Protein AF-A0A371EZ51-F1 (afdb_monomer)

Mean predicted aligned error: 10.13 Å

Solvent-accessible surface area (backbone atoms only — not comparable to full-atom values): 24104 Å² total; per-residue (Å²): 103,69,68,56,49,51,48,46,50,53,51,46,54,50,48,50,52,52,48,54,61,46,38,73,81,46,83,80,79,88,55,47,38,61,53,52,24,42,30,36,34,39,50,43,48,50,25,60,73,74,37,58,87,57,41,58,58,57,52,47,49,56,57,52,68,53,61,78,46,106,55,66,52,61,56,62,83,67,83,96,43,57,78,69,58,55,75,78,46,62,77,88,71,66,76,67,55,94,74,32,53,58,68,67,38,58,34,58,54,53,36,45,49,57,59,52,67,74,63,46,82,79,63,82,62,50,78,64,54,54,50,51,51,50,56,41,48,64,68,44,42,68,55,56,50,51,54,50,51,48,48,68,59,72,32,51,28,83,49,88,94,34,17,35,77,44,86,50,55,64,77,66,48,47,37,53,50,48,42,34,62,32,62,70,44,39,63,38,82,61,39,48,44,59,55,78,74,29,32,33,57,67,56,39,52,49,53,27,48,42,24,42,31,50,32,46,50,31,64,72,65,73,52,83,77,48,91,97,56,50,30,56,59,49,18,53,60,61,66,34,58,68,65,47,40,78,68,25,52,37,83,90,77,54,34,44,23,36,27,13,34,28,49,88,45,53,40,75,42,81,42,79,41,81,43,93,84,92,42,74,44,80,43,60,27,45,46,74,78,47,85,58,42,79,40,72,35,89,50,60,50,96,56,58,78,51,61,69,51,42,55,52,48,54,69,26,64,82,38,21,29,45,81,44,32,48,33,42,20,25,60,82,30,97,56,41,66,41,54,36,37,94,81,40,66,53,64,39,19,29,34,24,43,47,59,62,46,50,54,50,44,34,52,23,52,50,43,39,69,45,91,59,99,54,13,70,60,28,37,53,52,30,58,50,47,52,49,20,35,53,53,32,53,54,48,39,29,70,76,71,74,39,47,32,54,30,24,38,66,88,79,36,48,69,36,84,56,70,77,20,81,43,41,46,50,41,53,60,35,63,76,67,69,61,60,75,70,129

Radius of gyration: 22.26 Å; Cα contacts (8 Å, |Δi|>4): 672; chains: 1; bounding box: 68×56×60 Å

Organism: Mucuna pruriens (NCBI:txid157652)

Structure (mmCIF, N/CA/C/O backbone):
data_AF-A0A371EZ51-F1
#
_entry.id   AF-A0A371EZ51-F1
#
loop_
_atom_site.group_PDB
_atom_site.id
_atom_site.type_symbol
_atom_site.label_atom_id
_atom_site.label_alt_id
_atom_site.label_comp_id
_atom_site.label_asym_id
_atom_site.label_entity_id
_atom_site.label_seq_id
_atom_site.pdbx_PDB_ins_code
_atom_site.Cartn_x
_atom_site.Cartn_y
_atom_site.Cartn_z
_atom_site.occupancy
_atom_site.B_iso_or_equiv
_atom_site.auth_seq_id
_atom_site.auth_comp_id
_atom_site.auth_asym_id
_atom_site.auth_atom_id
_atom_site.pdbx_PDB_model_num
ATOM 1 N N . MET A 1 1 ? -10.640 -27.283 16.062 1.00 30.22 1 MET A N 1
ATOM 2 C CA . MET A 1 1 ? -9.821 -26.511 15.099 1.00 30.22 1 MET A CA 1
ATOM 3 C C . MET A 1 1 ? -9.740 -25.039 15.487 1.00 30.22 1 MET A C 1
ATOM 5 O O . MET A 1 1 ? -8.660 -24.641 15.882 1.00 30.22 1 MET A O 1
ATOM 9 N N . ILE A 1 2 ? -10.842 -24.270 15.507 1.00 27.94 2 ILE A N 1
ATOM 10 C CA . ILE A 1 2 ? -10.850 -22.872 16.006 1.00 27.94 2 ILE A CA 1
ATOM 11 C C . ILE A 1 2 ? -10.365 -22.790 17.462 1.00 27.94 2 ILE A C 1
ATOM 13 O O . ILE A 1 2 ? -9.434 -22.053 17.748 1.00 27.94 2 ILE A O 1
ATOM 17 N N . ALA A 1 3 ? -10.891 -23.633 18.358 1.00 26.28 3 ALA A N 1
ATOM 18 C CA . ALA A 1 3 ? -10.417 -23.703 19.746 1.00 26.28 3 ALA A CA 1
ATOM 19 C C . ALA A 1 3 ? -8.929 -24.095 19.858 1.00 26.28 3 ALA A C 1
ATOM 21 O O . ALA A 1 3 ? -8.215 -23.598 20.718 1.00 26.28 3 ALA A O 1
ATOM 22 N N . SER A 1 4 ? -8.440 -24.952 18.959 1.00 29.41 4 SER A N 1
ATOM 23 C CA . SER A 1 4 ? -7.042 -25.401 18.926 1.00 29.41 4 SER A CA 1
ATOM 24 C C . SER A 1 4 ? -6.101 -24.293 18.438 1.00 29.41 4 SER A C 1
ATOM 26 O O . SER A 1 4 ? -5.028 -24.131 19.000 1.00 29.41 4 SER A O 1
ATOM 28 N N . LEU A 1 5 ? -6.529 -23.499 17.450 1.00 33.12 5 LEU A N 1
ATOM 29 C CA . LEU A 1 5 ? -5.803 -22.336 16.929 1.00 33.12 5 LEU A CA 1
ATOM 30 C C . LEU A 1 5 ? -5.874 -21.136 17.881 1.00 33.12 5 LEU A C 1
ATOM 32 O O . LEU A 1 5 ? -4.893 -20.426 18.018 1.00 33.12 5 LEU A O 1
ATOM 36 N N . GLN A 1 6 ? -6.982 -20.944 18.602 1.00 33.78 6 GLN A N 1
ATOM 37 C CA . GLN A 1 6 ? -7.089 -19.952 19.680 1.00 33.78 6 GLN A CA 1
ATOM 38 C C . GLN A 1 6 ? -6.205 -20.313 20.875 1.00 33.78 6 GLN A C 1
ATOM 40 O O . GLN A 1 6 ? -5.617 -19.430 21.490 1.00 33.78 6 GLN A O 1
ATOM 45 N N . VAL A 1 7 ? -6.095 -21.600 21.219 1.00 34.78 7 VAL A N 1
ATOM 46 C CA . VAL A 1 7 ? -5.138 -22.072 22.230 1.00 34.78 7 VAL A CA 1
ATOM 47 C C . VAL A 1 7 ? -3.705 -21.891 21.732 1.00 34.78 7 VAL A C 1
ATOM 49 O O . VAL A 1 7 ? -2.874 -21.441 22.516 1.00 34.78 7 VAL A O 1
ATOM 52 N N . LEU A 1 8 ? -3.432 -22.146 20.445 1.00 35.06 8 LEU A N 1
ATOM 53 C CA . LEU A 1 8 ? -2.126 -21.883 19.834 1.00 35.06 8 LEU A CA 1
ATOM 54 C C . LEU A 1 8 ? -1.785 -20.388 19.880 1.00 35.06 8 LEU A C 1
ATOM 56 O O . LEU A 1 8 ? -0.765 -20.041 20.452 1.00 35.06 8 LEU A O 1
ATOM 60 N N . ALA A 1 9 ? -2.683 -19.510 19.427 1.00 34.84 9 ALA A N 1
ATOM 61 C CA . ALA A 1 9 ? -2.512 -18.057 19.452 1.00 34.84 9 ALA A CA 1
ATOM 62 C C . ALA A 1 9 ? -2.373 -17.509 20.883 1.00 34.84 9 ALA A C 1
ATOM 64 O O . ALA A 1 9 ? -1.530 -16.659 21.137 1.00 34.84 9 ALA A O 1
ATOM 65 N N . LYS A 1 10 ? -3.126 -18.041 21.859 1.00 37.00 10 LYS A N 1
ATOM 66 C CA . LYS A 1 10 ? -2.950 -17.709 23.288 1.00 37.00 10 LYS A CA 1
ATOM 67 C C . LYS A 1 10 ? -1.611 -18.199 23.835 1.00 37.00 10 LYS A C 1
ATOM 69 O O . LYS A 1 10 ? -1.016 -17.535 24.683 1.00 37.00 10 LYS A O 1
ATOM 74 N N . SER A 1 11 ? -1.150 -19.368 23.393 1.00 35.00 11 SER A N 1
ATOM 75 C CA . SER A 1 11 ? 0.146 -19.920 23.788 1.00 35.00 11 SER A CA 1
ATOM 76 C C . SER A 1 11 ? 1.306 -19.166 23.140 1.00 35.00 11 SER A C 1
ATOM 78 O O . SER A 1 11 ? 2.287 -18.906 23.825 1.00 35.00 11 SER A O 1
ATOM 80 N N . GLU A 1 12 ? 1.156 -18.729 21.888 1.00 39.31 12 GLU A N 1
ATOM 81 C CA . GLU A 1 12 ? 2.124 -17.933 21.137 1.00 39.31 12 GLU A CA 1
ATOM 82 C C . GLU A 1 12 ? 2.166 -16.499 21.652 1.00 39.31 12 GLU A C 1
ATOM 84 O O . GLU A 1 12 ? 3.248 -16.030 21.960 1.00 39.31 12 GLU A O 1
ATOM 89 N N . ALA A 1 13 ? 1.033 -15.834 21.895 1.00 37.19 13 ALA A N 1
ATOM 90 C CA . ALA A 1 13 ? 1.001 -14.502 22.505 1.00 37.19 13 ALA A CA 1
ATOM 91 C C . ALA A 1 13 ? 1.643 -14.496 23.905 1.00 37.19 13 ALA A C 1
ATOM 93 O O . ALA A 1 13 ? 2.435 -13.612 24.229 1.00 37.19 13 ALA A O 1
ATOM 94 N N . ARG A 1 14 ? 1.383 -15.529 24.726 1.00 37.34 14 ARG A N 1
ATOM 95 C CA . ARG A 1 14 ? 2.068 -15.713 26.020 1.00 37.34 14 ARG A CA 1
ATOM 96 C C . ARG A 1 14 ? 3.541 -16.081 25.869 1.00 37.34 14 ARG A C 1
ATOM 98 O O . ARG A 1 14 ? 4.335 -15.672 26.710 1.00 37.34 14 ARG A O 1
ATOM 105 N N . ALA A 1 15 ? 3.914 -16.866 24.861 1.00 35.72 15 ALA A N 1
ATOM 106 C CA . ALA A 1 15 ? 5.304 -17.227 24.599 1.00 35.72 15 ALA A CA 1
ATOM 107 C C . ALA A 1 15 ? 6.101 -16.032 24.066 1.00 35.72 15 ALA A C 1
ATOM 109 O O . ALA A 1 15 ? 7.241 -15.859 24.475 1.00 35.72 15 ALA A O 1
ATOM 110 N N . ILE A 1 16 ? 5.493 -15.184 23.237 1.00 38.34 16 ILE A N 1
ATOM 111 C CA . ILE A 1 16 ? 6.061 -13.941 22.717 1.00 38.34 16 ILE A CA 1
ATOM 112 C C . ILE A 1 16 ? 6.225 -12.945 23.864 1.00 38.34 16 ILE A C 1
ATOM 114 O O . ILE A 1 16 ? 7.348 -12.516 24.096 1.00 38.34 16 ILE A O 1
ATOM 118 N N . SER A 1 17 ? 5.185 -12.705 24.671 1.00 35.94 17 SER A N 1
ATOM 119 C CA . SER A 1 17 ? 5.258 -11.854 25.871 1.00 35.94 17 SER A CA 1
ATOM 120 C C . SER A 1 17 ? 6.318 -12.341 26.873 1.00 35.94 17 SER A C 1
ATOM 122 O O . SER A 1 17 ? 7.167 -11.563 27.301 1.00 35.94 17 SER A O 1
ATOM 124 N N . LYS A 1 18 ? 6.370 -13.649 27.170 1.00 35.00 18 LYS A N 1
ATOM 125 C CA . LYS A 1 18 ? 7.432 -14.224 28.015 1.00 35.00 18 LYS A CA 1
ATOM 126 C C . LYS A 1 18 ? 8.807 -14.184 27.358 1.00 35.00 18 LYS A C 1
ATOM 128 O O . LYS A 1 18 ? 9.802 -14.115 28.069 1.00 35.00 18 LYS A O 1
ATOM 133 N N . SER A 1 19 ? 8.892 -14.261 26.029 1.00 33.53 19 SER A N 1
ATOM 134 C CA . SER A 1 19 ? 10.151 -14.099 25.296 1.00 33.53 19 SER A CA 1
ATOM 135 C C . SER A 1 19 ? 10.622 -12.649 25.309 1.00 33.53 19 SER A C 1
ATOM 137 O O . SER A 1 19 ? 11.821 -12.429 25.345 1.00 33.53 19 SER A O 1
ATOM 139 N N . GLU A 1 20 ? 9.713 -11.673 25.333 1.00 36.31 20 GLU A N 1
ATOM 140 C CA . GLU A 1 20 ? 10.017 -10.248 25.482 1.00 36.31 20 GLU A CA 1
ATOM 141 C C . GLU A 1 20 ? 10.443 -9.916 26.917 1.00 36.31 20 GLU A C 1
ATOM 143 O O . GLU A 1 20 ? 11.437 -9.220 27.107 1.00 36.31 20 GLU A O 1
ATOM 148 N N . GLU A 1 21 ? 9.806 -10.521 27.925 1.00 33.53 21 GLU A N 1
ATOM 149 C CA . GLU A 1 21 ? 10.275 -10.464 29.316 1.00 33.53 21 GLU A CA 1
ATOM 150 C C . GLU A 1 21 ? 11.629 -11.167 29.511 1.00 33.53 21 GLU A C 1
ATOM 152 O O . GLU A 1 21 ? 12.472 -10.652 30.237 1.00 33.53 21 GLU A O 1
ATOM 157 N N . LYS A 1 22 ? 11.895 -12.298 28.837 1.00 29.64 22 LYS A N 1
ATOM 158 C CA . LYS A 1 22 ? 13.219 -12.959 28.853 1.00 29.64 22 LYS A CA 1
ATOM 159 C C . LYS A 1 22 ? 14.281 -12.214 28.039 1.00 29.64 22 LYS A C 1
ATOM 161 O O . LYS A 1 22 ? 15.450 -12.247 28.408 1.00 29.64 22 LYS A O 1
ATOM 166 N N . LYS A 1 23 ? 13.895 -11.513 26.966 1.00 33.12 23 LYS A N 1
ATOM 167 C CA . LYS A 1 23 ? 14.768 -10.610 26.187 1.00 33.12 23 LYS A CA 1
ATOM 168 C C . LYS A 1 23 ? 15.240 -9.399 27.003 1.00 33.12 23 LYS A C 1
ATOM 170 O O . LYS A 1 23 ? 16.170 -8.717 26.586 1.00 33.12 23 LYS A O 1
ATOM 175 N N . LYS A 1 24 ? 14.623 -9.152 28.165 1.00 35.81 24 LYS A N 1
ATOM 176 C CA . LYS A 1 24 ? 15.090 -8.200 29.180 1.00 35.81 24 LYS A CA 1
ATOM 177 C C . LYS A 1 24 ? 16.404 -8.648 29.841 1.00 35.81 24 LYS A C 1
ATOM 179 O O . LYS A 1 24 ? 17.199 -7.786 30.198 1.00 35.81 24 LYS A O 1
ATOM 184 N N . ASP A 1 25 ? 16.640 -9.964 29.933 1.00 32.97 25 ASP A N 1
ATOM 185 C CA . ASP A 1 25 ? 17.828 -10.573 30.561 1.00 32.97 25 ASP A CA 1
ATOM 186 C C . ASP A 1 25 ? 18.825 -11.177 29.546 1.00 32.97 25 ASP A C 1
ATOM 188 O O . ASP A 1 25 ? 20.015 -11.286 29.839 1.00 32.97 25 ASP A O 1
ATOM 192 N N . GLU A 1 26 ? 18.388 -11.525 28.329 1.00 30.44 26 GLU A N 1
ATOM 193 C CA . GLU A 1 26 ? 19.256 -12.022 27.251 1.00 30.44 26 GLU A CA 1
ATOM 194 C C . GLU A 1 26 ? 19.061 -11.203 25.961 1.00 30.44 26 GLU A C 1
ATOM 196 O O . GLU A 1 26 ? 17.997 -11.217 25.346 1.00 30.44 26 GLU A O 1
ATOM 201 N N . GLY A 1 27 ? 20.115 -10.487 25.549 1.00 34.06 27 GLY A N 1
ATOM 202 C CA . GLY A 1 27 ? 20.114 -9.502 24.460 1.00 34.06 27 GLY A CA 1
ATOM 203 C C . GLY A 1 27 ? 19.379 -9.898 23.164 1.00 34.06 27 GLY A C 1
ATOM 204 O O . GLY A 1 27 ? 19.538 -11.000 22.634 1.00 34.06 27 GLY A O 1
ATOM 205 N N . MET A 1 28 ? 18.600 -8.938 22.650 1.00 31.47 28 MET A N 1
ATOM 206 C CA . MET A 1 28 ? 17.715 -9.015 21.478 1.00 31.47 28 MET A CA 1
ATOM 207 C C . MET A 1 28 ? 18.365 -9.526 20.172 1.00 31.47 28 MET A C 1
ATOM 209 O O . MET A 1 28 ? 19.520 -9.232 19.864 1.00 31.47 28 MET A O 1
ATOM 213 N N . LYS A 1 29 ? 17.557 -10.235 19.363 1.00 32.38 29 LYS A N 1
ATOM 214 C CA . LYS A 1 29 ? 17.791 -10.575 17.943 1.00 32.38 29 LYS A CA 1
ATOM 215 C C . LYS A 1 29 ? 17.042 -9.596 17.018 1.00 32.38 29 LYS A C 1
ATOM 217 O O . LYS A 1 29 ? 16.025 -9.050 17.431 1.00 32.38 29 LYS A O 1
ATOM 222 N N . GLU A 1 30 ? 17.574 -9.437 15.803 1.00 36.38 30 GLU A N 1
ATOM 223 C CA . GLU A 1 30 ? 17.174 -8.539 14.698 1.00 36.38 30 GLU A CA 1
ATOM 224 C C . GLU A 1 30 ? 15.659 -8.366 14.490 1.00 36.38 30 GLU A C 1
ATOM 226 O O . GLU A 1 30 ? 14.905 -9.337 14.557 1.00 36.38 30 GLU A O 1
ATOM 231 N N . ALA A 1 31 ? 15.238 -7.137 14.169 1.00 33.75 31 ALA A N 1
ATOM 232 C CA . ALA A 1 31 ? 13.866 -6.797 13.810 1.00 33.75 31 ALA A CA 1
ATOM 233 C C . ALA A 1 31 ? 13.859 -5.707 12.709 1.00 33.75 31 ALA A C 1
ATOM 235 O O . ALA A 1 31 ? 14.594 -4.720 12.802 1.00 33.75 31 ALA A O 1
ATOM 236 N N . TYR A 1 32 ? 13.089 -5.908 11.634 1.00 37.44 32 TYR A N 1
ATOM 237 C CA . TYR A 1 32 ? 12.942 -4.955 10.520 1.00 37.44 32 TYR A CA 1
ATOM 238 C C . TYR A 1 32 ? 11.815 -3.986 10.831 1.00 37.44 32 TYR A C 1
ATOM 240 O O . TYR A 1 32 ? 10.813 -4.420 11.372 1.00 37.44 32 TYR A O 1
ATOM 248 N N . LEU A 1 33 ? 11.921 -2.697 10.509 1.00 31.45 33 LEU A N 1
ATOM 249 C CA . LEU A 1 33 ? 10.932 -1.746 11.003 1.00 31.45 33 LEU A CA 1
ATOM 250 C C . LEU A 1 33 ? 9.558 -1.884 10.339 1.00 31.45 33 LEU A C 1
ATOM 252 O O . LEU A 1 33 ? 8.563 -1.789 11.042 1.00 31.45 33 LEU A O 1
ATOM 256 N N . CYS A 1 34 ? 9.476 -2.155 9.033 1.00 28.34 34 CYS A N 1
ATOM 257 C CA . CYS A 1 34 ? 8.204 -2.494 8.382 1.00 28.34 34 CYS A CA 1
ATOM 258 C C . CYS A 1 34 ? 7.603 -3.778 8.974 1.00 28.34 34 CYS A C 1
ATOM 260 O O . CYS A 1 34 ? 6.398 -3.829 9.205 1.00 28.34 34 CYS A O 1
ATOM 262 N N . ASP A 1 35 ? 8.440 -4.755 9.332 1.00 30.20 35 ASP A N 1
ATOM 263 C CA . ASP A 1 35 ? 7.999 -5.945 10.048 1.00 30.20 35 ASP A CA 1
ATOM 264 C C . ASP A 1 35 ? 7.640 -5.636 11.497 1.00 30.20 35 ASP A C 1
ATOM 266 O O . ASP A 1 35 ? 6.658 -6.165 11.942 1.00 30.20 35 ASP A O 1
ATOM 270 N N . ILE A 1 36 ? 8.309 -4.758 12.244 1.00 35.53 36 ILE A N 1
ATOM 271 C CA . ILE A 1 36 ? 7.933 -4.364 13.619 1.00 35.53 36 ILE A CA 1
ATOM 272 C C . ILE A 1 36 ? 6.659 -3.517 13.613 1.00 35.53 36 ILE A C 1
ATOM 274 O O . ILE A 1 36 ? 5.886 -3.567 14.563 1.00 35.53 36 ILE A O 1
ATOM 278 N N . ASN A 1 37 ? 6.424 -2.760 12.545 1.00 37.62 37 ASN A N 1
ATOM 279 C CA . ASN A 1 37 ? 5.266 -1.898 12.352 1.00 37.62 37 ASN A CA 1
ATOM 280 C C . ASN A 1 37 ? 4.051 -2.717 11.870 1.00 37.62 37 ASN A C 1
ATOM 282 O O . ASN A 1 37 ? 2.936 -2.499 12.351 1.00 37.62 37 ASN A O 1
ATOM 286 N N . ILE A 1 38 ? 4.232 -3.709 10.990 1.00 35.69 38 ILE A N 1
ATOM 287 C CA . ILE A 1 38 ? 3.154 -4.611 10.548 1.00 35.69 38 ILE A CA 1
ATOM 288 C C . ILE A 1 38 ? 2.975 -5.795 11.521 1.00 35.69 38 ILE A C 1
ATOM 290 O O . ILE A 1 38 ? 1.845 -6.080 11.887 1.00 35.69 38 ILE A O 1
ATOM 294 N N . GLN A 1 39 ? 4.037 -6.384 12.079 1.00 35.44 39 GLN A N 1
ATOM 295 C CA . GLN A 1 39 ? 3.962 -7.223 13.295 1.00 35.44 39 GLN A CA 1
ATOM 296 C C . GLN A 1 39 ? 3.426 -6.419 14.471 1.00 35.44 39 GLN A C 1
ATOM 298 O O . GLN A 1 39 ? 2.783 -6.987 15.335 1.00 35.44 39 GLN A O 1
ATOM 303 N N . GLY A 1 40 ? 3.640 -5.104 14.508 1.00 38.31 40 GLY A N 1
ATOM 304 C CA . GLY A 1 40 ? 3.010 -4.186 15.451 1.00 38.31 40 GLY A CA 1
ATOM 305 C C . GLY A 1 40 ? 1.508 -4.079 15.216 1.00 38.31 40 GLY A C 1
ATOM 306 O O . GLY A 1 40 ? 0.764 -4.024 16.183 1.00 38.31 40 GLY A O 1
ATOM 307 N N . LEU A 1 41 ? 1.047 -4.150 13.963 1.00 39.81 41 LEU A N 1
ATOM 308 C CA . LEU A 1 41 ? -0.365 -4.322 13.617 1.00 39.81 41 LEU A CA 1
ATOM 309 C C . LEU A 1 41 ? -0.897 -5.674 14.118 1.00 39.81 41 LEU A C 1
ATOM 311 O O . LEU A 1 41 ? -1.977 -5.727 14.696 1.00 39.81 41 LEU A O 1
ATOM 315 N N . ASP A 1 42 ? -0.131 -6.751 13.932 1.00 44.88 42 ASP A N 1
ATOM 316 C CA . ASP A 1 42 ? -0.513 -8.114 14.319 1.00 44.88 42 ASP A CA 1
ATOM 317 C C . ASP A 1 42 ? -0.574 -8.272 15.836 1.00 44.88 42 ASP A C 1
ATOM 319 O O . ASP A 1 42 ? -1.576 -8.744 16.371 1.00 44.88 42 ASP A O 1
ATOM 323 N N . LEU A 1 43 ? 0.485 -7.853 16.536 1.00 42.75 43 LEU A N 1
ATOM 324 C CA . LEU A 1 43 ? 0.583 -7.885 17.986 1.00 42.75 43 LEU A CA 1
ATOM 325 C C . LEU A 1 43 ? -0.399 -6.900 18.590 1.00 42.75 43 LEU A C 1
ATOM 327 O O . LEU A 1 43 ? -1.135 -7.306 19.471 1.00 42.75 43 LEU A O 1
ATOM 331 N N . ALA A 1 44 ? -0.466 -5.645 18.138 1.00 42.94 44 ALA A N 1
ATOM 332 C CA . ALA A 1 44 ? -1.398 -4.694 18.729 1.00 42.94 44 ALA A CA 1
ATOM 333 C C . ALA A 1 44 ? -2.842 -5.123 18.482 1.00 42.94 44 ALA A C 1
ATOM 335 O O . ALA A 1 44 ? -3.600 -5.148 19.436 1.00 42.94 44 ALA A O 1
ATOM 336 N N . ASN A 1 45 ? -3.240 -5.569 17.288 1.00 44.50 45 ASN A N 1
ATOM 337 C CA . ASN A 1 45 ? -4.620 -6.019 17.087 1.00 44.50 45 ASN A CA 1
ATOM 338 C C . ASN A 1 45 ? -4.936 -7.329 17.813 1.00 44.50 45 ASN A C 1
ATOM 340 O O . ASN A 1 45 ? -6.027 -7.454 18.375 1.00 44.50 45 ASN A O 1
ATOM 344 N N . MET A 1 46 ? -4.007 -8.290 17.875 1.00 46.28 46 MET A N 1
ATOM 345 C CA . MET A 1 46 ? -4.205 -9.504 18.677 1.00 46.28 46 MET A CA 1
ATOM 346 C C . MET A 1 46 ? -4.192 -9.211 20.184 1.00 46.28 46 MET A C 1
ATOM 348 O O . MET A 1 46 ? -4.983 -9.803 20.915 1.00 46.28 46 MET A O 1
ATOM 352 N N . LEU A 1 47 ? -3.364 -8.282 20.665 1.00 45.91 47 LEU A N 1
ATOM 353 C CA . LEU A 1 47 ? -3.325 -7.848 22.064 1.00 45.91 47 LEU A CA 1
ATOM 354 C C . LEU A 1 47 ? -4.561 -7.011 22.416 1.00 45.91 47 LEU A C 1
ATOM 356 O O . LEU A 1 47 ? -5.170 -7.283 23.439 1.00 45.91 47 LEU A O 1
ATOM 360 N N . ILE A 1 48 ? -5.021 -6.093 21.561 1.00 48.41 48 ILE A N 1
ATOM 361 C CA . ILE A 1 48 ? -6.291 -5.363 21.740 1.00 48.41 48 ILE A CA 1
ATOM 362 C C . ILE A 1 48 ? -7.453 -6.356 21.838 1.00 48.41 48 ILE A C 1
ATOM 364 O O . ILE A 1 48 ? -8.295 -6.230 22.720 1.00 48.41 48 ILE A O 1
ATOM 368 N N . THR A 1 49 ? -7.490 -7.354 20.951 1.00 49.12 49 THR A N 1
ATOM 369 C CA . THR A 1 49 ? -8.615 -8.300 20.859 1.00 49.12 49 THR A CA 1
ATOM 370 C C . THR A 1 49 ? -8.606 -9.346 21.978 1.00 49.12 49 THR A C 1
ATOM 372 O O . THR A 1 49 ? -9.668 -9.767 22.430 1.00 49.12 49 THR A O 1
ATOM 375 N N . TYR A 1 50 ? -7.432 -9.803 22.428 1.00 47.97 50 TYR A N 1
ATOM 376 C CA . TYR A 1 50 ? -7.331 -10.939 23.355 1.00 47.97 50 TYR A CA 1
ATOM 377 C C . TYR A 1 50 ? -6.704 -10.613 24.721 1.00 47.97 50 TYR A C 1
ATOM 379 O O . TYR A 1 50 ? -6.918 -11.385 25.659 1.00 47.97 50 TYR A O 1
ATOM 387 N N . HIS A 1 51 ? -5.948 -9.516 24.861 1.00 50.56 51 HIS A N 1
ATOM 388 C CA . HIS A 1 51 ? -5.192 -9.144 26.070 1.00 50.56 51 HIS A CA 1
ATOM 389 C C . HIS A 1 51 ? -4.966 -7.613 26.229 1.00 50.56 51 HIS A C 1
ATOM 391 O O . HIS A 1 51 ? -3.818 -7.157 26.179 1.00 50.56 51 HIS A O 1
ATOM 397 N N . PRO A 1 52 ? -6.017 -6.805 26.472 1.00 46.22 52 PRO A N 1
ATOM 398 C CA . PRO A 1 52 ? -5.916 -5.339 26.503 1.00 46.22 52 PRO A CA 1
ATOM 399 C C . PRO A 1 52 ? -4.932 -4.785 27.555 1.00 46.22 52 PRO A C 1
ATOM 401 O O . PRO A 1 52 ? -4.296 -3.770 27.306 1.00 46.22 52 PRO A O 1
ATOM 404 N N . GLY A 1 53 ? -4.702 -5.476 28.679 1.00 39.56 53 GLY A N 1
ATOM 405 C CA . GLY A 1 53 ? -3.725 -5.050 29.700 1.00 39.56 53 GLY A CA 1
ATOM 406 C C . GLY A 1 53 ? -2.242 -5.185 29.301 1.00 39.56 53 GLY A C 1
ATOM 407 O O . GLY A 1 53 ? -1.378 -4.576 29.924 1.00 39.56 53 GLY A O 1
ATOM 408 N N . LEU A 1 54 ? -1.915 -5.956 28.253 1.00 44.72 54 LEU A N 1
ATOM 409 C CA . LEU A 1 54 ? -0.547 -6.055 27.704 1.00 44.72 54 LEU A CA 1
ATOM 410 C C . LEU A 1 54 ? -0.253 -4.961 26.661 1.00 44.72 54 LEU A C 1
ATOM 412 O O . LEU A 1 54 ? 0.898 -4.775 26.267 1.00 44.72 54 LEU A O 1
ATOM 416 N N . LEU A 1 55 ? -1.284 -4.219 26.246 1.00 47.75 55 LEU A N 1
ATOM 417 C CA . LEU A 1 55 ? -1.222 -3.171 25.231 1.00 47.75 55 LEU A CA 1
ATOM 418 C C . LEU A 1 55 ? -0.253 -2.045 25.608 1.00 47.75 55 LEU A C 1
ATOM 420 O O . LEU A 1 55 ? 0.556 -1.612 24.787 1.00 47.75 55 LEU A O 1
ATOM 424 N N . SER A 1 56 ? -0.327 -1.595 26.864 1.00 47.44 56 SER A N 1
ATOM 425 C CA . SER A 1 56 ? 0.434 -0.450 27.360 1.00 47.44 56 SER A CA 1
ATOM 426 C C . SER A 1 56 ? 1.939 -0.705 27.295 1.00 47.44 56 SER A C 1
ATOM 428 O O . SER A 1 56 ? 2.687 0.187 26.914 1.00 47.44 56 SER A O 1
ATOM 430 N N . PHE A 1 57 ? 2.393 -1.924 27.595 1.00 42.31 57 PHE A N 1
ATOM 431 C CA . PHE A 1 57 ? 3.815 -2.250 27.677 1.00 42.31 57 PHE A CA 1
ATOM 432 C C . PHE A 1 57 ? 4.482 -2.340 26.299 1.00 42.31 57 PHE A C 1
ATOM 434 O O . PHE A 1 57 ? 5.529 -1.733 26.083 1.00 42.31 57 PHE A O 1
ATOM 441 N N . THR A 1 58 ? 3.871 -3.051 25.347 1.00 48.28 58 THR A N 1
ATOM 442 C CA . THR A 1 58 ? 4.445 -3.233 24.005 1.00 48.28 58 THR A CA 1
ATOM 443 C C . THR A 1 58 ? 4.413 -1.931 23.201 1.00 48.28 58 THR A C 1
ATOM 445 O O . THR A 1 58 ? 5.397 -1.595 22.545 1.00 48.28 58 THR A O 1
ATOM 448 N N . GLN A 1 59 ? 3.324 -1.155 23.296 1.00 48.41 59 GLN A N 1
ATOM 449 C CA . GLN A 1 59 ? 3.228 0.139 22.617 1.00 48.41 59 GLN A CA 1
ATOM 450 C C . GLN A 1 59 ? 4.133 1.199 23.265 1.00 48.41 59 GLN A C 1
ATOM 452 O O . GLN A 1 59 ? 4.768 1.954 22.534 1.00 48.41 59 GLN A O 1
ATOM 457 N N . LEU A 1 60 ? 4.278 1.227 24.604 1.00 44.78 60 LEU A N 1
ATOM 458 C CA . LEU A 1 60 ? 5.291 2.065 25.272 1.00 44.78 60 LEU A CA 1
ATOM 459 C C . LEU A 1 60 ? 6.692 1.702 24.813 1.00 44.78 60 LEU A C 1
ATOM 461 O O . LEU A 1 60 ? 7.466 2.600 24.528 1.00 44.78 60 LEU A O 1
ATOM 465 N N . TYR A 1 61 ? 7.014 0.413 24.704 1.00 45.00 61 TYR A N 1
ATOM 466 C CA . TYR A 1 61 ? 8.341 -0.019 24.280 1.00 45.00 61 TYR A CA 1
ATOM 467 C C . TYR A 1 61 ? 8.636 0.364 22.825 1.00 45.00 61 TYR A C 1
ATOM 469 O O . TYR A 1 61 ? 9.711 0.880 22.542 1.00 45.00 61 TYR A O 1
ATOM 477 N N . GLN A 1 62 ? 7.677 0.193 21.909 1.00 48.66 62 GLN A N 1
ATOM 478 C CA . GLN A 1 62 ? 7.827 0.643 20.519 1.00 48.66 62 GLN A CA 1
ATOM 479 C C . GLN A 1 62 ? 7.978 2.166 20.424 1.00 48.66 62 GLN A C 1
ATOM 481 O O . GLN A 1 62 ? 8.837 2.655 19.694 1.00 48.66 62 GLN A O 1
ATOM 486 N N . VAL A 1 63 ? 7.186 2.909 21.203 1.00 47.28 63 VAL A N 1
ATOM 487 C CA . VAL A 1 63 ? 7.246 4.371 21.277 1.00 47.28 63 VAL A CA 1
ATOM 488 C C . VAL A 1 63 ? 8.500 4.861 22.016 1.00 47.28 63 VAL A C 1
ATOM 490 O O . VAL A 1 63 ? 9.007 5.914 21.675 1.00 47.28 63 VAL A O 1
ATOM 493 N N . ASP A 1 64 ? 9.063 4.142 22.985 1.00 40.81 64 ASP A N 1
ATOM 494 C CA . ASP A 1 64 ? 10.309 4.538 23.662 1.00 40.81 64 ASP A CA 1
ATOM 495 C C . ASP A 1 64 ? 11.551 4.181 22.835 1.00 40.81 64 ASP A C 1
ATOM 497 O O . ASP A 1 64 ? 12.486 4.981 22.765 1.00 40.81 64 ASP A O 1
ATOM 501 N N . LEU A 1 65 ? 11.546 3.039 22.136 1.00 42.09 65 LEU A N 1
ATOM 502 C CA . LEU A 1 65 ? 12.560 2.713 21.126 1.00 42.09 65 LEU A CA 1
ATOM 503 C C . LEU A 1 65 ? 12.551 3.717 19.964 1.00 42.09 65 LEU A C 1
ATOM 505 O O . LEU A 1 65 ? 13.596 3.968 19.371 1.00 42.09 65 LEU A O 1
ATOM 509 N N . ALA A 1 66 ? 11.396 4.316 19.658 1.00 44.22 66 ALA A N 1
ATOM 510 C CA . ALA A 1 66 ? 11.246 5.287 18.577 1.00 44.22 66 ALA A CA 1
ATOM 511 C C . ALA A 1 66 ? 11.894 6.655 18.809 1.00 44.22 66 ALA A C 1
ATOM 513 O O . ALA A 1 66 ? 11.957 7.444 17.873 1.00 44.22 66 ALA A O 1
ATOM 514 N N . PHE A 1 67 ? 12.384 6.945 20.018 1.00 43.03 67 PHE A N 1
ATOM 515 C CA . PHE A 1 67 ? 12.839 8.292 20.380 1.00 43.03 67 PHE A CA 1
ATOM 516 C C . PHE A 1 67 ? 14.155 8.315 21.164 1.00 43.03 67 PHE A C 1
ATOM 518 O O . PHE A 1 67 ? 14.407 9.261 21.913 1.00 43.03 67 PHE A O 1
ATOM 525 N N . GLN A 1 68 ? 14.994 7.282 21.036 1.00 38.06 68 GLN A N 1
ATOM 526 C CA . GLN A 1 68 ? 16.348 7.341 21.599 1.00 38.06 68 GLN A CA 1
ATOM 527 C C . GLN A 1 68 ? 17.303 8.223 20.781 1.00 38.06 68 GLN A C 1
ATOM 529 O O . GLN A 1 68 ? 18.256 8.734 21.358 1.00 38.06 68 GLN A O 1
ATOM 534 N N . GLU A 1 69 ? 17.010 8.481 19.505 1.00 36.25 69 GLU A N 1
ATOM 535 C CA . GLU A 1 69 ? 17.648 9.519 18.687 1.00 36.25 69 GLU A CA 1
ATOM 536 C C . GLU A 1 69 ? 16.557 10.205 17.847 1.00 36.25 69 GLU A C 1
ATOM 538 O O . GLU A 1 69 ? 15.531 9.587 17.571 1.00 36.25 69 GLU A O 1
ATOM 543 N N . ASP A 1 70 ? 16.731 11.474 17.461 1.00 33.28 70 ASP A N 1
ATOM 544 C CA . ASP A 1 70 ? 15.747 12.305 16.725 1.00 33.28 70 ASP A CA 1
ATOM 545 C C . ASP A 1 70 ? 15.391 11.780 15.305 1.00 33.28 70 ASP A C 1
ATOM 547 O O . ASP A 1 70 ? 14.876 12.513 14.458 1.00 33.28 70 ASP A O 1
ATOM 551 N N . PHE A 1 71 ? 15.687 10.511 15.021 1.00 36.50 71 PHE A N 1
ATOM 552 C CA . PHE A 1 71 ? 15.517 9.832 13.749 1.00 36.50 71 PHE A CA 1
ATOM 553 C C . PHE A 1 71 ? 15.156 8.348 13.944 1.00 36.50 71 PHE A C 1
ATOM 555 O O . PHE A 1 71 ? 15.679 7.669 14.828 1.00 36.50 71 PHE A O 1
ATOM 562 N N . TYR A 1 72 ? 14.295 7.826 13.065 1.00 51.03 72 TYR A N 1
ATOM 563 C CA . TYR A 1 72 ? 13.850 6.436 13.070 1.00 51.03 72 TYR A CA 1
ATOM 564 C C . TYR A 1 72 ? 14.414 5.692 11.854 1.00 51.03 72 TYR A C 1
ATOM 566 O O . TYR A 1 72 ? 13.915 5.832 10.741 1.00 51.03 72 TYR A O 1
ATOM 574 N N . GLY A 1 73 ? 15.468 4.900 12.056 1.00 42.44 73 GLY A N 1
ATOM 575 C CA . GLY A 1 73 ? 16.011 4.050 10.996 1.00 42.44 73 GLY A CA 1
ATOM 576 C C . GLY A 1 73 ? 15.013 2.966 10.572 1.00 42.44 73 GLY A C 1
ATOM 577 O O . GLY A 1 73 ? 14.389 2.325 11.416 1.00 42.44 73 GLY A O 1
ATOM 578 N N . MET A 1 74 ? 14.911 2.700 9.268 1.00 37.09 74 MET A N 1
ATOM 579 C CA . MET A 1 74 ? 14.188 1.564 8.674 1.00 37.09 74 MET A CA 1
ATOM 580 C C . MET A 1 74 ? 14.588 0.182 9.242 1.00 37.09 74 MET A C 1
ATOM 582 O O . MET A 1 74 ? 13.851 -0.795 9.079 1.00 37.09 74 MET A O 1
ATOM 586 N N . LYS A 1 75 ? 15.736 0.077 9.920 1.00 38.81 75 LYS A N 1
ATOM 587 C CA . LYS A 1 75 ? 16.210 -1.124 10.613 1.00 38.81 75 LYS A CA 1
ATOM 588 C C . LYS A 1 75 ? 16.867 -0.771 11.948 1.00 38.81 75 LYS A C 1
ATOM 590 O O . LYS A 1 75 ? 17.795 0.033 11.991 1.00 38.81 75 LYS A O 1
ATOM 595 N N . LEU A 1 76 ? 16.432 -1.418 13.031 1.00 41.31 76 LEU A N 1
ATOM 596 C CA . LEU A 1 76 ? 17.015 -1.249 14.366 1.00 41.31 76 LEU A CA 1
ATOM 597 C C . LEU A 1 76 ? 18.095 -2.322 14.610 1.00 41.31 76 LEU A C 1
ATOM 599 O O . LEU A 1 76 ? 17.811 -3.519 14.576 1.00 41.31 76 LEU A O 1
ATOM 603 N N . SER A 1 77 ? 19.341 -1.908 14.872 1.00 35.88 77 SER A N 1
ATOM 604 C CA . SER A 1 77 ? 20.457 -2.797 15.245 1.00 35.88 77 SER A CA 1
ATOM 605 C C . SER A 1 77 ? 21.219 -2.214 16.440 1.00 35.88 77 SER A C 1
ATOM 607 O O . SER A 1 77 ? 21.825 -1.152 16.326 1.00 35.88 77 SER A O 1
ATOM 609 N N . TYR A 1 78 ? 21.206 -2.907 17.586 1.00 37.97 78 TYR A N 1
ATOM 610 C CA . TYR A 1 78 ? 21.852 -2.456 18.831 1.00 37.97 78 TYR A CA 1
ATOM 611 C C . TYR A 1 78 ? 23.248 -3.081 19.061 1.00 37.97 78 TYR A C 1
ATOM 613 O O . TYR A 1 78 ? 23.603 -4.127 18.513 1.00 37.97 78 TYR A O 1
ATOM 621 N N . SER A 1 79 ? 24.073 -2.387 19.856 1.00 39.09 79 SER A N 1
ATOM 622 C CA . SER A 1 79 ? 25.530 -2.560 19.985 1.00 39.09 79 SER A CA 1
ATOM 623 C C . SER A 1 79 ? 25.997 -3.821 20.751 1.00 39.09 79 SER A C 1
ATOM 625 O O . SER A 1 79 ? 25.223 -4.514 21.400 1.00 39.09 79 SER A O 1
ATOM 627 N N . HIS A 1 80 ? 27.302 -4.123 20.625 1.00 29.08 80 HIS A N 1
ATOM 628 C CA . HIS A 1 80 ? 28.062 -5.358 20.948 1.00 29.08 80 HIS A CA 1
ATOM 629 C C . HIS A 1 80 ? 27.917 -6.559 19.994 1.00 29.08 80 HIS A C 1
ATOM 631 O O . HIS A 1 80 ? 28.831 -7.382 19.936 1.00 29.08 80 HIS A O 1
ATOM 637 N N . ARG A 1 81 ? 26.869 -6.630 19.159 1.00 32.88 81 ARG A N 1
ATOM 638 C CA . ARG A 1 81 ? 26.767 -7.595 18.035 1.00 32.88 81 ARG A CA 1
ATOM 639 C C . ARG A 1 81 ? 26.668 -6.953 16.652 1.00 32.88 81 ARG A C 1
ATOM 641 O O . ARG A 1 81 ? 26.364 -7.654 15.696 1.00 32.88 81 ARG A O 1
ATOM 648 N N . PHE A 1 82 ? 27.012 -5.673 16.528 1.00 31.11 82 PHE A N 1
ATOM 649 C CA . PHE A 1 82 ? 26.975 -4.917 15.268 1.00 31.11 82 PHE A CA 1
ATOM 650 C C . PHE A 1 82 ? 27.652 -5.656 14.090 1.00 31.11 82 PHE A C 1
ATOM 652 O O . PHE A 1 82 ? 27.140 -5.670 12.977 1.00 31.11 82 PHE A O 1
ATOM 659 N N . PHE A 1 83 ? 28.755 -6.365 14.357 1.00 27.69 83 PHE A N 1
ATOM 660 C CA . PHE A 1 83 ? 29.470 -7.180 13.364 1.00 27.69 83 PHE A CA 1
ATOM 661 C C . PHE A 1 83 ? 28.755 -8.481 12.953 1.00 27.69 83 PHE A C 1
ATOM 663 O O . PHE A 1 83 ? 28.998 -8.997 11.866 1.00 27.69 83 PHE A O 1
ATOM 670 N N . CYS A 1 84 ? 27.903 -9.044 13.812 1.00 27.48 84 CYS A N 1
ATOM 671 C CA . CYS A 1 84 ? 27.224 -10.322 13.582 1.00 27.48 84 CYS A CA 1
ATOM 672 C C . CYS A 1 84 ? 25.807 -10.141 13.008 1.00 27.48 84 CYS A C 1
ATOM 674 O O . CYS A 1 84 ? 25.303 -11.055 12.364 1.00 27.48 84 CYS A O 1
ATOM 676 N N . THR A 1 85 ? 25.184 -8.975 13.225 1.00 37.31 85 THR A N 1
ATOM 677 C CA . THR A 1 85 ? 23.892 -8.600 12.630 1.00 37.31 85 THR A CA 1
ATOM 678 C C . THR A 1 85 ? 24.043 -8.025 11.223 1.00 37.31 85 THR A C 1
ATOM 680 O O . THR A 1 85 ? 23.267 -8.381 10.348 1.00 37.31 85 THR A O 1
ATOM 683 N N . CYS A 1 86 ? 25.078 -7.223 10.934 1.00 37.28 86 CYS A N 1
ATOM 684 C CA . CYS A 1 86 ? 25.310 -6.730 9.565 1.00 37.28 86 CYS A CA 1
ATOM 685 C C . CYS A 1 86 ? 25.708 -7.843 8.578 1.00 37.28 86 CYS A C 1
ATOM 687 O O . CYS A 1 86 ? 25.495 -7.701 7.383 1.00 37.28 86 CYS A O 1
ATOM 689 N N . SER A 1 87 ? 26.245 -8.975 9.049 1.00 40.75 87 SER A N 1
ATOM 690 C CA . SER A 1 87 ? 26.697 -10.073 8.177 1.00 40.75 87 SER A CA 1
ATOM 691 C C . SER A 1 87 ? 25.571 -10.939 7.597 1.00 40.75 87 SER A C 1
ATOM 693 O O . SER A 1 87 ? 25.840 -11.812 6.773 1.00 40.75 87 SER A O 1
ATOM 695 N N . ARG A 1 88 ? 24.318 -10.719 8.020 1.00 48.34 88 ARG A N 1
ATOM 696 C CA . ARG A 1 88 ? 23.114 -11.423 7.531 1.00 48.34 88 ARG A CA 1
ATOM 697 C C . ARG A 1 88 ? 22.207 -10.544 6.675 1.00 48.34 88 ARG A C 1
ATOM 699 O O . ARG A 1 88 ? 21.137 -10.979 6.262 1.00 48.34 88 ARG A O 1
ATOM 706 N N . VAL A 1 89 ? 22.620 -9.305 6.445 1.00 50.94 89 VAL A N 1
ATOM 707 C CA . VAL A 1 89 ? 21.833 -8.264 5.797 1.00 50.94 89 VAL A CA 1
ATOM 708 C C . VAL A 1 89 ? 22.571 -7.895 4.521 1.00 50.94 89 VAL A C 1
ATOM 710 O O . VAL A 1 89 ? 23.746 -7.542 4.622 1.00 50.94 89 VAL A O 1
ATOM 713 N N . PRO A 1 90 ? 21.942 -8.008 3.337 1.00 61.09 90 PRO A N 1
ATOM 714 C CA . PRO A 1 90 ? 22.586 -7.564 2.108 1.00 61.09 90 PRO A CA 1
ATOM 715 C C . PRO A 1 90 ? 23.035 -6.102 2.239 1.00 61.09 90 PRO A C 1
ATOM 717 O O . PRO A 1 90 ? 22.392 -5.312 2.937 1.00 61.09 90 PRO A O 1
ATOM 720 N N . GLU A 1 91 ? 24.174 -5.774 1.632 1.00 64.81 91 GLU A N 1
ATOM 721 C CA . GLU A 1 91 ? 24.908 -4.520 1.850 1.00 64.81 91 GLU A CA 1
ATOM 722 C C . GLU A 1 91 ? 24.038 -3.283 1.595 1.00 64.81 91 GLU A C 1
ATOM 724 O O . GLU A 1 91 ? 24.122 -2.295 2.324 1.00 64.81 91 GLU A O 1
ATOM 729 N N . GLU A 1 92 ? 23.127 -3.374 0.630 1.00 60.00 92 GLU A N 1
ATOM 730 C CA . GLU A 1 92 ? 22.179 -2.325 0.270 1.00 60.00 92 GLU A CA 1
ATOM 731 C C . GLU A 1 92 ? 21.161 -1.976 1.375 1.00 60.00 92 GLU A C 1
ATOM 733 O O . GLU A 1 92 ? 20.595 -0.888 1.343 1.00 60.00 92 GLU A O 1
ATOM 738 N N . TYR A 1 93 ? 20.952 -2.845 2.373 1.00 60.56 93 TYR A N 1
ATOM 739 C CA . TYR A 1 93 ? 20.011 -2.618 3.485 1.00 60.56 93 TYR A CA 1
ATOM 740 C C . TYR A 1 93 ? 20.700 -2.227 4.803 1.00 60.56 93 TYR A C 1
ATOM 742 O O . TYR A 1 93 ? 20.035 -2.105 5.837 1.00 60.56 93 TYR A O 1
ATOM 750 N N . VAL A 1 94 ? 22.030 -2.083 4.808 1.00 59.88 94 VAL A N 1
ATOM 751 C CA . VAL A 1 94 ? 22.798 -1.719 6.010 1.00 59.88 94 VAL A CA 1
ATOM 752 C C . VAL A 1 94 ? 22.733 -0.210 6.296 1.00 59.88 94 VAL A C 1
ATOM 754 O O . VAL A 1 94 ? 22.443 0.145 7.443 1.00 59.88 94 VAL A O 1
ATOM 757 N N . PRO A 1 95 ? 22.951 0.696 5.320 1.00 66.56 95 PRO A N 1
ATOM 758 C CA . PRO A 1 95 ? 22.848 2.133 5.559 1.00 66.56 95 PRO A CA 1
ATOM 759 C C . PRO A 1 95 ? 21.419 2.546 5.929 1.00 66.56 95 PRO A C 1
ATOM 761 O O . PRO A 1 95 ? 20.452 2.099 5.320 1.00 66.56 95 PRO A O 1
ATOM 764 N N . GLN A 1 96 ? 21.291 3.413 6.932 1.00 67.19 96 GLN A N 1
ATOM 765 C CA . GLN A 1 96 ? 20.023 4.016 7.345 1.00 67.19 96 GLN A CA 1
ATOM 766 C C . GLN A 1 96 ? 20.097 5.518 7.075 1.00 67.19 96 GLN A C 1
ATOM 768 O O . GLN A 1 96 ? 21.029 6.179 7.539 1.00 67.19 96 GLN A O 1
ATOM 773 N N . HIS A 1 97 ? 19.141 6.054 6.319 1.00 74.12 97 HIS A N 1
ATOM 774 C CA . HIS A 1 97 ? 19.157 7.452 5.893 1.00 74.12 97 HIS A CA 1
ATOM 775 C C . HIS A 1 97 ? 18.116 8.280 6.654 1.00 74.12 97 HIS A C 1
ATOM 777 O O . HIS A 1 97 ? 16.939 7.943 6.582 1.00 74.12 97 HIS A O 1
ATOM 783 N N . PRO A 1 98 ? 18.511 9.398 7.306 1.00 76.12 98 PRO A N 1
ATOM 784 C CA . PRO A 1 98 ? 17.620 10.275 8.072 1.00 76.12 98 PRO A CA 1
ATOM 785 C C . PRO A 1 98 ? 16.370 10.797 7.351 1.00 76.12 98 PRO A C 1
ATOM 787 O O . PRO A 1 98 ? 15.437 11.289 7.980 1.00 76.12 98 PRO A O 1
ATOM 790 N N . THR A 1 99 ? 16.394 10.754 6.023 1.00 81.44 99 THR A N 1
ATOM 791 C CA . THR A 1 99 ? 15.342 11.222 5.119 1.00 81.44 99 THR A CA 1
ATOM 792 C C . THR A 1 99 ? 14.339 10.139 4.745 1.00 81.44 99 THR A C 1
ATOM 794 O O . THR A 1 99 ? 13.265 10.462 4.239 1.00 81.44 99 THR A O 1
ATOM 797 N N . ASP A 1 100 ? 14.675 8.871 4.970 1.00 82.44 100 ASP A N 1
ATOM 798 C CA . ASP A 1 100 ? 13.912 7.739 4.464 1.00 82.44 100 ASP A CA 1
ATOM 799 C C . ASP A 1 100 ? 12.908 7.286 5.525 1.00 82.44 100 ASP A C 1
ATOM 801 O O . ASP A 1 100 ? 13.262 6.977 6.663 1.00 82.44 100 ASP A O 1
ATOM 805 N N . GLY A 1 101 ? 11.628 7.302 5.153 1.00 83.19 101 GLY A N 1
ATOM 806 C CA . GLY A 1 101 ? 10.533 6.874 6.019 1.00 83.19 101 GLY A CA 1
ATOM 807 C C . GLY A 1 101 ? 10.189 5.395 5.871 1.00 83.19 101 GLY A C 1
ATOM 808 O O . GLY A 1 101 ? 10.796 4.672 5.091 1.00 83.19 101 GLY A O 1
ATOM 809 N N . ASN A 1 102 ? 9.165 4.980 6.616 1.00 82.69 102 ASN A N 1
ATOM 810 C CA . ASN A 1 102 ? 8.466 3.702 6.468 1.00 82.69 102 ASN A CA 1
ATOM 811 C C . ASN A 1 102 ? 6.967 3.902 6.715 1.00 82.69 102 ASN A C 1
ATOM 813 O O . ASN A 1 102 ? 6.606 4.835 7.430 1.00 82.69 102 ASN A O 1
ATOM 817 N N . PRO A 1 103 ? 6.070 3.041 6.204 1.00 85.38 103 PRO A N 1
ATOM 818 C CA . PRO A 1 103 ? 4.647 3.124 6.520 1.00 85.38 103 PRO A CA 1
ATOM 819 C C . PRO A 1 103 ? 4.400 3.243 8.036 1.00 85.38 103 PRO A C 1
ATOM 821 O O . PRO A 1 103 ? 4.847 2.374 8.798 1.00 85.38 103 PRO A O 1
ATOM 824 N N . PRO A 1 104 ? 3.699 4.291 8.509 1.00 86.31 104 PRO A N 1
ATOM 825 C CA . PRO A 1 104 ? 3.529 4.549 9.930 1.00 86.31 104 PRO A CA 1
ATOM 826 C C . PRO A 1 104 ? 2.342 3.752 10.492 1.00 86.31 104 PRO A C 1
ATOM 828 O O . PRO A 1 104 ? 1.391 4.294 11.056 1.00 86.31 104 PRO A O 1
ATOM 831 N N . THR A 1 105 ? 2.377 2.429 10.320 1.00 79.38 105 THR A N 1
ATOM 832 C CA . THR A 1 105 ? 1.262 1.520 10.640 1.00 79.38 105 THR A CA 1
ATOM 833 C C . THR A 1 105 ? 0.946 1.457 12.136 1.00 79.38 105 THR A C 1
ATOM 835 O O . THR A 1 105 ? -0.130 0.994 12.496 1.00 79.38 105 THR A O 1
ATOM 838 N N . LEU A 1 106 ? 1.811 1.963 13.023 1.00 79.69 106 LEU A N 1
ATOM 839 C CA . LEU A 1 106 ? 1.464 2.145 14.436 1.00 79.69 106 LEU A CA 1
ATOM 840 C C . LEU A 1 106 ? 0.209 3.024 14.592 1.00 79.69 106 LEU A C 1
ATOM 842 O O . LEU A 1 106 ? -0.629 2.742 15.445 1.00 79.69 106 LEU A O 1
ATOM 846 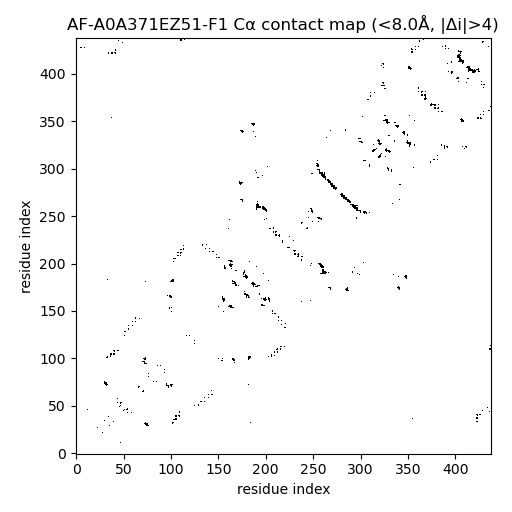N N . PHE A 1 107 ? 0.004 4.019 13.719 1.00 84.88 107 PHE A N 1
ATOM 847 C CA . PHE A 1 107 ? -1.245 4.783 13.716 1.00 84.88 107 PHE A CA 1
ATOM 848 C C . PHE A 1 107 ? -2.460 3.934 13.344 1.00 84.88 107 PHE A C 1
ATOM 850 O O . PHE A 1 107 ? -3.545 4.262 13.794 1.00 84.88 107 PHE A O 1
ATOM 857 N N . LEU A 1 108 ? -2.326 2.826 12.602 1.00 79.44 108 LEU A N 1
ATOM 858 C CA . LEU A 1 108 ? -3.451 1.902 12.402 1.00 79.44 108 LEU A CA 1
ATOM 859 C C . LEU A 1 108 ? -3.817 1.181 13.696 1.00 79.44 108 LEU A C 1
ATOM 861 O O . LEU A 1 108 ? -4.995 1.089 14.019 1.00 79.44 108 LEU A O 1
ATOM 865 N N . ALA A 1 109 ? -2.823 0.701 14.441 1.00 76.44 109 ALA A N 1
ATOM 866 C CA . ALA A 1 109 ? -3.056 0.032 15.718 1.00 76.44 109 ALA A CA 1
ATOM 867 C C . ALA A 1 109 ? -3.705 0.966 16.754 1.00 76.44 109 ALA A C 1
ATOM 869 O O . ALA A 1 109 ? -4.516 0.535 17.571 1.00 76.44 109 ALA A O 1
ATOM 870 N N . LEU A 1 110 ? -3.346 2.253 16.713 1.00 80.50 110 LEU A N 1
ATOM 871 C CA . LEU A 1 110 ? -3.924 3.286 17.571 1.00 80.50 110 LEU A CA 1
ATOM 872 C C . LEU A 1 110 ? -5.249 3.833 17.018 1.00 80.50 110 LEU A C 1
ATOM 874 O O . LEU A 1 110 ? -6.089 4.305 17.793 1.00 80.50 110 LEU A O 1
ATOM 878 N N . SER A 1 111 ? -5.468 3.743 15.703 1.00 76.88 111 SER A N 1
ATOM 879 C CA . SER A 1 111 ? -6.695 4.209 15.062 1.00 76.88 111 SER A CA 1
ATOM 880 C C . SER A 1 111 ? -7.904 3.461 15.609 1.00 76.88 111 SER A C 1
ATOM 882 O O . SER A 1 111 ? -7.869 2.273 15.933 1.00 76.88 111 SER A O 1
ATOM 884 N N . GLY A 1 112 ? -9.000 4.192 15.784 1.00 69.19 112 GLY A N 1
ATOM 885 C CA . GLY A 1 112 ? -10.213 3.622 16.350 1.00 69.19 112 GLY A CA 1
ATOM 886 C C . GLY A 1 112 ? -10.138 3.303 17.846 1.00 69.19 112 GLY A C 1
ATOM 887 O O . GLY A 1 112 ? -11.145 2.833 18.364 1.00 69.19 112 GLY A O 1
ATOM 888 N N . SER A 1 113 ? -9.044 3.600 18.568 1.00 71.81 113 SER A N 1
ATOM 889 C CA . SER A 1 113 ? -9.003 3.472 20.040 1.00 71.81 113 SER A CA 1
ATOM 890 C C . SER A 1 113 ? -10.127 4.272 20.700 1.00 71.81 113 SER A C 1
ATOM 892 O O . SER A 1 113 ? -10.859 3.736 21.526 1.00 71.81 113 SER A O 1
ATOM 894 N N . LYS A 1 114 ? -10.349 5.516 20.247 1.00 74.62 114 LYS A N 1
ATOM 895 C CA . LYS A 1 114 ? -11.496 6.342 20.659 1.00 74.62 114 LYS A CA 1
ATOM 896 C C . LYS A 1 114 ? -12.827 5.631 20.382 1.00 74.62 114 LYS A C 1
ATOM 898 O O . LYS A 1 114 ? -13.596 5.394 21.307 1.00 74.62 114 LYS A O 1
ATOM 903 N N . LYS A 1 115 ? -13.066 5.209 19.129 1.00 72.12 115 LYS A N 1
ATOM 904 C CA . LYS A 1 115 ? -14.295 4.493 18.729 1.00 72.12 115 LYS A CA 1
ATOM 905 C C . LYS A 1 115 ? -14.514 3.223 19.572 1.00 72.12 115 LYS A C 1
ATOM 907 O O . LYS A 1 115 ? -15.648 2.958 19.955 1.00 72.12 115 LYS A O 1
ATOM 912 N N . LYS A 1 116 ? -13.460 2.446 19.859 1.00 71.88 116 LYS A N 1
ATOM 913 C CA . LYS A 1 116 ? -13.500 1.223 20.687 1.00 71.88 116 LYS A CA 1
ATOM 914 C C . LYS A 1 116 ? -13.865 1.553 22.142 1.00 71.88 116 LYS A C 1
ATOM 916 O O . LYS A 1 116 ? -14.737 0.895 22.696 1.00 71.88 116 LYS A O 1
ATOM 921 N N . LEU A 1 117 ? -13.280 2.604 22.723 1.00 74.25 117 LEU A N 1
ATOM 922 C CA . LEU A 1 117 ? -13.595 3.072 24.080 1.00 74.25 117 LEU A CA 1
ATOM 923 C C . LEU A 1 117 ? -15.036 3.600 24.208 1.00 74.25 117 LEU A C 1
ATOM 925 O O . LEU A 1 117 ? -15.712 3.305 25.193 1.00 74.25 117 LEU A O 1
ATOM 929 N N . GLU A 1 118 ? -15.514 4.356 23.215 1.00 72.25 118 GLU A N 1
ATOM 930 C CA . GLU A 1 118 ? -16.865 4.938 23.191 1.00 72.25 118 GLU A CA 1
ATOM 931 C C . GLU A 1 118 ? -17.958 3.900 22.904 1.00 72.25 118 GLU A C 1
ATOM 933 O O . GLU A 1 118 ? -19.044 3.950 23.484 1.00 72.25 118 GLU A O 1
ATOM 938 N N . LYS A 1 119 ? -17.691 2.954 21.995 1.00 68.19 119 LYS A N 1
ATOM 939 C CA . LYS A 1 119 ? -18.638 1.905 21.586 1.00 68.19 119 LYS A CA 1
ATOM 940 C C . LYS A 1 119 ? -18.517 0.629 22.416 1.00 68.19 119 LYS A C 1
ATOM 942 O O . LYS A 1 119 ? -19.078 -0.387 22.005 1.00 68.19 119 LYS A O 1
ATOM 947 N N . ASP A 1 120 ? -17.852 0.680 23.569 1.00 68.25 120 ASP A N 1
ATOM 948 C CA . ASP A 1 120 ? -17.746 -0.418 24.532 1.00 68.25 120 ASP A CA 1
ATOM 949 C C . ASP A 1 120 ? -19.107 -0.736 25.186 1.00 68.25 120 ASP A C 1
ATOM 951 O O . ASP A 1 120 ? -19.353 -0.506 26.368 1.00 68.25 120 ASP A O 1
ATOM 955 N N . LYS A 1 121 ? -20.043 -1.233 24.374 1.00 57.28 121 LYS A N 1
ATOM 956 C CA . LYS A 1 121 ? -21.398 -1.617 24.780 1.00 57.28 121 LYS A CA 1
ATOM 957 C C . LYS A 1 121 ? -21.420 -2.951 25.526 1.00 57.28 121 LYS A C 1
ATOM 959 O O . LYS A 1 121 ? -22.412 -3.254 26.181 1.00 57.28 121 LYS A O 1
ATOM 964 N N . ASN A 1 122 ? -20.343 -3.729 25.421 1.00 57.84 122 ASN A N 1
ATOM 965 C CA . ASN A 1 122 ? -20.217 -5.064 25.998 1.00 57.84 122 ASN A CA 1
ATOM 966 C C . ASN A 1 122 ? -19.449 -5.077 27.335 1.00 57.84 122 ASN A C 1
ATOM 968 O O . ASN A 1 122 ? -19.306 -6.151 27.917 1.00 57.84 122 ASN A O 1
ATOM 972 N N . ASN A 1 123 ? -18.980 -3.922 27.836 1.00 63.31 123 ASN A N 1
ATOM 973 C CA . ASN A 1 123 ? -18.048 -3.819 28.970 1.00 63.31 123 ASN A CA 1
ATOM 974 C C . ASN A 1 123 ? -16.784 -4.681 28.772 1.00 63.31 123 ASN A C 1
ATOM 976 O O . ASN A 1 123 ? -16.306 -5.327 29.706 1.00 63.31 123 ASN A O 1
ATOM 980 N N . GLU A 1 124 ? -16.261 -4.709 27.546 1.00 66.50 124 GLU A N 1
ATOM 981 C CA . GLU A 1 124 ? -14.996 -5.361 27.200 1.00 66.50 124 GLU A CA 1
ATOM 982 C C . GLU A 1 124 ? -13.802 -4.658 27.860 1.00 66.50 124 GLU A C 1
ATOM 984 O O . GLU A 1 124 ? -12.807 -5.318 28.156 1.00 66.50 124 GLU A O 1
ATOM 989 N N . PHE A 1 125 ? -13.919 -3.356 28.158 1.00 72.62 125 PHE A N 1
ATOM 990 C CA . PHE A 1 125 ? -12.904 -2.596 28.885 1.00 72.62 125 PHE A CA 1
ATOM 991 C C . PHE A 1 125 ? -13.374 -2.259 30.299 1.00 72.62 125 PHE A C 1
ATOM 993 O O . PHE A 1 125 ? -14.371 -1.559 30.513 1.00 72.62 125 PHE A O 1
ATOM 1000 N N . THR A 1 126 ? -12.605 -2.693 31.294 1.00 77.88 126 THR A N 1
ATOM 1001 C CA . THR A 1 126 ? -12.820 -2.269 32.678 1.00 77.88 126 THR A CA 1
ATOM 1002 C C . THR A 1 126 ? -12.489 -0.777 32.840 1.00 77.88 126 THR A C 1
ATOM 1004 O O . THR A 1 126 ? -11.729 -0.212 32.048 1.00 77.88 126 THR A O 1
ATOM 1007 N N . PRO A 1 127 ? -12.996 -0.095 33.886 1.00 79.56 127 PRO A N 1
ATOM 1008 C CA . PRO A 1 127 ? -12.595 1.284 34.181 1.00 79.56 127 PRO A CA 1
ATOM 1009 C C . PRO A 1 127 ? -11.074 1.462 34.335 1.00 79.56 127 PRO A C 1
ATOM 1011 O O . PRO A 1 127 ? -10.535 2.520 34.007 1.00 79.56 127 PRO A O 1
ATOM 1014 N N . MET A 1 128 ? -10.386 0.420 34.814 1.00 79.88 128 MET A N 1
ATOM 1015 C CA . MET A 1 128 ? -8.929 0.388 34.917 1.00 79.88 128 MET A CA 1
ATOM 1016 C C . MET A 1 128 ? -8.282 0.379 33.530 1.00 79.88 128 MET A C 1
ATOM 1018 O O . MET A 1 128 ? -7.447 1.240 33.275 1.00 79.88 128 MET A O 1
ATOM 1022 N N . ASP A 1 129 ? -8.739 -0.481 32.613 1.00 77.50 129 ASP A N 1
ATOM 1023 C CA . ASP A 1 129 ? -8.223 -0.528 31.235 1.00 77.50 129 ASP A CA 1
ATOM 1024 C C . ASP A 1 129 ? -8.383 0.828 30.534 1.00 77.50 129 ASP A C 1
ATOM 1026 O O . ASP A 1 129 ? -7.449 1.331 29.915 1.00 77.50 129 ASP A O 1
ATOM 1030 N N . LYS A 1 130 ? -9.552 1.472 30.683 1.00 79.50 130 LYS A N 1
ATOM 1031 C CA . LYS A 1 130 ? -9.807 2.806 30.108 1.00 79.50 130 LYS A CA 1
ATOM 1032 C C . LYS A 1 130 ? -8.827 3.847 30.651 1.00 79.50 130 LYS A C 1
ATOM 1034 O O . LYS A 1 130 ? -8.294 4.646 29.889 1.00 79.50 130 LYS A O 1
ATOM 1039 N N . THR A 1 131 ? -8.559 3.805 31.955 1.00 84.12 131 THR A N 1
ATOM 1040 C CA . THR A 1 131 ? -7.607 4.712 32.612 1.00 84.12 131 THR A CA 1
ATOM 1041 C C . THR A 1 131 ? -6.177 4.465 32.128 1.00 84.12 131 THR A C 1
ATOM 1043 O O . THR A 1 131 ? -5.463 5.413 31.813 1.00 84.12 131 THR A O 1
ATOM 1046 N N . GLU A 1 132 ? -5.757 3.203 32.023 1.00 82.06 132 GLU A N 1
ATOM 1047 C CA . GLU A 1 132 ? -4.420 2.837 31.546 1.00 82.06 132 GLU A CA 1
ATOM 1048 C C . GLU A 1 132 ? -4.193 3.223 30.082 1.00 82.06 132 GLU A C 1
ATOM 1050 O O . GLU A 1 132 ? -3.128 3.750 29.753 1.00 82.06 132 GLU A O 1
ATOM 1055 N N . ILE A 1 133 ? -5.194 3.022 29.218 1.00 81.00 133 ILE A N 1
ATOM 1056 C CA . ILE A 1 133 ? -5.148 3.435 27.809 1.00 81.00 133 ILE A CA 1
ATOM 1057 C C . ILE A 1 133 ? -5.032 4.959 27.708 1.00 81.00 133 ILE A C 1
ATOM 1059 O O . ILE A 1 133 ? -4.164 5.455 26.991 1.00 81.00 133 ILE A O 1
ATOM 1063 N N . THR A 1 134 ? -5.844 5.711 28.454 1.00 84.62 134 THR A N 1
ATOM 1064 C CA . THR A 1 134 ? -5.767 7.179 28.472 1.00 84.62 134 THR A CA 1
ATOM 1065 C C . THR A 1 134 ? -4.392 7.665 28.938 1.00 84.62 134 THR A C 1
ATOM 1067 O O . THR A 1 134 ? -3.747 8.435 28.230 1.00 84.62 134 THR A O 1
ATOM 1070 N N . LEU A 1 135 ? -3.870 7.140 30.054 1.00 86.00 135 LEU A N 1
ATOM 1071 C CA . LEU A 1 135 ? -2.531 7.482 30.559 1.00 86.00 135 LEU A CA 1
ATOM 1072 C C . LEU A 1 135 ? -1.404 7.079 29.598 1.00 86.00 135 LEU A C 1
ATOM 1074 O O . LEU A 1 135 ? -0.340 7.704 29.563 1.00 86.00 135 LEU A O 1
ATOM 1078 N N . PHE A 1 136 ? -1.583 5.992 28.849 1.00 84.69 136 PHE A N 1
ATOM 1079 C CA . PHE A 1 136 ? -0.659 5.612 27.790 1.00 84.69 136 PHE A CA 1
ATOM 1080 C C . PHE A 1 136 ? -0.664 6.650 26.664 1.00 84.69 136 PHE A C 1
ATOM 1082 O O . PHE A 1 136 ? 0.395 7.186 26.331 1.00 84.69 136 PHE A O 1
ATOM 1089 N N . LEU A 1 137 ? -1.842 6.973 26.126 1.00 86.00 137 LEU A N 1
ATOM 1090 C CA . LEU A 1 137 ? -1.992 7.921 25.025 1.00 86.00 137 LEU A CA 1
ATOM 1091 C C . LEU A 1 137 ? -1.502 9.319 25.410 1.00 86.00 137 LEU A C 1
ATOM 1093 O O . LEU A 1 137 ? -0.812 9.947 24.614 1.00 86.00 137 LEU A O 1
ATOM 1097 N N . GLU A 1 138 ? -1.759 9.781 26.637 1.00 88.25 138 GLU A N 1
ATOM 1098 C CA . GLU A 1 138 ? -1.232 11.054 27.144 1.00 88.25 138 GLU A CA 1
ATOM 1099 C C . GLU A 1 138 ? 0.295 11.119 27.102 1.00 88.25 138 GLU A C 1
ATOM 1101 O O . GLU A 1 138 ? 0.856 12.123 26.655 1.00 88.25 138 GLU A O 1
ATOM 1106 N N . ARG A 1 139 ? 0.970 10.047 27.537 1.00 86.81 139 ARG A N 1
ATOM 1107 C CA . ARG A 1 139 ? 2.438 9.958 27.534 1.00 86.81 139 ARG A CA 1
ATOM 1108 C C . ARG A 1 139 ? 3.001 9.815 26.123 1.00 86.81 139 ARG A C 1
ATOM 1110 O O . ARG A 1 139 ? 4.007 10.444 25.801 1.00 86.81 139 ARG A O 1
ATOM 1117 N N . ALA A 1 140 ? 2.353 9.013 25.283 1.00 85.12 140 ALA A N 1
ATOM 1118 C CA . ALA A 1 140 ? 2.783 8.767 23.912 1.00 85.12 140 ALA A CA 1
ATOM 1119 C C . ALA A 1 140 ? 2.518 9.961 22.979 1.00 85.12 140 ALA A C 1
ATOM 1121 O O . ALA A 1 140 ? 3.208 10.103 21.973 1.00 85.12 140 ALA A O 1
ATOM 1122 N N . PHE A 1 141 ? 1.562 10.839 23.303 1.00 88.62 141 PHE A N 1
ATOM 1123 C CA . PHE A 1 141 ? 1.090 11.888 22.396 1.00 88.62 141 PHE A CA 1
ATOM 1124 C C . PHE A 1 141 ? 2.207 12.790 21.864 1.00 88.62 141 PHE A C 1
ATOM 1126 O O . PHE A 1 141 ? 2.290 13.006 20.661 1.00 88.62 141 PHE A O 1
ATOM 1133 N N . VAL A 1 142 ? 3.096 13.286 22.733 1.00 87.94 142 VAL A N 1
ATOM 1134 C CA . VAL A 1 142 ? 4.192 14.196 22.331 1.00 87.94 142 VAL A CA 1
ATOM 1135 C C . VAL A 1 142 ? 5.107 13.542 21.292 1.00 87.94 142 VAL A C 1
ATOM 1137 O O . VAL A 1 142 ? 5.564 14.191 20.354 1.00 87.94 142 VAL A O 1
ATOM 1140 N N . ARG A 1 143 ? 5.339 12.239 21.451 1.00 84.44 143 ARG A N 1
ATOM 1141 C CA . ARG A 1 143 ? 6.150 11.420 20.557 1.00 84.44 143 ARG A CA 1
ATOM 1142 C C . ARG A 1 143 ? 5.413 11.162 19.238 1.00 84.44 143 ARG A C 1
ATOM 1144 O O . ARG A 1 143 ? 5.932 11.480 18.174 1.00 84.44 143 ARG A O 1
ATOM 1151 N N . LEU A 1 144 ? 4.166 10.699 19.291 1.00 88.19 144 LEU A N 1
ATOM 1152 C CA . LEU A 1 144 ? 3.336 10.493 18.096 1.00 88.19 144 LEU A CA 1
ATOM 1153 C C . LEU A 1 144 ? 3.192 11.776 17.260 1.00 88.19 144 LEU A C 1
ATOM 1155 O O . LEU A 1 144 ? 3.304 11.737 16.036 1.00 88.19 144 LEU A O 1
ATOM 1159 N N . GLU A 1 145 ? 3.013 12.920 17.922 1.00 91.44 145 GLU A N 1
ATOM 1160 C CA . GLU A 1 145 ? 2.995 14.241 17.296 1.00 91.44 145 GLU A CA 1
ATOM 1161 C C . GLU A 1 145 ? 4.324 14.547 16.593 1.00 91.44 145 GLU A C 1
ATOM 1163 O O . GLU A 1 145 ? 4.318 14.913 15.420 1.00 91.44 145 GLU A O 1
ATOM 1168 N N . ALA A 1 146 ? 5.465 14.383 17.268 1.00 88.19 146 ALA A N 1
ATOM 1169 C CA . ALA A 1 146 ? 6.773 14.631 16.664 1.00 88.19 146 ALA A CA 1
ATOM 1170 C C . ALA A 1 146 ? 7.016 13.745 15.429 1.00 88.19 146 ALA A C 1
ATOM 1172 O O . ALA A 1 146 ? 7.495 14.232 14.405 1.00 88.19 146 ALA A O 1
ATOM 1173 N N . TRP A 1 147 ? 6.610 12.475 15.490 1.00 87.38 147 TRP A N 1
ATOM 1174 C CA . TRP A 1 147 ? 6.730 11.542 14.370 1.00 87.38 147 TRP A CA 1
ATOM 1175 C C . TRP A 1 147 ? 5.860 11.941 13.174 1.00 87.38 147 TRP A C 1
ATOM 1177 O O . TRP A 1 147 ? 6.335 11.976 12.039 1.00 87.38 147 TRP A O 1
ATOM 1187 N N . PHE A 1 148 ? 4.605 12.325 13.418 1.00 92.25 148 PHE A N 1
ATOM 1188 C CA . PHE A 1 148 ? 3.738 12.856 12.369 1.00 92.25 148 PHE A CA 1
ATOM 1189 C C . PHE A 1 148 ? 4.307 14.135 11.748 1.00 92.25 148 PHE A C 1
ATOM 1191 O O . PHE A 1 148 ? 4.310 14.275 10.527 1.00 92.25 148 PHE A O 1
ATOM 1198 N N . GLN A 1 149 ? 4.811 15.065 12.566 1.00 91.75 149 GLN A N 1
ATOM 1199 C CA . GLN A 1 149 ? 5.407 16.304 12.063 1.00 91.75 149 GLN A CA 1
ATOM 1200 C C . GLN A 1 149 ? 6.648 16.023 11.214 1.00 91.75 149 GLN A C 1
ATOM 1202 O O . GLN A 1 149 ? 6.825 16.659 10.176 1.00 91.75 149 GLN A O 1
ATOM 1207 N N . TRP A 1 150 ? 7.467 15.037 11.591 1.00 91.06 150 TRP A N 1
ATOM 1208 C CA . TRP A 1 150 ? 8.583 14.587 10.761 1.00 91.06 150 TRP A CA 1
ATOM 1209 C C . TRP A 1 150 ? 8.095 14.100 9.393 1.00 91.06 150 TRP A C 1
ATOM 1211 O O . TRP A 1 150 ? 8.591 14.577 8.376 1.00 91.06 150 TRP A O 1
ATOM 1221 N N . PHE A 1 151 ? 7.067 13.248 9.334 1.00 90.94 151 PHE A N 1
ATOM 1222 C CA . PHE A 1 151 ? 6.498 12.808 8.055 1.00 90.94 151 PHE A CA 1
ATOM 1223 C C . PHE A 1 151 ? 5.961 13.975 7.227 1.00 90.94 151 PHE A C 1
ATOM 1225 O O . PHE A 1 151 ? 6.295 14.121 6.052 1.00 90.94 151 PHE A O 1
ATOM 1232 N N . ASN A 1 152 ? 5.140 14.817 7.856 1.00 91.75 152 ASN A N 1
ATOM 1233 C CA . ASN A 1 152 ? 4.430 15.896 7.186 1.00 91.75 152 ASN A CA 1
ATOM 1234 C C . ASN A 1 152 ? 5.372 16.992 6.661 1.00 91.75 152 ASN A C 1
ATOM 1236 O O . ASN A 1 152 ? 5.012 17.727 5.747 1.00 91.75 152 ASN A O 1
ATOM 1240 N N . THR A 1 153 ? 6.576 17.099 7.227 1.00 90.94 153 THR A N 1
ATOM 1241 C CA . THR A 1 153 ? 7.609 18.036 6.771 1.00 90.94 153 THR A CA 1
ATOM 1242 C C . THR A 1 153 ? 8.565 17.387 5.775 1.00 90.94 153 THR A C 1
ATOM 1244 O O . THR A 1 153 ? 8.726 17.894 4.666 1.00 90.94 153 THR A O 1
ATOM 1247 N N . THR A 1 154 ? 9.171 16.253 6.132 1.00 90.56 154 THR A N 1
ATOM 1248 C CA . THR A 1 154 ? 10.253 15.639 5.345 1.00 90.56 154 THR A CA 1
ATOM 1249 C C . THR A 1 154 ? 9.767 14.941 4.083 1.00 90.56 154 THR A C 1
ATOM 1251 O O . THR A 1 154 ? 10.457 14.991 3.070 1.00 90.56 154 THR A O 1
ATOM 1254 N N . GLN A 1 155 ? 8.575 14.339 4.104 1.00 94.69 155 GLN A N 1
ATOM 1255 C CA . GLN A 1 155 ? 8.040 13.591 2.962 1.00 94.69 155 GLN A CA 1
ATOM 1256 C C . GLN A 1 155 ? 7.076 14.423 2.096 1.00 94.69 155 GLN A C 1
ATOM 1258 O O . GLN A 1 155 ? 6.361 13.879 1.252 1.00 94.69 155 GLN A O 1
ATOM 1263 N N . SER A 1 156 ? 7.011 15.739 2.322 1.00 94.94 156 SER A N 1
ATOM 1264 C CA . SER A 1 156 ? 6.156 16.646 1.552 1.00 94.94 156 SER A CA 1
ATOM 1265 C C . SER A 1 156 ? 6.635 16.777 0.100 1.00 94.94 156 SER A C 1
ATOM 1267 O O . SER A 1 156 ? 7.827 16.914 -0.172 1.00 94.94 156 SER A O 1
ATOM 1269 N N . GLY A 1 157 ? 5.699 16.710 -0.847 1.00 95.25 157 GLY A N 1
ATOM 1270 C CA . GLY A 1 157 ? 5.960 16.900 -2.273 1.00 95.25 157 GLY A CA 1
ATOM 1271 C C . GLY A 1 157 ? 5.886 18.365 -2.706 1.00 95.25 157 GLY A C 1
ATOM 1272 O O . GLY A 1 157 ? 5.492 19.250 -1.947 1.00 95.25 157 GLY A O 1
ATOM 1273 N N . LYS A 1 158 ? 6.239 18.635 -3.970 1.00 94.94 158 LYS A N 1
ATOM 1274 C CA . LYS A 1 158 ? 6.234 20.000 -4.538 1.00 94.94 158 LYS A CA 1
ATOM 1275 C C . LYS A 1 158 ? 4.851 20.641 -4.598 1.00 94.94 158 LYS A C 1
ATOM 1277 O O . LYS A 1 158 ? 4.738 21.865 -4.565 1.00 94.94 158 LYS A O 1
ATOM 1282 N N . GLN A 1 159 ? 3.806 19.832 -4.752 1.00 93.06 159 GLN A N 1
ATOM 1283 C CA . GLN A 1 159 ? 2.434 20.319 -4.716 1.00 93.06 159 GLN A CA 1
ATOM 1284 C C . GLN A 1 159 ? 1.922 20.288 -3.280 1.00 93.06 159 GLN A C 1
ATOM 1286 O O . GLN A 1 159 ? 2.210 19.357 -2.525 1.00 93.06 159 GLN A O 1
ATOM 1291 N N . MET A 1 160 ? 1.128 21.295 -2.911 1.00 91.19 160 MET A N 1
ATOM 1292 C CA . MET A 1 160 ? 0.399 21.278 -1.643 1.00 91.19 160 MET A CA 1
ATOM 1293 C C . MET A 1 160 ? -0.344 19.940 -1.518 1.00 91.19 160 MET A C 1
ATOM 1295 O O . MET A 1 160 ? -0.831 19.443 -2.529 1.00 91.19 160 MET A O 1
ATOM 1299 N N . ILE A 1 161 ? -0.381 19.357 -0.311 1.00 91.31 161 ILE A N 1
ATOM 1300 C CA . ILE A 1 161 ? -1.007 18.056 0.022 1.00 91.31 161 ILE A CA 1
ATOM 1301 C C . ILE A 1 161 ? -0.534 16.831 -0.779 1.00 91.31 161 ILE A C 1
ATOM 1303 O O . ILE A 1 161 ? -1.155 15.766 -0.699 1.00 91.31 161 ILE A O 1
ATOM 1307 N N . SER A 1 162 ? 0.559 16.959 -1.530 1.00 95.75 162 SER A N 1
ATOM 1308 C CA . SER A 1 162 ? 1.248 15.821 -2.133 1.00 95.75 162 SER A CA 1
ATOM 1309 C C . SER A 1 162 ? 2.372 15.337 -1.224 1.00 95.75 162 SER A C 1
ATOM 1311 O O . SER A 1 162 ? 2.963 16.120 -0.479 1.00 95.75 162 SER A O 1
ATOM 1313 N N . TYR A 1 163 ? 2.670 14.045 -1.304 1.00 96.81 163 TYR A N 1
ATOM 1314 C CA . TYR A 1 163 ? 3.757 13.407 -0.572 1.00 96.81 163 TYR A CA 1
ATOM 1315 C C . TYR A 1 163 ? 4.486 12.441 -1.498 1.00 96.81 163 TYR A C 1
ATOM 1317 O O . TYR A 1 163 ? 3.877 11.897 -2.424 1.00 96.81 163 TYR A O 1
ATOM 1325 N N . TYR A 1 164 ? 5.770 12.211 -1.250 1.00 96.75 164 TYR A N 1
ATOM 1326 C CA . TYR A 1 164 ? 6.548 11.203 -1.962 1.00 96.75 164 TYR A CA 1
ATOM 1327 C C . TYR A 1 164 ? 7.582 10.556 -1.043 1.00 96.75 164 TYR A C 1
ATOM 1329 O O . TYR A 1 164 ? 7.949 11.089 -0.001 1.00 96.75 164 TYR A O 1
ATOM 1337 N N . TRP A 1 165 ? 8.011 9.365 -1.439 1.00 95.69 165 TRP A N 1
ATOM 1338 C CA . TRP A 1 165 ? 8.948 8.536 -0.699 1.00 95.69 165 TRP A CA 1
ATOM 1339 C C . TRP A 1 165 ? 10.368 8.887 -1.134 1.00 95.69 165 TRP A C 1
ATOM 1341 O O . TRP A 1 165 ? 10.681 8.814 -2.325 1.00 95.69 165 TRP A O 1
ATOM 1351 N N . HIS A 1 166 ? 11.227 9.218 -0.172 1.00 92.00 166 HIS A N 1
ATOM 1352 C CA . HIS A 1 166 ? 12.665 9.384 -0.403 1.00 92.00 166 HIS A CA 1
ATOM 1353 C C . HIS A 1 166 ? 13.388 8.033 -0.524 1.00 92.00 166 HIS A C 1
ATOM 1355 O O . HIS A 1 166 ? 12.807 6.974 -0.271 1.00 92.00 166 HIS A O 1
ATOM 1361 N N . GLY A 1 167 ? 14.649 8.068 -0.960 1.00 89.19 167 GLY A N 1
ATOM 1362 C CA . GLY A 1 167 ? 15.525 6.888 -1.030 1.00 89.19 167 GLY A CA 1
ATOM 1363 C C . GLY A 1 167 ? 15.515 6.129 -2.366 1.00 89.19 167 GLY A C 1
ATOM 1364 O O . GLY A 1 167 ? 16.276 5.177 -2.541 1.00 89.19 167 GLY A O 1
ATOM 1365 N N . ARG A 1 168 ? 14.706 6.540 -3.357 1.00 93.81 168 ARG A N 1
ATOM 1366 C CA . ARG A 1 168 ? 14.703 5.905 -4.693 1.00 93.81 168 ARG A CA 1
ATOM 1367 C C . ARG A 1 168 ? 15.982 6.222 -5.481 1.00 93.81 168 ARG A C 1
ATOM 1369 O O . ARG A 1 168 ? 16.382 7.380 -5.611 1.00 93.81 168 ARG A O 1
ATOM 1376 N N . ASN A 1 169 ? 16.589 5.207 -6.100 1.00 93.12 169 ASN A N 1
ATOM 1377 C CA . ASN A 1 169 ? 17.808 5.378 -6.898 1.00 93.12 169 ASN A CA 1
ATOM 1378 C C . ASN A 1 169 ? 17.511 5.911 -8.314 1.00 93.12 169 ASN A C 1
ATOM 1380 O O . ASN A 1 169 ? 17.186 5.155 -9.229 1.00 93.12 169 ASN A O 1
ATOM 1384 N N . ASN A 1 170 ? 17.693 7.216 -8.532 1.00 93.62 170 ASN A N 1
ATOM 1385 C CA . ASN A 1 170 ? 17.465 7.841 -9.842 1.00 93.62 170 ASN A CA 1
ATOM 1386 C C . ASN A 1 170 ? 18.576 7.615 -10.888 1.00 93.62 170 ASN A C 1
ATOM 1388 O O . ASN A 1 170 ? 18.420 8.037 -12.035 1.00 93.62 170 ASN A O 1
ATOM 1392 N N . ARG A 1 171 ? 19.682 6.950 -10.525 1.00 93.38 171 ARG A N 1
ATOM 1393 C CA . ARG A 1 171 ? 20.843 6.716 -11.409 1.00 93.38 171 ARG A CA 1
ATOM 1394 C C . ARG A 1 171 ? 21.037 5.257 -11.795 1.00 93.38 171 ARG A C 1
ATOM 1396 O O . ARG A 1 171 ? 21.978 4.951 -12.525 1.00 93.38 171 ARG A O 1
ATOM 1403 N N . THR A 1 172 ? 20.200 4.355 -11.289 1.00 91.19 172 THR A N 1
ATOM 1404 C CA . THR A 1 172 ? 20.355 2.924 -11.548 1.00 91.19 172 THR A CA 1
ATOM 1405 C C . THR A 1 172 ? 20.286 2.614 -13.044 1.00 91.19 172 THR A C 1
ATOM 1407 O O . THR A 1 172 ? 19.398 3.071 -13.769 1.00 91.19 172 THR A O 1
ATOM 1410 N N . ILE A 1 173 ? 21.245 1.810 -13.498 1.00 92.94 173 ILE A N 1
ATOM 1411 C CA . ILE A 1 173 ? 21.273 1.230 -14.844 1.00 92.94 173 ILE A CA 1
ATOM 1412 C C . ILE A 1 173 ? 21.048 -0.282 -14.814 1.00 92.94 173 ILE A C 1
ATOM 1414 O O . ILE A 1 173 ? 21.094 -0.911 -15.861 1.00 92.94 173 ILE A O 1
ATOM 1418 N N . LEU A 1 174 ? 20.855 -0.874 -13.634 1.00 93.56 174 LEU A N 1
ATOM 1419 C CA . LEU A 1 174 ? 20.742 -2.327 -13.452 1.00 93.56 174 LEU A CA 1
ATOM 1420 C C . LEU A 1 174 ? 19.308 -2.756 -13.146 1.00 93.56 174 LEU A C 1
ATOM 1422 O O . LEU A 1 174 ? 18.940 -3.904 -13.377 1.00 93.56 174 LEU A O 1
ATOM 1426 N N . GLU A 1 175 ? 18.495 -1.821 -12.658 1.00 96.06 175 GLU A N 1
ATOM 1427 C CA . GLU A 1 175 ? 17.106 -2.070 -12.305 1.00 96.06 175 GLU A CA 1
ATOM 1428 C C . GLU A 1 175 ? 16.169 -1.663 -13.444 1.00 96.06 175 GLU A C 1
ATOM 1430 O O . GLU A 1 175 ? 16.282 -0.574 -14.007 1.00 96.06 175 GLU A O 1
ATOM 1435 N N . LEU A 1 176 ? 15.195 -2.510 -13.764 1.00 97.25 176 LEU A N 1
ATOM 1436 C CA . LEU A 1 176 ? 14.148 -2.221 -14.739 1.00 97.25 176 LEU A CA 1
ATOM 1437 C C . LEU A 1 176 ? 13.307 -1.013 -14.293 1.00 97.25 176 LEU A C 1
ATOM 1439 O O . LEU A 1 176 ? 13.085 -0.077 -15.072 1.00 97.25 176 LEU A O 1
ATOM 1443 N N . ASN A 1 177 ? 12.894 -1.023 -13.024 1.00 97.94 177 ASN A N 1
ATOM 1444 C CA . ASN A 1 177 ? 12.216 0.068 -12.332 1.00 97.94 177 ASN A CA 1
ATOM 1445 C C . ASN A 1 177 ? 12.907 0.304 -10.973 1.00 97.94 177 ASN A C 1
ATOM 1447 O O . ASN A 1 177 ? 13.078 -0.664 -10.229 1.00 97.94 177 ASN A O 1
ATOM 1451 N N . PRO A 1 178 ? 13.318 1.541 -10.635 1.00 96.88 178 PRO A N 1
ATOM 1452 C CA . PRO A 1 178 ? 13.999 1.799 -9.368 1.00 96.88 178 PRO A CA 1
ATOM 1453 C C . PRO A 1 178 ? 13.140 1.429 -8.157 1.00 96.88 178 PRO A C 1
ATOM 1455 O O . PRO A 1 178 ? 11.972 1.825 -8.095 1.00 96.88 178 PRO A O 1
ATOM 1458 N N . LYS A 1 179 ? 13.715 0.698 -7.198 1.00 95.25 179 LYS A N 1
ATOM 1459 C CA . LYS A 1 179 ? 13.005 0.252 -5.986 1.00 95.25 179 LYS A CA 1
ATOM 1460 C C . LYS A 1 179 ? 12.567 1.432 -5.105 1.00 95.25 179 LYS A C 1
ATOM 1462 O O . LYS A 1 179 ? 13.124 2.529 -5.188 1.00 95.25 179 LYS A O 1
ATOM 1467 N N . THR A 1 180 ? 11.573 1.192 -4.250 1.00 93.38 180 THR A N 1
ATOM 1468 C CA . THR A 1 180 ? 11.064 2.144 -3.244 1.00 93.38 180 THR A CA 1
ATOM 1469 C C . THR A 1 180 ? 10.989 1.471 -1.874 1.00 93.38 180 THR A C 1
ATOM 1471 O O . THR A 1 180 ? 9.904 1.236 -1.339 1.00 93.38 180 THR A O 1
ATOM 1474 N N . LEU A 1 181 ? 12.156 1.143 -1.315 1.00 87.31 181 LEU A N 1
ATOM 1475 C CA . LEU A 1 181 ? 12.281 0.387 -0.059 1.00 87.31 181 LEU A CA 1
ATOM 1476 C C . LEU A 1 181 ? 11.562 1.069 1.117 1.00 87.31 181 LEU A C 1
ATOM 1478 O O . LEU A 1 181 ? 10.911 0.411 1.921 1.00 87.31 181 LEU A O 1
ATOM 1482 N N . SER A 1 182 ? 11.610 2.401 1.170 1.00 85.50 182 SER A N 1
ATOM 1483 C CA . SER A 1 182 ? 10.941 3.237 2.180 1.00 85.50 182 SER A CA 1
ATOM 1484 C C . SER A 1 182 ? 9.416 3.093 2.206 1.00 85.50 182 SER A C 1
ATOM 1486 O O . SER A 1 182 ? 8.770 3.453 3.182 1.00 85.50 182 SER A O 1
ATOM 1488 N N . SER A 1 183 ? 8.803 2.540 1.158 1.00 87.44 183 SER A N 1
ATOM 1489 C CA . SER A 1 183 ? 7.360 2.276 1.152 1.00 87.44 183 SER A CA 1
ATOM 1490 C C . SER A 1 183 ? 6.970 0.926 1.756 1.00 87.44 183 SER A C 1
ATOM 1492 O O . SER A 1 183 ? 5.785 0.675 1.962 1.00 87.44 183 SER A O 1
ATOM 1494 N N . GLY A 1 184 ? 7.937 0.034 2.000 1.00 86.00 184 GLY A N 1
ATOM 1495 C CA . GLY A 1 184 ? 7.692 -1.373 2.341 1.00 86.00 184 GLY A CA 1
ATOM 1496 C C . GLY A 1 184 ? 7.159 -2.229 1.181 1.00 86.00 184 GLY A C 1
ATOM 1497 O O . GLY A 1 184 ? 6.918 -3.419 1.364 1.00 86.00 184 GLY A O 1
ATOM 1498 N N . LEU A 1 185 ? 6.973 -1.635 -0.004 1.00 89.69 185 LEU A N 1
ATOM 1499 C CA . LEU A 1 185 ? 6.565 -2.290 -1.247 1.00 89.69 185 LEU A CA 1
ATOM 1500 C C . LEU A 1 185 ? 7.732 -2.248 -2.251 1.00 89.69 185 LEU A C 1
ATOM 1502 O O . LEU A 1 185 ? 7.664 -1.576 -3.279 1.00 89.69 185 LEU A O 1
ATOM 1506 N N . ASP A 1 186 ? 8.833 -2.918 -1.905 1.00 89.50 186 ASP A N 1
ATOM 1507 C CA . ASP A 1 186 ? 10.181 -2.710 -2.457 1.00 89.50 186 ASP A CA 1
ATOM 1508 C C . ASP A 1 186 ? 10.263 -2.534 -3.980 1.00 89.50 186 ASP A C 1
ATOM 1510 O O . ASP A 1 186 ? 10.781 -1.522 -4.458 1.00 89.50 186 ASP A O 1
ATOM 1514 N N . ASP A 1 187 ? 9.770 -3.501 -4.756 1.00 95.12 187 ASP A N 1
ATOM 1515 C CA . ASP A 1 187 ? 9.804 -3.494 -6.223 1.00 95.12 187 ASP A CA 1
ATOM 1516 C C . ASP A 1 187 ? 8.437 -3.183 -6.856 1.00 95.12 187 ASP A C 1
ATOM 1518 O O . ASP A 1 187 ? 8.285 -3.363 -8.076 1.00 95.12 187 ASP A O 1
ATOM 1522 N N . TYR A 1 188 ? 7.465 -2.700 -6.064 1.00 96.31 188 TYR A N 1
ATOM 1523 C CA . TYR A 1 188 ? 6.177 -2.258 -6.589 1.00 96.31 188 TYR A CA 1
ATOM 1524 C C . TYR A 1 188 ? 6.413 -1.141 -7.616 1.00 96.31 188 TYR A C 1
ATOM 1526 O O . TYR A 1 188 ? 7.101 -0.158 -7.317 1.00 96.31 188 TYR A O 1
ATOM 1534 N N . PRO A 1 189 ? 5.879 -1.276 -8.840 1.00 97.25 189 PRO A N 1
ATOM 1535 C CA . PRO A 1 189 ? 6.155 -0.332 -9.908 1.00 97.25 189 PRO A CA 1
ATOM 1536 C C . PRO A 1 189 ? 5.744 1.114 -9.608 1.00 97.25 189 PRO A C 1
ATOM 1538 O O . PRO A 1 189 ? 4.564 1.406 -9.423 1.00 97.25 189 PRO A O 1
ATOM 1541 N N . ARG A 1 190 ? 6.708 2.040 -9.669 1.00 97.69 190 ARG A N 1
ATOM 1542 C CA . ARG A 1 190 ? 6.465 3.495 -9.598 1.00 97.69 190 ARG A CA 1
ATOM 1543 C C . ARG A 1 190 ? 7.008 4.215 -10.831 1.00 97.69 190 ARG A C 1
ATOM 1545 O O . ARG A 1 190 ? 7.377 3.583 -11.830 1.00 97.69 190 ARG A O 1
ATOM 1552 N N . ALA A 1 191 ? 7.075 5.548 -10.796 1.00 98.12 191 ALA A N 1
ATOM 1553 C CA . ALA A 1 191 ? 7.608 6.332 -11.905 1.00 98.12 191 ALA A CA 1
ATOM 1554 C C . ALA A 1 191 ? 8.996 5.812 -12.313 1.00 98.12 191 ALA A C 1
ATOM 1556 O O . ALA A 1 191 ? 9.855 5.532 -11.474 1.00 98.12 191 ALA A O 1
ATOM 1557 N N . SER A 1 192 ? 9.194 5.628 -13.620 1.00 97.81 192 SER A N 1
ATOM 1558 C CA . SER A 1 192 ? 10.385 4.956 -14.155 1.00 97.81 192 SER A CA 1
ATOM 1559 C C . SER A 1 192 ? 11.675 5.768 -13.975 1.00 97.81 192 SER A C 1
ATOM 1561 O O . SER A 1 192 ? 12.763 5.205 -14.065 1.00 97.81 192 SER A O 1
ATOM 1563 N N . HIS A 1 193 ? 11.565 7.084 -13.789 1.00 98.00 193 HIS A N 1
ATOM 1564 C CA . HIS A 1 193 ? 12.684 8.002 -13.609 1.00 98.00 193 HIS A CA 1
ATOM 1565 C C . HIS A 1 193 ? 12.408 8.835 -12.354 1.00 98.00 193 HIS A C 1
ATOM 1567 O O . HIS A 1 193 ? 11.699 9.836 -12.453 1.00 98.00 193 HIS A O 1
ATOM 1573 N N . PRO A 1 194 ? 12.911 8.404 -11.186 1.00 97.88 194 PRO A N 1
ATOM 1574 C CA . PRO A 1 194 ? 12.609 9.054 -9.923 1.00 97.88 194 PRO A CA 1
ATOM 1575 C C . PRO A 1 194 ? 13.018 10.529 -9.923 1.00 97.88 194 PRO A C 1
ATOM 1577 O O . PRO A 1 194 ? 14.095 10.885 -10.419 1.00 97.88 194 PRO A O 1
ATOM 1580 N N . SER A 1 195 ? 12.159 11.382 -9.373 1.00 96.69 195 SER A N 1
ATOM 1581 C CA . SER A 1 195 ? 12.412 12.814 -9.207 1.00 96.69 195 SER A CA 1
ATOM 1582 C C . SER A 1 195 ? 11.554 13.388 -8.083 1.00 96.69 195 SER A C 1
ATOM 1584 O O . SER A 1 195 ? 10.566 12.803 -7.660 1.00 96.69 195 SER A O 1
ATOM 1586 N N . GLU A 1 196 ? 11.879 14.595 -7.637 1.00 95.81 196 GLU A N 1
ATOM 1587 C CA . GLU A 1 196 ? 11.071 15.321 -6.647 1.00 95.81 196 GLU A CA 1
ATOM 1588 C C . GLU A 1 196 ? 9.688 15.762 -7.182 1.00 95.81 196 GLU A C 1
ATOM 1590 O O . GLU A 1 196 ? 8.934 16.427 -6.476 1.00 95.81 196 GLU A O 1
ATOM 1595 N N . ASP A 1 197 ? 9.362 15.469 -8.448 1.00 97.12 197 ASP A N 1
ATOM 1596 C CA . ASP A 1 197 ? 8.033 15.723 -9.027 1.00 97.12 197 ASP A CA 1
ATOM 1597 C C . ASP A 1 197 ? 7.053 14.569 -8.767 1.00 97.12 197 ASP A C 1
ATOM 1599 O O . ASP A 1 197 ? 5.901 14.625 -9.204 1.00 97.12 197 ASP A O 1
ATOM 1603 N N . GLU A 1 198 ? 7.516 13.505 -8.109 1.00 98.06 198 GLU A N 1
ATOM 1604 C CA . GLU A 1 198 ? 6.697 12.349 -7.787 1.00 98.06 198 GLU A CA 1
ATOM 1605 C C . GLU A 1 198 ? 5.600 12.672 -6.768 1.00 98.06 198 GLU A C 1
ATOM 1607 O O . GLU A 1 198 ? 5.746 13.527 -5.893 1.00 98.06 198 GLU A O 1
ATOM 1612 N N . ARG A 1 199 ? 4.478 11.960 -6.888 1.00 97.81 199 ARG A N 1
ATOM 1613 C CA . ARG A 1 199 ? 3.386 11.968 -5.911 1.00 97.81 199 ARG A CA 1
ATOM 1614 C C . ARG A 1 199 ? 2.966 10.528 -5.672 1.00 97.81 199 ARG A C 1
ATOM 1616 O O . ARG A 1 199 ? 2.552 9.855 -6.617 1.00 97.81 199 ARG A O 1
ATOM 1623 N N . HIS A 1 200 ? 3.054 10.076 -4.428 1.00 97.25 200 HIS A N 1
ATOM 1624 C CA . HIS A 1 200 ? 2.772 8.702 -4.031 1.00 97.25 200 HIS A CA 1
ATOM 1625 C C . HIS A 1 200 ? 1.449 8.617 -3.272 1.00 97.25 200 HIS A C 1
ATOM 1627 O O . HIS A 1 200 ? 1.289 9.206 -2.196 1.00 97.25 200 HIS A O 1
ATOM 1633 N N . VAL A 1 201 ? 0.483 7.904 -3.854 1.00 94.69 201 VAL A N 1
ATOM 1634 C CA . VAL A 1 201 ? -0.892 7.862 -3.336 1.00 94.69 201 VAL A CA 1
ATOM 1635 C C . VAL A 1 201 ? -0.970 7.136 -1.993 1.00 94.69 201 VAL A C 1
ATOM 1637 O O . VAL A 1 201 ? -1.676 7.574 -1.086 1.00 94.69 201 VAL A O 1
ATOM 1640 N N . ASP A 1 202 ? -0.196 6.063 -1.835 1.00 93.50 202 ASP A N 1
ATOM 1641 C CA . ASP A 1 202 ? -0.110 5.271 -0.610 1.00 93.50 202 ASP A CA 1
ATOM 1642 C C . ASP A 1 202 ? 0.399 6.110 0.565 1.00 93.50 202 ASP A C 1
ATOM 1644 O O . ASP A 1 202 ? -0.209 6.108 1.636 1.00 93.50 202 ASP A O 1
ATOM 1648 N N . LEU A 1 203 ? 1.462 6.893 0.360 1.00 95.06 203 LEU A N 1
ATOM 1649 C CA . LEU A 1 203 ? 1.988 7.783 1.391 1.00 95.06 203 LEU A CA 1
ATOM 1650 C C . LEU A 1 203 ? 0.977 8.863 1.781 1.00 95.06 203 LEU A C 1
ATOM 1652 O O . LEU A 1 203 ? 0.763 9.090 2.969 1.00 95.06 203 LEU A O 1
ATOM 1656 N N . ARG A 1 204 ? 0.289 9.480 0.813 1.00 94.94 204 ARG A N 1
ATOM 1657 C CA . ARG A 1 204 ? -0.782 10.446 1.111 1.00 94.94 204 ARG A CA 1
ATOM 1658 C C . ARG A 1 204 ? -1.866 9.829 2.007 1.00 94.94 204 ARG A C 1
ATOM 1660 O O . ARG A 1 204 ? -2.312 10.475 2.956 1.00 94.94 204 ARG A O 1
ATOM 1667 N N . CYS A 1 205 ? -2.256 8.580 1.746 1.00 92.50 205 CYS A N 1
ATOM 1668 C CA . CYS A 1 205 ? -3.206 7.839 2.579 1.00 92.50 205 CYS A CA 1
ATOM 1669 C C . CYS A 1 205 ? -2.660 7.554 3.989 1.00 92.50 205 CYS A C 1
ATOM 1671 O O . CYS A 1 205 ? -3.405 7.663 4.964 1.00 92.50 205 CYS A O 1
ATOM 1673 N N . TRP A 1 206 ? -1.366 7.247 4.123 1.00 93.06 206 TRP A N 1
ATOM 1674 C CA . TRP A 1 206 ? -0.719 7.094 5.429 1.00 93.06 206 TRP A CA 1
ATOM 1675 C C . TRP A 1 206 ? -0.732 8.385 6.252 1.00 93.06 206 TRP A C 1
ATOM 1677 O O . TRP A 1 206 ? -0.994 8.333 7.455 1.00 93.06 206 TRP A O 1
ATOM 1687 N N . ILE A 1 207 ? -0.500 9.541 5.621 1.00 95.25 207 ILE A N 1
ATOM 1688 C CA . ILE A 1 207 ? -0.542 10.832 6.321 1.00 95.25 207 ILE A CA 1
ATOM 1689 C C . ILE A 1 207 ? -1.968 11.193 6.743 1.00 95.25 207 ILE A C 1
ATOM 1691 O O . ILE A 1 207 ? -2.161 11.668 7.862 1.00 95.25 207 ILE A O 1
ATOM 1695 N N . LEU A 1 208 ? -2.969 10.919 5.898 1.00 94.44 208 LEU A N 1
ATOM 1696 C CA . LEU A 1 208 ? -4.380 11.076 6.266 1.00 94.44 208 LEU A CA 1
ATOM 1697 C C . LEU A 1 208 ? -4.716 10.262 7.520 1.00 94.44 208 LEU A C 1
ATOM 1699 O O . LEU A 1 208 ? -5.232 10.816 8.488 1.00 94.44 208 LEU A O 1
ATOM 1703 N N . LEU A 1 209 ? -4.373 8.972 7.522 1.00 91.12 209 LEU A N 1
ATOM 1704 C CA . LEU A 1 209 ? -4.606 8.096 8.667 1.00 91.12 209 LEU A CA 1
ATOM 1705 C C . LEU A 1 209 ? -3.937 8.633 9.939 1.00 91.12 209 LEU A C 1
ATOM 1707 O O . LEU A 1 209 ? -4.552 8.655 11.002 1.00 91.12 209 LEU A O 1
ATOM 1711 N N . ALA A 1 210 ? -2.671 9.039 9.845 1.00 93.12 210 ALA A N 1
ATOM 1712 C CA . ALA A 1 210 ? -1.927 9.528 10.997 1.00 93.12 210 ALA A CA 1
ATOM 1713 C C . ALA A 1 210 ? -2.525 10.833 11.553 1.00 93.12 210 ALA A C 1
ATOM 1715 O O . ALA A 1 210 ? -2.657 10.975 12.770 1.00 93.12 210 ALA A O 1
ATOM 1716 N N . ALA A 1 211 ? -2.950 11.750 10.676 1.00 95.00 211 ALA A N 1
ATOM 1717 C CA . ALA A 1 211 ? -3.632 12.981 11.070 1.00 95.00 211 ALA A CA 1
ATOM 1718 C C . ALA A 1 211 ? -4.978 12.692 11.759 1.00 95.00 211 ALA A C 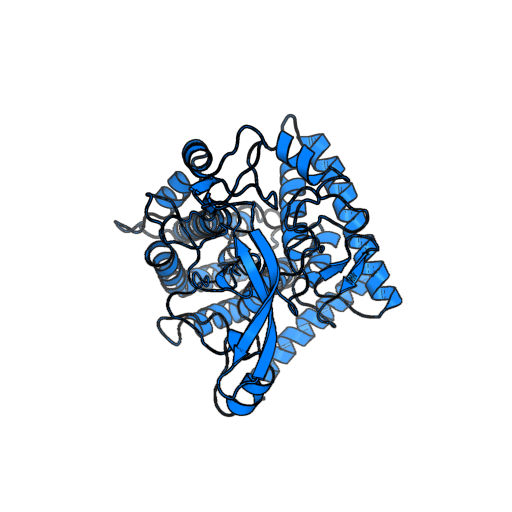1
ATOM 1720 O O . ALA A 1 211 ? -5.252 13.243 12.823 1.00 95.00 211 ALA A O 1
ATOM 1721 N N . ASP A 1 212 ? -5.794 11.799 11.195 1.00 93.19 212 ASP A N 1
ATOM 1722 C CA . ASP A 1 212 ? -7.085 11.410 11.779 1.00 93.19 212 ASP A CA 1
ATOM 1723 C C . ASP A 1 212 ? -6.917 10.706 13.137 1.00 93.19 212 ASP A C 1
ATOM 1725 O O . ASP A 1 212 ? -7.627 10.996 14.105 1.00 93.19 212 ASP A O 1
ATOM 1729 N N . CYS A 1 213 ? -5.905 9.841 13.251 1.00 91.62 213 CYS A N 1
ATOM 1730 C CA . CYS A 1 213 ? -5.568 9.176 14.503 1.00 91.62 213 CYS A CA 1
ATOM 1731 C C . CYS A 1 213 ? -5.140 10.180 15.582 1.00 91.62 213 CYS A C 1
ATOM 1733 O O . CYS A 1 213 ? -5.601 10.082 16.719 1.00 91.62 213 CYS A O 1
ATOM 1735 N N . LEU A 1 214 ? -4.277 11.148 15.252 1.00 93.31 214 LEU A N 1
ATOM 1736 C CA . LEU A 1 214 ? -3.864 12.185 16.200 1.00 93.31 214 LEU A CA 1
ATOM 1737 C C . LEU A 1 214 ? -5.035 13.064 16.627 1.00 93.31 214 LEU A C 1
ATOM 1739 O O . LEU A 1 214 ? -5.183 13.318 17.819 1.00 93.31 214 LEU A O 1
ATOM 1743 N N . HIS A 1 215 ? -5.891 13.462 15.685 1.00 93.75 215 HIS A N 1
ATOM 1744 C CA . HIS A 1 215 ? -7.097 14.223 15.996 1.00 93.75 215 HIS A CA 1
ATOM 1745 C C . HIS A 1 215 ? -8.020 13.454 16.952 1.00 93.75 215 HIS A C 1
ATOM 1747 O O . HIS A 1 215 ? -8.457 13.996 17.965 1.00 93.75 215 HIS A O 1
ATOM 1753 N N . SER A 1 216 ? -8.235 12.162 16.693 1.00 90.94 216 SER A N 1
ATOM 1754 C CA . SER A 1 216 ? -9.024 11.292 17.570 1.00 90.94 216 SER A CA 1
ATOM 1755 C C . SER A 1 216 ? -8.438 11.191 18.983 1.00 90.94 216 SER A C 1
ATOM 1757 O O . SER A 1 216 ? -9.187 11.131 19.958 1.00 90.94 216 SER A O 1
ATOM 1759 N N . ILE A 1 217 ? -7.107 11.156 19.113 1.00 90.69 217 ILE A N 1
ATOM 1760 C CA . ILE A 1 217 ? -6.437 11.141 20.420 1.00 90.69 217 ILE A CA 1
ATOM 1761 C C . ILE A 1 217 ? -6.559 12.509 21.108 1.00 90.69 217 ILE A C 1
ATOM 1763 O O . ILE A 1 217 ? -6.805 12.544 22.308 1.00 90.69 217 ILE A O 1
ATOM 1767 N N . GLU A 1 218 ? -6.435 13.628 20.386 1.00 92.31 218 GLU A N 1
ATOM 1768 C CA . GLU A 1 218 ? -6.650 14.967 20.959 1.00 92.31 218 GLU A CA 1
ATOM 1769 C C . GLU A 1 218 ? -8.045 15.110 21.564 1.00 92.31 218 GLU A C 1
ATOM 1771 O O . GLU A 1 218 ? -8.163 15.555 22.703 1.00 92.31 218 GLU A O 1
ATOM 1776 N N . GLU A 1 219 ? -9.080 14.684 20.836 1.00 90.88 219 GLU A N 1
ATOM 1777 C CA . GLU A 1 219 ? -10.461 14.731 21.322 1.00 90.88 219 GLU A CA 1
ATOM 1778 C C . GLU A 1 219 ? -10.678 13.820 22.535 1.00 90.88 219 GLU A C 1
ATOM 1780 O O . GLU A 1 219 ? -11.375 14.198 23.472 1.00 90.88 219 GLU A O 1
ATOM 1785 N N . LEU A 1 220 ? -10.081 12.622 22.538 1.00 88.88 220 LEU A N 1
ATOM 1786 C CA . LEU A 1 220 ? -10.178 11.694 23.668 1.00 88.88 220 LEU A CA 1
ATOM 1787 C C . LEU A 1 220 ? -9.524 12.258 24.939 1.00 88.88 220 LEU A C 1
ATOM 1789 O O . LEU A 1 220 ? -9.988 11.983 26.043 1.00 88.88 220 LEU A O 1
ATOM 1793 N N . LEU A 1 221 ? -8.438 13.015 24.776 1.00 90.19 221 LEU A N 1
ATOM 1794 C CA . LEU A 1 221 ? -7.642 13.580 25.865 1.00 90.19 221 LEU A CA 1
ATOM 1795 C C . LEU A 1 221 ? -8.029 15.024 26.224 1.00 90.19 221 LEU A C 1
ATOM 1797 O O . LEU A 1 221 ? -7.327 15.640 27.024 1.00 90.19 221 LEU A O 1
ATOM 1801 N N . ASP A 1 222 ? -9.084 15.567 25.605 1.00 89.19 222 ASP A N 1
ATOM 1802 C CA . ASP A 1 222 ? -9.522 16.966 25.738 1.00 89.19 222 ASP A CA 1
ATOM 1803 C C . ASP A 1 222 ? -8.359 17.970 25.583 1.00 89.19 222 ASP A C 1
ATOM 1805 O O . ASP A 1 222 ? -8.176 18.910 26.360 1.00 89.19 222 ASP A O 1
ATOM 1809 N N . LYS A 1 223 ? -7.483 17.720 24.599 1.00 86.44 223 LYS A N 1
ATOM 1810 C CA . LYS A 1 223 ? -6.313 18.568 24.338 1.00 86.44 223 LYS A CA 1
ATOM 1811 C C . LYS A 1 223 ? -6.692 19.773 23.489 1.00 86.44 223 LYS A C 1
ATOM 1813 O O . LYS A 1 223 ? -7.316 19.645 22.441 1.00 86.44 223 LYS A O 1
ATOM 1818 N N . GLU A 1 224 ? -6.204 20.945 23.888 1.00 84.25 224 GLU A N 1
ATOM 1819 C CA . GLU A 1 224 ? -6.313 22.150 23.069 1.00 84.25 224 GLU A CA 1
ATOM 1820 C C . GLU A 1 224 ? -5.514 22.016 21.765 1.00 84.25 224 GLU A C 1
ATOM 1822 O O . GLU A 1 224 ? -4.302 21.769 21.773 1.00 84.25 224 GLU A O 1
ATOM 1827 N N . THR A 1 225 ? -6.181 22.260 20.635 1.00 81.88 225 THR A N 1
ATOM 1828 C CA . THR A 1 225 ? -5.532 22.319 19.325 1.00 81.88 225 THR A CA 1
ATOM 1829 C C . THR A 1 225 ? -4.604 23.529 19.240 1.00 81.88 225 THR A C 1
ATOM 1831 O O . THR A 1 225 ? -5.033 24.682 19.338 1.00 81.88 225 THR A O 1
ATOM 1834 N N . LYS A 1 226 ? -3.316 23.287 18.987 1.00 81.38 226 LYS A N 1
ATOM 1835 C CA . LYS A 1 226 ? -2.322 24.360 18.845 1.00 81.38 226 LYS A CA 1
ATOM 1836 C C . LYS A 1 226 ? -2.312 24.931 17.417 1.00 81.38 226 LYS A C 1
ATOM 1838 O O . LYS A 1 226 ? -2.453 24.175 16.450 1.00 81.38 226 LYS A O 1
ATOM 1843 N N . PRO A 1 227 ? -2.070 26.244 17.236 1.00 73.19 227 PRO A N 1
ATOM 1844 C CA . PRO A 1 227 ? -1.848 26.826 15.913 1.00 73.19 227 PRO A CA 1
ATOM 1845 C C . PRO A 1 227 ? -0.723 26.100 15.157 1.00 73.19 227 PRO A C 1
ATOM 1847 O O . PRO A 1 227 ? 0.332 25.824 15.724 1.00 73.19 227 PRO A O 1
ATOM 1850 N N . GLY A 1 228 ? -0.953 25.766 13.883 1.00 70.81 228 GLY A N 1
ATOM 1851 C CA . GLY A 1 228 ? -0.004 24.996 13.062 1.00 70.81 228 GLY A CA 1
ATOM 1852 C C . GLY A 1 228 ? 0.025 23.484 13.335 1.00 70.81 228 GLY A C 1
ATOM 1853 O O . GLY A 1 228 ? 0.747 22.764 12.654 1.00 70.81 228 GLY A O 1
ATOM 1854 N N . LYS A 1 229 ? -0.777 22.988 14.286 1.00 83.38 229 LYS A N 1
ATOM 1855 C CA . LYS A 1 229 ? -0.908 21.565 14.643 1.00 83.38 229 LYS A CA 1
ATOM 1856 C C . LYS A 1 229 ? -2.377 21.140 14.694 1.00 83.38 229 LYS A C 1
ATOM 1858 O O . LYS A 1 229 ? -2.815 20.462 15.609 1.00 83.38 229 LYS A O 1
ATOM 1863 N N . ASN A 1 230 ? -3.164 21.591 13.718 1.00 89.25 230 ASN A N 1
ATOM 1864 C CA . ASN A 1 230 ? -4.575 21.229 13.627 1.00 89.25 230 ASN A CA 1
ATOM 1865 C C . ASN A 1 230 ? -4.736 19.943 12.808 1.00 89.25 230 ASN A C 1
ATOM 1867 O O . ASN A 1 230 ? -4.919 19.989 11.589 1.00 89.25 230 ASN A O 1
ATOM 1871 N N . TYR A 1 231 ? -4.643 18.797 13.485 1.00 93.81 231 TYR A N 1
ATOM 1872 C CA . TYR A 1 231 ? -4.713 17.485 12.840 1.00 93.81 231 TYR A CA 1
ATOM 1873 C C . TYR A 1 231 ? -6.078 17.216 12.206 1.00 93.81 231 TYR A C 1
ATOM 1875 O O . TYR A 1 231 ? -6.123 16.667 11.109 1.00 93.81 231 TYR A O 1
ATOM 1883 N N . GLY A 1 232 ? -7.171 17.694 12.812 1.00 93.19 232 GLY A N 1
ATOM 1884 C CA . GLY A 1 232 ? -8.515 17.585 12.235 1.00 93.19 232 GLY A CA 1
ATOM 1885 C C . GLY A 1 232 ? -8.655 18.336 10.906 1.00 93.19 232 GLY A C 1
ATOM 1886 O O . GLY A 1 232 ? -9.256 17.832 9.960 1.00 93.19 232 GLY A O 1
ATOM 1887 N N . SER A 1 233 ? -8.036 19.514 10.780 1.00 93.81 233 SER A N 1
ATOM 1888 C CA . SER A 1 233 ? -8.005 20.272 9.519 1.00 93.81 233 SER A CA 1
ATOM 1889 C C . SER A 1 233 ? -7.167 19.575 8.453 1.00 93.81 233 SER A C 1
ATOM 1891 O O . SER A 1 233 ? -7.587 19.512 7.299 1.00 93.81 233 SER A O 1
ATOM 1893 N N . THR A 1 234 ? -6.012 19.022 8.833 1.00 94.38 234 THR A N 1
ATOM 1894 C CA . THR A 1 234 ? -5.173 18.235 7.920 1.00 94.38 234 THR A CA 1
ATOM 1895 C C . THR A 1 234 ? -5.895 16.976 7.449 1.00 94.38 234 THR A C 1
ATOM 1897 O O . THR A 1 234 ? -5.940 16.722 6.248 1.00 94.38 234 THR A O 1
ATOM 1900 N N . ALA A 1 235 ? -6.519 16.225 8.362 1.00 94.69 235 ALA A N 1
ATOM 1901 C CA . ALA A 1 235 ? -7.310 15.044 8.034 1.00 94.69 235 ALA A CA 1
ATOM 1902 C C . ALA A 1 235 ? -8.464 15.405 7.092 1.00 94.69 235 ALA A C 1
ATOM 1904 O O . ALA A 1 235 ? -8.608 14.795 6.037 1.00 94.69 235 ALA A O 1
ATOM 1905 N N . LYS A 1 236 ? -9.212 16.475 7.394 1.00 95.12 236 LYS A N 1
ATOM 1906 C CA . LYS A 1 236 ? -10.287 16.975 6.530 1.00 95.12 236 LYS A CA 1
ATOM 1907 C C . LYS A 1 236 ? -9.785 17.311 5.124 1.00 95.12 236 LYS A C 1
ATOM 1909 O O . LYS A 1 236 ? -10.387 16.879 4.147 1.00 95.12 236 LYS A O 1
ATOM 1914 N N . LEU A 1 237 ? -8.673 18.036 5.020 1.00 94.50 237 LEU A N 1
ATOM 1915 C CA . LEU A 1 237 ? -8.086 18.423 3.739 1.00 94.50 237 LEU A CA 1
ATOM 1916 C C . LEU A 1 237 ? -7.601 17.208 2.929 1.00 94.50 237 LEU A C 1
ATOM 1918 O O . LEU A 1 237 ? -7.820 17.142 1.724 1.00 94.50 237 LEU A O 1
ATOM 1922 N N . LEU A 1 238 ? -6.961 16.231 3.576 1.00 93.19 238 LEU A N 1
ATOM 1923 C CA . LEU A 1 238 ? -6.482 15.019 2.905 1.00 93.19 238 LEU A CA 1
ATOM 1924 C C . LEU A 1 238 ? -7.614 14.034 2.573 1.00 93.19 238 LEU A C 1
ATOM 1926 O O . LEU A 1 238 ? -7.496 13.277 1.609 1.00 93.19 238 LEU A O 1
ATOM 1930 N N . SER A 1 239 ? -8.717 14.065 3.320 1.00 91.25 239 SER A N 1
ATOM 1931 C CA . SER A 1 239 ? -9.927 13.286 3.029 1.00 91.25 239 SER A CA 1
ATOM 1932 C C . SER A 1 239 ? -10.766 13.862 1.885 1.00 91.25 239 SER A C 1
ATOM 1934 O O . SER A 1 239 ? -11.688 13.199 1.419 1.00 91.25 239 SER A O 1
ATOM 1936 N N . ASP A 1 240 ? -10.455 15.078 1.420 1.00 91.19 240 ASP A N 1
ATOM 1937 C CA . ASP A 1 240 ? -11.126 15.674 0.270 1.00 91.19 240 ASP A CA 1
ATOM 1938 C C . ASP A 1 240 ? -10.820 14.865 -0.999 1.00 91.19 240 ASP A C 1
ATOM 1940 O O . ASP A 1 240 ? -9.677 14.753 -1.463 1.00 91.19 240 ASP A O 1
ATOM 1944 N N . VAL A 1 241 ? -11.884 14.280 -1.533 1.00 85.25 241 VAL A N 1
ATOM 1945 C CA . VAL A 1 241 ? -11.869 13.379 -2.681 1.00 85.25 241 VAL A CA 1
ATOM 1946 C C . VAL A 1 241 ? -11.575 14.125 -3.969 1.00 85.25 241 VAL A C 1
ATOM 1948 O O . VAL A 1 241 ? -10.868 13.599 -4.822 1.00 85.25 241 VAL A O 1
ATOM 1951 N N . GLU A 1 242 ? -12.070 15.351 -4.122 1.00 90.25 242 GLU A N 1
ATOM 1952 C CA . GLU A 1 242 ? -11.833 16.132 -5.335 1.00 90.25 242 GLU A CA 1
ATOM 1953 C C . GLU A 1 242 ? -10.356 16.501 -5.440 1.00 90.25 242 GLU A C 1
ATOM 1955 O O . GLU A 1 242 ? -9.757 16.413 -6.513 1.00 90.25 242 GLU A O 1
ATOM 1960 N N . LEU A 1 243 ? -9.730 16.820 -4.306 1.00 91.81 243 LEU A N 1
ATOM 1961 C CA . LEU A 1 243 ? -8.290 17.051 -4.244 1.00 91.81 243 LEU A CA 1
ATOM 1962 C C . LEU A 1 243 ? -7.478 15.778 -4.522 1.00 91.81 243 LEU A C 1
ATOM 1964 O O . LEU A 1 243 ? -6.453 15.839 -5.203 1.00 91.81 243 LEU A O 1
ATOM 1968 N N . LEU A 1 244 ? -7.923 14.620 -4.026 1.00 89.62 244 LEU A N 1
ATOM 1969 C CA . LEU A 1 244 ? -7.305 13.335 -4.361 1.00 89.62 244 LEU A CA 1
ATOM 1970 C C . LEU A 1 244 ? -7.434 13.034 -5.865 1.00 89.62 244 LEU A C 1
ATOM 1972 O O . LEU A 1 244 ? -6.448 12.650 -6.501 1.00 89.62 244 LEU A O 1
ATOM 1976 N N . ASN A 1 245 ? -8.615 13.271 -6.443 1.00 89.31 245 ASN A N 1
ATOM 1977 C CA . ASN A 1 245 ? -8.899 13.028 -7.854 1.00 89.31 245 ASN A CA 1
ATOM 1978 C C . ASN A 1 245 ? -8.016 13.870 -8.769 1.00 89.31 245 ASN A C 1
ATOM 1980 O O . ASN A 1 245 ? -7.395 13.331 -9.682 1.00 89.31 245 ASN A O 1
ATOM 1984 N N . GLN A 1 246 ? -7.876 15.161 -8.466 1.00 91.81 246 GLN A N 1
ATOM 1985 C CA . GLN A 1 246 ? -7.020 16.081 -9.220 1.00 91.81 246 GLN A CA 1
ATOM 1986 C C . GLN A 1 246 ? -5.557 15.619 -9.315 1.00 91.81 246 GLN A C 1
ATOM 1988 O O . GLN A 1 246 ? -4.868 15.952 -10.279 1.00 91.81 246 GLN A O 1
ATOM 1993 N N . MET A 1 247 ? -5.061 14.880 -8.318 1.00 91.00 247 MET A N 1
ATOM 1994 C CA . MET A 1 247 ? -3.656 14.469 -8.261 1.00 91.00 247 MET A CA 1
ATOM 1995 C C . MET A 1 247 ? -3.397 13.054 -8.773 1.00 91.00 247 MET A C 1
ATOM 1997 O O . MET A 1 247 ? -2.310 12.814 -9.315 1.00 91.00 247 MET A O 1
ATOM 2001 N N . HIS A 1 248 ? -4.347 12.140 -8.563 1.00 91.69 248 HIS A N 1
ATOM 2002 C CA . HIS A 1 248 ? -4.103 10.702 -8.655 1.00 91.69 248 HIS A CA 1
ATOM 2003 C C . HIS A 1 248 ? -5.131 9.928 -9.485 1.00 91.69 248 HIS A C 1
ATOM 2005 O O . HIS A 1 248 ? -4.857 8.771 -9.794 1.00 91.69 248 HIS A O 1
ATOM 2011 N N . PHE A 1 249 ? -6.305 10.482 -9.812 1.00 89.94 249 PHE A N 1
ATOM 2012 C CA . PHE A 1 249 ? -7.348 9.705 -10.492 1.00 89.94 249 PHE A CA 1
ATOM 2013 C C . PHE A 1 249 ? -7.107 9.620 -11.993 1.00 89.94 249 PHE A C 1
ATOM 2015 O O . PHE A 1 249 ? -6.859 10.629 -12.651 1.00 89.94 249 PHE A O 1
ATOM 2022 N N . ASP A 1 250 ? -7.224 8.409 -12.523 1.00 89.62 250 ASP A N 1
ATOM 2023 C CA . ASP A 1 250 ? -7.240 8.151 -13.952 1.00 89.62 250 ASP A CA 1
ATOM 2024 C C . ASP A 1 250 ? -8.648 7.743 -14.399 1.00 89.62 250 ASP A C 1
ATOM 2026 O O . ASP A 1 250 ? -9.151 6.680 -14.024 1.00 89.62 250 ASP A O 1
ATOM 2030 N N . ASP A 1 251 ? -9.276 8.582 -15.225 1.00 86.75 251 ASP A N 1
ATOM 2031 C CA . ASP A 1 251 ? -10.632 8.352 -15.733 1.00 86.75 251 ASP A CA 1
ATOM 2032 C C . ASP A 1 251 ? -10.740 7.119 -16.641 1.00 86.75 251 ASP A C 1
ATOM 2034 O O . ASP A 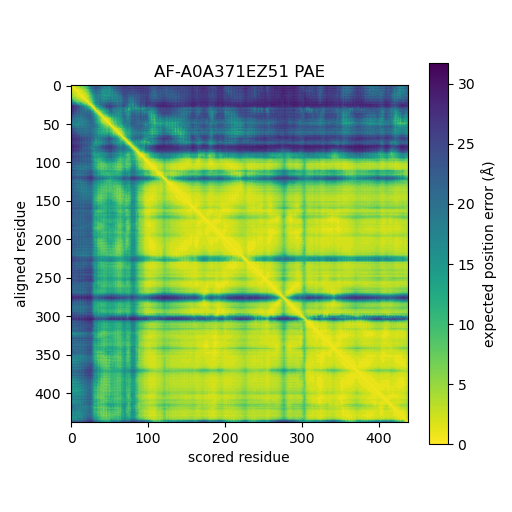1 251 ? -11.788 6.475 -16.690 1.00 86.75 251 ASP A O 1
ATOM 2038 N N . ALA A 1 252 ? -9.675 6.775 -17.373 1.00 87.06 252 ALA A N 1
ATOM 2039 C CA . ALA A 1 252 ? -9.705 5.671 -18.328 1.00 87.06 252 ALA A CA 1
ATOM 2040 C C . ALA A 1 252 ? -9.694 4.312 -17.617 1.00 87.06 252 ALA A C 1
ATOM 2042 O O . ALA A 1 252 ? -10.383 3.383 -18.043 1.00 87.06 252 ALA A O 1
ATOM 2043 N N . TYR A 1 253 ? -8.932 4.204 -16.527 1.00 81.44 253 TYR A N 1
ATOM 2044 C CA . TYR A 1 253 ? -8.830 2.985 -15.727 1.00 81.44 253 TYR A CA 1
ATOM 2045 C C . TYR A 1 253 ? -9.779 2.957 -14.521 1.00 81.44 253 TYR A C 1
ATOM 2047 O O . TYR A 1 253 ? -10.011 1.884 -13.963 1.00 81.44 253 TYR A O 1
ATOM 2055 N N . GLY A 1 254 ? -10.337 4.100 -14.106 1.00 83.06 254 GLY A N 1
ATOM 2056 C CA . GLY A 1 254 ? -11.178 4.198 -12.909 1.00 83.06 254 GLY A CA 1
ATOM 2057 C C . GLY A 1 254 ? -10.409 3.873 -11.622 1.00 83.06 254 GLY A C 1
ATOM 2058 O O . GLY A 1 254 ? -10.956 3.261 -10.696 1.00 83.06 254 GLY A O 1
ATOM 2059 N N . ALA A 1 255 ? -9.124 4.230 -11.579 1.00 84.62 255 ALA A N 1
ATOM 2060 C CA . ALA A 1 255 ? -8.201 3.862 -10.512 1.00 84.62 255 ALA A CA 1
ATOM 2061 C C . ALA A 1 255 ? -7.314 5.037 -10.084 1.00 84.62 255 ALA A C 1
ATOM 2063 O O . ALA A 1 255 ? -7.180 6.022 -10.808 1.00 84.62 255 ALA A O 1
ATOM 2064 N N . TYR A 1 256 ? -6.713 4.922 -8.896 1.00 87.31 256 TYR A N 1
ATOM 2065 C CA . TYR A 1 256 ? -5.717 5.885 -8.436 1.00 87.31 256 TYR A CA 1
ATOM 2066 C C . TYR A 1 256 ? -4.309 5.412 -8.746 1.00 87.31 256 TYR A C 1
ATOM 2068 O O . TYR A 1 256 ? -3.963 4.261 -8.478 1.00 87.31 256 TYR A O 1
ATOM 2076 N N . PHE A 1 257 ? -3.491 6.334 -9.238 1.00 92.94 257 PHE A N 1
ATOM 2077 C CA . PHE A 1 257 ? -2.112 6.082 -9.613 1.00 92.94 257 PHE A CA 1
ATOM 2078 C C . PHE A 1 257 ? -1.152 7.046 -8.942 1.00 92.94 257 PHE A C 1
ATOM 2080 O O . PHE A 1 257 ? -1.467 8.208 -8.682 1.00 92.94 257 PHE A O 1
ATOM 2087 N N . ASP A 1 258 ? 0.066 6.565 -8.730 1.00 96.88 258 ASP A N 1
ATOM 2088 C CA . ASP A 1 258 ? 1.202 7.444 -8.500 1.00 96.88 258 ASP A CA 1
ATOM 2089 C C . ASP A 1 258 ? 1.411 8.355 -9.717 1.00 96.88 258 ASP A C 1
ATOM 2091 O O . ASP A 1 258 ? 1.032 8.034 -10.845 1.00 96.88 258 ASP A O 1
ATOM 2095 N N . PHE A 1 259 ? 2.048 9.498 -9.501 1.00 97.81 259 PHE A N 1
ATOM 2096 C CA . PHE A 1 259 ? 2.42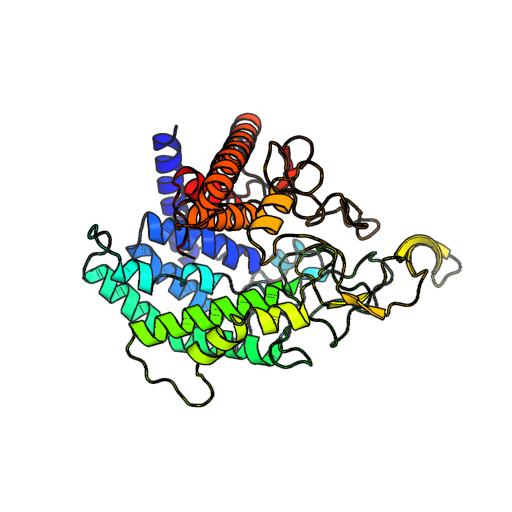8 10.424 -10.562 1.00 97.81 259 PHE A CA 1
ATOM 2097 C C . PHE A 1 259 ? 3.937 10.622 -10.562 1.00 97.81 259 PHE A C 1
ATOM 2099 O O . PHE A 1 259 ? 4.546 10.673 -9.498 1.00 97.81 259 PHE A O 1
ATOM 2106 N N . GLY A 1 260 ? 4.540 10.785 -11.737 1.00 98.00 260 GLY A N 1
ATOM 2107 C CA . GLY A 1 260 ? 5.947 11.161 -11.837 1.00 98.00 260 GLY A CA 1
ATOM 2108 C C . GLY A 1 260 ? 6.495 11.081 -13.255 1.00 98.00 260 GLY A C 1
ATOM 2109 O O . GLY A 1 260 ? 5.760 10.881 -14.224 1.00 98.00 260 GLY A O 1
ATOM 2110 N N . ASN A 1 261 ? 7.812 11.241 -13.390 1.00 98.25 261 ASN A N 1
ATOM 2111 C CA . ASN A 1 261 ? 8.488 11.186 -14.682 1.00 98.25 261 ASN A CA 1
ATOM 2112 C C . ASN A 1 261 ? 8.608 9.729 -15.164 1.00 98.25 261 ASN A C 1
ATOM 2114 O O . ASN A 1 261 ? 9.430 8.936 -14.691 1.00 98.25 261 ASN A O 1
ATOM 2118 N N . HIS A 1 262 ? 7.741 9.336 -16.092 1.00 98.31 262 HIS A N 1
ATOM 2119 C CA . HIS A 1 262 ? 7.493 7.932 -16.390 1.00 98.31 262 HIS A CA 1
ATOM 2120 C C . HIS A 1 262 ? 7.534 7.608 -17.895 1.00 98.31 262 HIS A C 1
ATOM 2122 O O . HIS A 1 262 ? 7.209 8.444 -18.741 1.00 98.31 262 HIS A O 1
ATOM 2128 N N . THR A 1 263 ? 7.941 6.381 -18.225 1.00 97.31 263 THR A N 1
ATOM 2129 C CA . THR A 1 263 ? 7.814 5.719 -19.528 1.00 97.31 263 THR A CA 1
ATOM 2130 C C . THR A 1 263 ? 7.644 4.216 -19.329 1.00 97.31 263 THR A C 1
ATOM 2132 O O . THR A 1 263 ? 8.384 3.606 -18.559 1.00 97.31 263 THR A O 1
ATOM 2135 N N . GLU A 1 264 ? 6.717 3.622 -20.081 1.00 96.12 264 GLU A N 1
ATOM 2136 C CA . GLU A 1 264 ? 6.522 2.167 -20.157 1.00 96.12 264 GLU A CA 1
ATOM 2137 C C . GLU A 1 264 ? 7.560 1.492 -21.068 1.00 96.12 264 GLU A C 1
ATOM 2139 O O . GLU A 1 264 ? 7.674 0.267 -21.118 1.00 96.12 264 GLU A O 1
ATOM 2144 N N . LYS A 1 265 ? 8.325 2.279 -21.834 1.00 96.56 265 LYS A N 1
ATOM 2145 C CA . LYS A 1 265 ? 9.300 1.775 -22.806 1.00 96.56 265 LYS A CA 1
ATOM 2146 C C . LYS A 1 265 ? 10.689 1.660 -22.183 1.00 96.56 265 LYS A C 1
ATOM 2148 O O . LYS A 1 265 ? 11.646 2.283 -22.643 1.00 96.56 265 LYS A O 1
ATOM 2153 N N . ALA A 1 266 ? 10.789 0.847 -21.137 1.00 94.88 266 ALA A N 1
ATOM 2154 C CA . ALA A 1 266 ? 12.049 0.428 -20.535 1.00 94.88 266 ALA A CA 1
ATOM 2155 C C . ALA A 1 266 ? 12.158 -1.102 -20.555 1.00 94.88 266 ALA A C 1
ATOM 2157 O O . ALA A 1 266 ? 11.169 -1.814 -20.378 1.00 94.88 266 ALA A O 1
ATOM 2158 N N . GLN A 1 267 ? 13.364 -1.614 -20.780 1.00 95.69 267 GLN A N 1
ATOM 2159 C CA . GLN A 1 267 ? 13.640 -3.049 -20.794 1.00 95.69 267 GLN A CA 1
ATOM 2160 C C . GLN A 1 267 ? 15.024 -3.346 -20.223 1.00 95.69 267 GLN A C 1
ATOM 2162 O O . GLN A 1 267 ? 15.884 -2.471 -20.175 1.00 95.69 267 GLN A O 1
ATOM 2167 N N . LEU A 1 268 ? 15.253 -4.594 -19.828 1.00 96.44 268 LEU A N 1
ATOM 2168 C CA . LEU A 1 268 ? 16.583 -5.094 -19.499 1.00 96.44 268 LEU A CA 1
ATOM 2169 C C . LEU A 1 268 ? 17.186 -5.769 -20.734 1.00 96.44 268 LEU A C 1
ATOM 2171 O O . LEU A 1 268 ? 16.542 -6.607 -21.367 1.00 96.44 268 LEU A O 1
ATOM 2175 N N . LYS A 1 269 ? 18.418 -5.402 -21.088 1.00 95.62 269 LYS A N 1
ATOM 2176 C CA . LYS A 1 269 ? 19.140 -5.939 -22.242 1.00 95.62 269 LYS A CA 1
ATOM 2177 C C . LYS A 1 269 ? 20.583 -6.240 -21.866 1.00 95.62 269 LYS A C 1
ATOM 2179 O O . LYS A 1 269 ? 21.259 -5.429 -21.244 1.00 95.62 269 LYS A O 1
ATOM 2184 N N . TRP A 1 270 ? 21.067 -7.404 -22.282 1.00 94.69 270 TRP A N 1
ATOM 2185 C CA . TRP A 1 270 ? 22.473 -7.753 -22.134 1.00 94.69 270 TRP A CA 1
ATOM 2186 C C . TRP A 1 270 ? 23.347 -6.824 -22.982 1.00 94.69 270 TRP A C 1
ATOM 2188 O O . TRP A 1 270 ? 23.141 -6.732 -24.196 1.00 94.69 270 TRP A O 1
ATOM 2198 N N . LYS A 1 271 ? 24.322 -6.164 -22.354 1.00 91.69 271 LYS A N 1
ATOM 2199 C CA . LYS A 1 271 ? 25.366 -5.382 -23.026 1.00 91.69 271 LYS A CA 1
ATOM 2200 C C . LYS A 1 271 ? 26.741 -5.869 -22.571 1.00 91.69 271 LYS A C 1
ATOM 2202 O O . LYS A 1 271 ? 26.903 -6.333 -21.443 1.00 91.69 271 LYS A O 1
ATOM 2207 N N . GLU A 1 272 ? 27.712 -5.803 -23.472 1.00 89.25 272 GLU A N 1
ATOM 2208 C CA . GLU A 1 272 ? 29.120 -6.005 -23.134 1.00 89.25 272 GLU A CA 1
ATOM 2209 C C . GLU A 1 272 ? 29.678 -4.681 -22.620 1.00 89.25 272 GLU A C 1
ATOM 2211 O O . GLU A 1 272 ? 29.515 -3.642 -23.262 1.00 89.25 272 GLU A O 1
ATOM 2216 N N . VAL 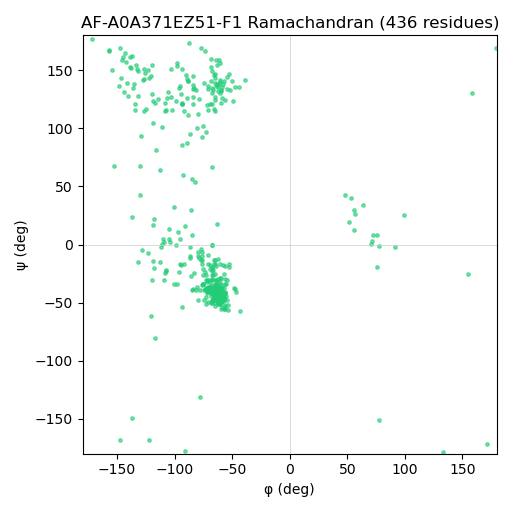A 1 273 ? 30.284 -4.715 -21.438 1.00 80.62 273 VAL A N 1
ATOM 2217 C CA . VAL A 1 273 ? 30.891 -3.558 -20.787 1.00 80.62 273 VAL A CA 1
ATOM 2218 C C . VAL A 1 273 ? 32.375 -3.855 -20.622 1.00 80.62 273 VAL A C 1
ATOM 2220 O O . VAL A 1 273 ? 32.751 -4.878 -20.047 1.00 80.62 273 VAL A O 1
ATOM 2223 N N . GLU A 1 274 ? 33.225 -2.979 -21.152 1.00 78.50 274 GLU A N 1
ATOM 2224 C CA . GLU A 1 274 ? 34.666 -3.062 -20.927 1.00 78.50 274 GLU A CA 1
ATOM 2225 C C . GLU A 1 274 ? 34.966 -2.690 -19.475 1.00 78.50 274 GLU A C 1
ATOM 2227 O O . GLU A 1 274 ? 34.738 -1.561 -19.037 1.00 78.50 274 GLU A O 1
ATOM 2232 N N . THR A 1 275 ? 35.487 -3.645 -18.715 1.00 73.44 275 THR A N 1
ATOM 2233 C CA . THR A 1 275 ? 36.099 -3.366 -17.419 1.00 73.44 275 THR A CA 1
ATOM 2234 C C . THR A 1 275 ? 37.572 -3.042 -17.649 1.00 73.44 275 THR A C 1
ATOM 2236 O O . THR A 1 275 ? 38.218 -3.662 -18.501 1.00 73.44 275 THR A O 1
ATOM 2239 N N . GLY A 1 276 ? 38.119 -2.065 -16.912 1.00 62.88 276 GLY A N 1
ATOM 2240 C CA . GLY A 1 276 ? 39.555 -1.768 -16.958 1.00 62.88 276 GLY A CA 1
ATOM 2241 C C . GLY A 1 276 ? 40.353 -3.069 -16.829 1.00 62.88 276 GLY A C 1
ATOM 2242 O O . GLY A 1 276 ? 39.979 -3.898 -16.009 1.00 62.88 276 GLY A O 1
ATOM 2243 N N . HIS A 1 277 ? 41.389 -3.247 -17.663 1.00 68.94 277 HIS A N 1
ATOM 2244 C CA . HIS A 1 277 ? 42.168 -4.486 -17.905 1.00 68.94 277 HIS A CA 1
ATOM 2245 C C . HIS A 1 277 ? 41.807 -5.331 -19.155 1.00 68.94 277 HIS A C 1
ATOM 2247 O O . HIS A 1 277 ? 42.135 -6.515 -19.185 1.00 68.94 277 HIS A O 1
ATOM 2253 N N . ASN A 1 278 ? 41.221 -4.756 -20.221 1.00 67.75 278 ASN A N 1
ATOM 2254 C CA . ASN A 1 278 ? 40.885 -5.469 -21.479 1.00 67.75 278 ASN A CA 1
ATOM 2255 C C . ASN A 1 278 ? 39.969 -6.697 -21.280 1.00 67.75 278 ASN A C 1
ATOM 2257 O O . ASN A 1 278 ? 39.992 -7.639 -22.073 1.00 67.75 278 ASN A O 1
ATOM 2261 N N . GLN A 1 279 ? 39.170 -6.701 -20.213 1.00 72.88 279 GLN A N 1
ATOM 2262 C CA . GLN A 1 279 ? 38.178 -7.738 -19.950 1.00 72.88 279 GLN A CA 1
ATOM 2263 C C . GLN A 1 279 ? 36.796 -7.187 -20.297 1.00 72.88 279 GLN A C 1
ATOM 2265 O O . GLN A 1 279 ? 36.411 -6.120 -19.821 1.00 72.88 279 GLN A O 1
ATOM 2270 N N . THR A 1 280 ? 36.052 -7.901 -21.136 1.00 80.50 280 THR A N 1
ATOM 2271 C CA . THR A 1 280 ? 34.645 -7.614 -21.417 1.00 80.50 280 THR A CA 1
ATOM 2272 C C . THR A 1 280 ? 33.773 -8.449 -20.493 1.00 80.50 280 THR A C 1
ATOM 2274 O O . THR A 1 280 ? 33.835 -9.680 -20.493 1.00 80.50 280 THR A O 1
ATOM 2277 N N . VAL A 1 281 ? 32.946 -7.777 -19.696 1.00 84.88 281 VAL A N 1
ATOM 2278 C CA . VAL A 1 281 ? 31.946 -8.426 -18.849 1.00 84.88 281 VAL A CA 1
ATOM 2279 C C . VAL A 1 281 ? 30.577 -8.203 -19.472 1.00 84.88 281 VAL A C 1
ATOM 2281 O O . VAL A 1 281 ? 30.216 -7.091 -19.858 1.00 84.88 281 VAL A O 1
ATOM 2284 N N . ARG A 1 282 ? 29.803 -9.279 -19.595 1.00 89.50 282 ARG A N 1
ATOM 2285 C CA . ARG A 1 282 ? 28.418 -9.211 -20.055 1.00 89.50 282 ARG A CA 1
ATOM 2286 C C . ARG A 1 282 ? 27.530 -8.882 -18.858 1.00 89.50 282 ARG A C 1
ATOM 2288 O O . ARG A 1 282 ? 27.506 -9.650 -17.904 1.00 89.50 282 ARG A O 1
ATOM 2295 N N . GLN A 1 283 ? 26.798 -7.774 -18.920 1.00 91.06 283 GLN A N 1
ATOM 2296 C CA . GLN A 1 283 ? 25.916 -7.326 -17.842 1.00 91.06 283 GLN A CA 1
ATOM 2297 C C . GLN A 1 283 ? 24.507 -7.052 -18.367 1.00 91.06 283 GLN A C 1
ATOM 2299 O O . GLN A 1 283 ? 24.325 -6.548 -19.482 1.00 91.06 283 GLN A O 1
ATOM 2304 N N . LEU A 1 284 ? 23.495 -7.406 -17.575 1.00 93.56 284 LEU A N 1
ATOM 2305 C CA . LEU A 1 284 ? 22.111 -7.063 -17.861 1.00 93.56 284 LEU A CA 1
ATOM 2306 C C . LEU A 1 284 ? 21.863 -5.612 -17.436 1.00 93.56 284 LEU A C 1
ATOM 2308 O O . LEU A 1 284 ? 21.901 -5.294 -16.252 1.00 93.56 284 LEU A O 1
ATOM 2312 N N . VAL A 1 285 ? 21.630 -4.730 -18.408 1.00 94.88 285 VAL A N 1
ATOM 2313 C CA . VAL A 1 285 ? 21.463 -3.295 -18.153 1.00 94.88 285 VAL A CA 1
ATOM 2314 C C . VAL A 1 2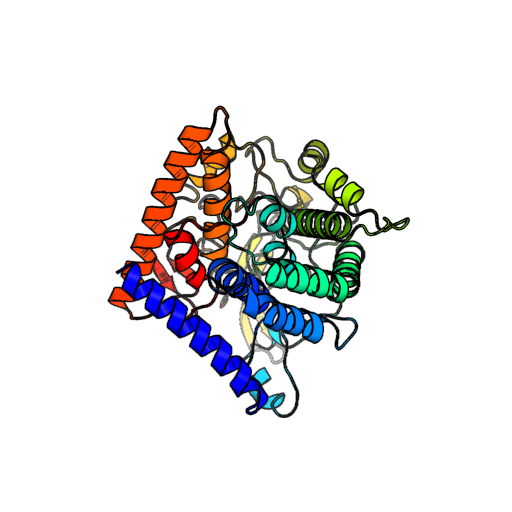85 ? 20.132 -2.779 -18.677 1.00 94.88 285 VAL A C 1
ATOM 2316 O O . VAL A 1 285 ? 19.577 -3.263 -19.665 1.00 94.88 285 VAL A O 1
ATOM 2319 N N . ARG A 1 286 ? 19.631 -1.753 -18.007 1.00 95.44 286 ARG A N 1
ATOM 2320 C CA . ARG A 1 286 ? 18.429 -1.011 -18.339 1.00 95.44 286 ARG A CA 1
ATOM 2321 C C . ARG A 1 286 ? 18.628 -0.222 -19.631 1.00 95.44 286 ARG A C 1
ATOM 2323 O O . ARG A 1 286 ? 19.595 0.518 -19.799 1.00 95.44 286 ARG A O 1
ATOM 2330 N N . ASP A 1 287 ? 17.675 -0.369 -20.536 1.00 95.31 287 ASP A N 1
ATOM 2331 C CA . ASP A 1 287 ? 17.624 0.276 -21.841 1.00 95.31 287 ASP A CA 1
ATOM 2332 C C . ASP A 1 287 ? 16.289 1.024 -21.956 1.00 95.31 287 ASP A C 1
ATOM 2334 O O . ASP A 1 287 ? 15.218 0.417 -21.876 1.00 95.31 287 ASP A O 1
ATOM 2338 N N . VAL A 1 288 ? 16.354 2.351 -22.084 1.00 96.06 288 VAL A N 1
ATOM 2339 C CA . VAL A 1 288 ? 15.181 3.235 -22.146 1.00 96.06 288 VAL A CA 1
ATOM 2340 C C . VAL A 1 288 ? 14.959 3.643 -23.599 1.00 96.06 288 VAL A C 1
ATOM 2342 O O . VAL A 1 288 ? 15.801 4.307 -24.197 1.00 96.06 288 VAL A O 1
ATOM 2345 N N . LEU A 1 289 ? 13.829 3.226 -24.168 1.00 95.75 289 LEU A N 1
ATOM 2346 C CA . LEU A 1 289 ? 13.523 3.364 -25.596 1.00 95.75 289 LEU A CA 1
ATOM 2347 C C . LEU A 1 289 ? 12.705 4.624 -25.918 1.00 95.75 289 LEU A C 1
ATOM 2349 O O . LEU A 1 289 ? 12.648 5.043 -27.070 1.00 95.75 289 LEU A O 1
ATOM 2353 N N . GLU A 1 290 ? 12.064 5.227 -24.918 1.00 97.00 290 GLU A N 1
ATOM 2354 C CA . GLU A 1 290 ? 11.267 6.449 -25.060 1.00 97.00 290 GLU A CA 1
ATOM 2355 C C . GLU A 1 290 ? 11.595 7.403 -23.915 1.00 97.00 290 GLU A C 1
ATOM 2357 O O . GLU A 1 290 ? 11.706 6.984 -22.761 1.00 97.00 290 GLU A O 1
ATOM 2362 N N . ARG A 1 291 ? 11.721 8.697 -24.225 1.00 96.69 291 ARG A N 1
ATOM 2363 C CA . ARG A 1 291 ? 11.948 9.728 -23.210 1.00 96.69 291 ARG A CA 1
ATOM 2364 C C . ARG A 1 291 ? 10.777 9.742 -22.212 1.00 96.69 291 ARG A C 1
ATOM 2366 O O . ARG A 1 291 ? 9.629 9.812 -22.647 1.00 96.69 291 ARG A O 1
ATOM 2373 N N . PRO A 1 292 ? 11.034 9.712 -20.894 1.00 97.19 292 PRO A N 1
ATOM 2374 C CA . PRO A 1 292 ? 9.970 9.799 -19.905 1.00 97.19 292 PRO A CA 1
ATOM 2375 C C . PRO A 1 292 ? 9.321 11.187 -19.909 1.00 97.19 292 PRO A C 1
ATOM 2377 O O . PRO A 1 292 ? 9.950 12.188 -20.265 1.00 97.19 292 PRO A O 1
ATOM 2380 N N . VAL A 1 293 ? 8.052 11.225 -19.511 1.00 97.88 293 VAL A N 1
ATOM 2381 C CA . VAL A 1 293 ? 7.268 12.453 -19.328 1.00 97.88 293 VAL A CA 1
ATOM 2382 C C . VAL A 1 293 ? 6.530 12.389 -17.998 1.00 97.88 293 VAL A C 1
ATOM 2384 O O . VAL A 1 293 ? 6.246 11.297 -17.507 1.00 97.88 293 VAL A O 1
ATOM 2387 N N . LEU A 1 294 ? 6.208 13.547 -17.421 1.00 97.94 294 LEU A N 1
ATOM 2388 C CA . LEU A 1 294 ? 5.372 13.626 -16.224 1.00 97.94 294 LEU A CA 1
ATOM 2389 C C . LEU A 1 294 ? 3.956 13.135 -16.550 1.00 97.94 294 LEU A C 1
ATOM 2391 O O . LEU A 1 294 ? 3.276 13.726 -17.389 1.00 97.94 294 LEU A O 1
ATOM 2395 N N . ARG A 1 295 ? 3.536 12.038 -15.916 1.00 96.38 295 ARG A N 1
ATOM 2396 C CA . ARG A 1 295 ? 2.220 11.415 -16.106 1.00 96.38 295 ARG A CA 1
ATOM 2397 C C . ARG A 1 295 ? 1.834 10.565 -14.899 1.00 96.38 295 ARG A C 1
ATOM 2399 O O . ARG A 1 295 ? 2.677 10.253 -14.057 1.00 96.38 295 ARG A O 1
ATOM 2406 N N . LEU A 1 296 ? 0.564 10.173 -14.849 1.00 95.56 296 LEU A N 1
ATOM 2407 C CA . LEU A 1 296 ? 0.121 9.086 -13.983 1.00 95.56 296 LEU A CA 1
ATOM 2408 C C . LEU A 1 296 ? 0.808 7.780 -14.409 1.0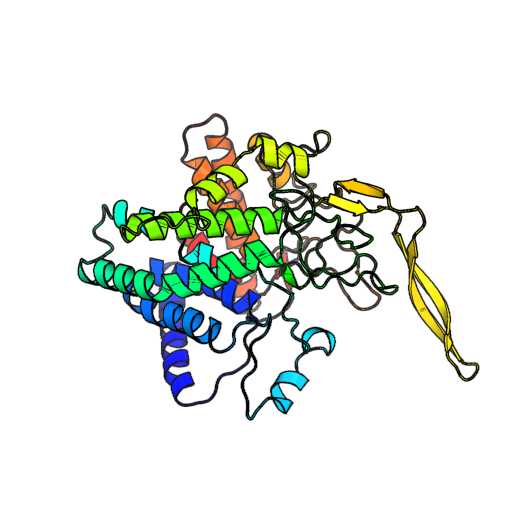0 95.56 296 LEU A C 1
ATOM 2410 O O . LEU A 1 296 ? 0.989 7.516 -15.601 1.00 95.56 296 LEU A O 1
ATOM 2414 N N . VAL A 1 297 ? 1.238 7.001 -13.423 1.00 92.56 297 VAL A N 1
ATOM 2415 C CA . VAL A 1 297 ? 1.959 5.741 -13.591 1.00 92.56 297 VAL A CA 1
ATOM 2416 C C . VAL A 1 297 ? 0.926 4.615 -13.707 1.00 92.56 297 VAL A C 1
ATOM 2418 O O . VAL A 1 297 ? 0.259 4.319 -12.719 1.00 92.56 297 VAL A O 1
ATOM 2421 N N . PRO A 1 298 ? 0.770 3.970 -14.877 1.00 89.50 298 PRO A N 1
ATOM 2422 C CA . PRO A 1 298 ? -0.379 3.114 -15.178 1.00 89.50 298 PRO A CA 1
ATOM 2423 C C . PRO A 1 298 ? -0.216 1.694 -14.605 1.00 89.50 298 PRO A C 1
ATOM 2425 O O . PRO A 1 298 ? -0.298 0.692 -15.320 1.00 89.50 298 PRO A O 1
ATOM 2428 N N . HIS A 1 299 ? 0.052 1.589 -13.305 1.00 83.50 299 HIS A N 1
ATOM 2429 C CA . HIS A 1 299 ? 0.214 0.325 -12.596 1.00 83.50 299 HIS A CA 1
ATOM 2430 C C . HIS A 1 299 ? -0.852 0.211 -11.508 1.00 83.50 299 HIS A C 1
ATOM 2432 O O . HIS A 1 299 ? -0.775 0.856 -10.463 1.00 83.50 299 HIS A O 1
ATOM 2438 N N . ILE A 1 300 ? -1.863 -0.618 -11.777 1.00 78.12 300 ILE A N 1
ATOM 2439 C CA . ILE A 1 300 ? -2.977 -0.843 -10.856 1.00 78.12 300 ILE A CA 1
ATOM 2440 C C . ILE A 1 300 ? -2.528 -1.808 -9.751 1.00 78.12 300 ILE A C 1
ATOM 2442 O O . ILE A 1 300 ? -2.106 -2.936 -10.033 1.00 78.12 300 ILE A O 1
ATOM 2446 N N . GLY A 1 301 ? -2.689 -1.372 -8.503 1.00 60.22 301 GLY A N 1
ATOM 2447 C CA . GLY A 1 301 ? -2.510 -2.162 -7.284 1.00 60.22 301 GLY A CA 1
ATOM 2448 C C . GLY A 1 301 ? -3.628 -1.885 -6.281 1.00 60.22 301 GLY A C 1
ATOM 2449 O O . GLY A 1 301 ? -4.757 -1.573 -6.662 1.00 60.22 301 GLY A O 1
ATOM 2450 N N . TYR A 1 302 ? -3.332 -1.991 -4.986 1.00 46.44 302 TYR A N 1
ATOM 2451 C CA . TYR A 1 302 ? -4.314 -1.756 -3.925 1.00 46.44 302 TYR A CA 1
ATOM 2452 C C . TYR A 1 302 ? -4.639 -0.253 -3.775 1.00 46.44 302 TYR A C 1
ATOM 2454 O O . TYR A 1 302 ? -3.927 0.466 -3.082 1.00 46.44 302 TYR A O 1
ATOM 2462 N N . GLY A 1 303 ? -5.724 0.233 -4.389 1.00 44.88 303 GLY A N 1
ATOM 2463 C CA . GLY A 1 303 ? -6.239 1.593 -4.151 1.00 44.88 303 GLY A CA 1
ATOM 2464 C C . GLY A 1 303 ? -7.123 2.148 -5.277 1.00 44.88 303 GLY A C 1
ATOM 2465 O O . GLY A 1 303 ? -6.768 2.076 -6.446 1.00 44.88 303 GLY A O 1
ATOM 2466 N N . SER A 1 304 ? -8.298 2.685 -4.934 1.00 42.41 304 SER A N 1
ATOM 2467 C CA . SER A 1 304 ? -9.205 3.487 -5.789 1.00 42.41 304 SER A CA 1
ATOM 2468 C C . SER A 1 304 ? -10.345 4.069 -4.900 1.00 42.41 304 SER A C 1
ATOM 2470 O O . SER A 1 304 ? -10.342 3.832 -3.693 1.00 42.41 304 SER A O 1
ATOM 2472 N N . TRP A 1 305 ? -11.258 4.890 -5.421 1.00 50.97 305 TRP A N 1
ATOM 2473 C CA . TRP A 1 305 ? -12.340 5.559 -4.657 1.00 50.97 305 TRP A CA 1
ATOM 2474 C C . TRP A 1 305 ? -13.731 5.190 -5.134 1.00 50.97 305 TRP A C 1
ATOM 2476 O O . TRP A 1 305 ? -14.675 5.178 -4.344 1.00 50.97 305 TRP A O 1
ATOM 2486 N N . L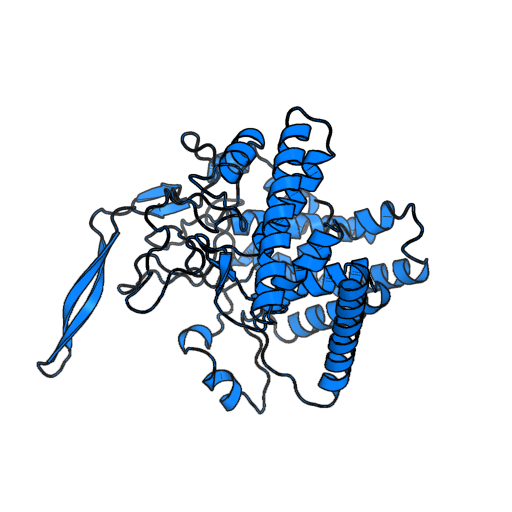EU A 1 306 ? -13.888 4.885 -6.423 1.00 63.06 306 LEU A N 1
ATOM 2487 C CA . LEU A 1 306 ? -15.193 4.493 -6.914 1.00 63.06 306 LEU A CA 1
ATOM 2488 C C . LEU A 1 306 ? -15.434 3.059 -6.465 1.00 63.06 306 LEU A C 1
ATOM 2490 O O . LEU A 1 306 ? -15.010 2.130 -7.146 1.00 63.06 306 LEU A O 1
ATOM 2494 N N . LEU A 1 307 ? -16.076 2.898 -5.304 1.00 71.75 307 LEU A N 1
ATOM 2495 C CA . LEU A 1 307 ? -16.288 1.604 -4.654 1.00 71.75 307 LEU A CA 1
ATOM 2496 C C . LEU A 1 307 ? -16.797 0.562 -5.657 1.00 71.75 307 LEU A C 1
ATOM 2498 O O . LEU A 1 307 ? -16.279 -0.542 -5.697 1.00 71.75 307 LEU A O 1
ATOM 2502 N N . GLU A 1 308 ? -17.711 0.933 -6.554 1.00 79.50 308 GLU A N 1
ATOM 2503 C CA . GLU A 1 308 ? -18.139 0.074 -7.665 1.00 79.50 308 GLU A CA 1
ATOM 2504 C C . GLU A 1 308 ? -16.974 -0.452 -8.517 1.00 79.50 308 GLU A C 1
ATOM 2506 O O . GLU A 1 308 ? -16.803 -1.665 -8.647 1.00 79.50 308 GLU A O 1
ATOM 2511 N N . LYS A 1 309 ? -16.147 0.448 -9.062 1.00 80.31 309 LYS A N 1
ATOM 2512 C CA . LYS A 1 309 ? -14.977 0.095 -9.874 1.00 80.31 309 LYS A CA 1
ATOM 2513 C C . LYS A 1 309 ? -13.935 -0.660 -9.071 1.00 80.31 309 LYS A C 1
ATOM 2515 O O . LYS A 1 309 ? -13.307 -1.565 -9.604 1.00 80.31 309 LYS A O 1
ATOM 2520 N N . GLN A 1 310 ? -13.773 -0.358 -7.788 1.00 81.12 310 GLN A N 1
ATOM 2521 C CA . GLN A 1 310 ? -12.880 -1.124 -6.924 1.00 81.12 310 GLN A CA 1
ATOM 2522 C C . GLN A 1 310 ? -13.340 -2.559 -6.773 1.00 81.12 310 GLN A C 1
ATOM 2524 O O . GLN A 1 310 ? -12.538 -3.470 -6.950 1.00 81.12 310 GLN A O 1
ATOM 2529 N N . LEU A 1 311 ? -14.624 -2.750 -6.468 1.00 88.00 311 LEU A N 1
ATOM 2530 C CA . LEU A 1 311 ? -15.220 -4.070 -6.350 1.00 88.00 311 LEU A CA 1
ATOM 2531 C C . LEU A 1 311 ? -15.112 -4.821 -7.683 1.00 88.00 311 LEU A C 1
ATOM 2533 O O . LEU A 1 311 ? -14.827 -6.009 -7.657 1.00 88.00 311 LEU A O 1
ATOM 2537 N N . GLU A 1 312 ? -15.264 -4.144 -8.830 1.00 88.81 312 GLU A N 1
ATOM 2538 C CA . GLU A 1 312 ? -14.999 -4.715 -10.164 1.00 88.81 312 GLU A CA 1
ATOM 2539 C C . GLU A 1 312 ? -13.548 -5.146 -10.349 1.00 88.81 312 GLU A C 1
ATOM 2541 O O . GLU A 1 312 ? -13.304 -6.266 -10.788 1.00 88.81 312 GLU A O 1
ATOM 2546 N N . LEU A 1 313 ? -12.589 -4.278 -10.027 1.00 86.56 313 LEU A N 1
ATOM 2547 C CA . LEU A 1 313 ? -11.169 -4.552 -10.216 1.00 86.56 313 LEU A CA 1
ATOM 2548 C C . LEU A 1 313 ? -10.707 -5.706 -9.325 1.00 86.56 313 LEU A C 1
ATOM 2550 O O . LEU A 1 313 ? -10.096 -6.652 -9.822 1.00 86.56 313 LEU A O 1
ATOM 2554 N N . ILE A 1 314 ? -11.005 -5.659 -8.023 1.00 88.88 314 ILE A N 1
ATOM 2555 C CA . ILE A 1 314 ? -10.506 -6.669 -7.083 1.00 88.88 314 ILE A CA 1
ATOM 2556 C C . ILE A 1 314 ? -11.158 -8.030 -7.310 1.00 88.88 314 ILE A C 1
ATOM 2558 O O . ILE A 1 314 ? -10.479 -9.028 -7.119 1.00 88.88 314 ILE A O 1
ATOM 2562 N N . SER A 1 315 ? -12.423 -8.089 -7.748 1.00 91.81 315 SER A N 1
ATOM 2563 C CA . SER A 1 315 ? -13.127 -9.350 -8.021 1.00 91.81 315 SER A CA 1
ATOM 2564 C C . SER A 1 315 ? -12.870 -9.902 -9.428 1.00 91.81 315 SER A C 1
ATOM 2566 O O . SER A 1 315 ? -13.554 -10.829 -9.852 1.00 91.81 315 SER A O 1
ATOM 2568 N N . ASN A 1 316 ? -11.946 -9.311 -10.189 1.00 92.31 316 ASN A N 1
ATOM 2569 C CA . ASN A 1 316 ? -11.630 -9.735 -11.548 1.00 92.31 316 ASN A CA 1
ATOM 2570 C C . ASN A 1 316 ? -10.482 -10.759 -11.534 1.00 92.31 316 ASN A C 1
ATOM 2572 O O . ASN A 1 316 ? -9.346 -10.428 -11.177 1.00 92.31 316 ASN A O 1
ATOM 2576 N N . ASP A 1 317 ? -10.779 -11.995 -11.945 1.00 92.62 317 ASP A N 1
ATOM 2577 C CA . ASP A 1 317 ? -9.841 -13.133 -12.041 1.00 92.62 317 ASP A CA 1
ATOM 2578 C C . ASP A 1 317 ? -8.659 -12.868 -12.974 1.00 92.62 317 ASP A C 1
ATOM 2580 O O . ASP A 1 317 ? -7.511 -13.246 -12.704 1.00 92.62 317 ASP A O 1
ATOM 2584 N N . SER A 1 318 ? -8.943 -12.121 -14.030 1.00 93.00 318 SER A N 1
ATOM 2585 C CA . SER A 1 318 ? -8.021 -11.730 -15.070 1.00 93.00 318 SER A CA 1
ATOM 2586 C C . SER A 1 318 ? -7.146 -10.567 -14.638 1.00 93.00 318 SER A C 1
ATOM 2588 O O . SER A 1 318 ? -6.237 -10.255 -15.390 1.00 93.00 318 SER A O 1
ATOM 2590 N N . LEU A 1 319 ? -7.372 -9.949 -13.467 1.00 91.56 319 LEU A N 1
ATOM 2591 C CA . LEU A 1 319 ? -6.538 -8.891 -12.886 1.00 91.56 319 LEU A CA 1
ATOM 2592 C C . LEU A 1 319 ? -5.924 -9.339 -11.554 1.00 91.56 319 LEU A C 1
ATOM 2594 O O . LEU A 1 319 ? -4.768 -9.762 -11.509 1.00 91.56 319 LEU A O 1
ATOM 2598 N N . PHE A 1 320 ? -6.689 -9.275 -10.465 1.00 93.19 320 PHE A N 1
ATOM 2599 C CA . PHE A 1 320 ? -6.186 -9.470 -9.104 1.00 93.19 320 PHE A CA 1
ATOM 2600 C C . PHE A 1 320 ? -6.642 -10.771 -8.459 1.00 93.19 320 PHE A C 1
ATOM 2602 O O . PHE A 1 320 ? -5.918 -11.305 -7.621 1.00 93.19 320 PHE A O 1
ATOM 2609 N N . TRP A 1 321 ? -7.829 -11.260 -8.812 1.00 97.62 321 TRP A N 1
ATOM 2610 C CA . TRP A 1 321 ? -8.471 -12.344 -8.084 1.00 97.62 321 TRP A CA 1
ATOM 2611 C C . TRP A 1 321 ? -7.822 -13.699 -8.370 1.00 97.62 321 TRP A C 1
ATOM 2613 O O . TRP A 1 321 ? -7.470 -14.018 -9.509 1.00 97.62 321 TRP A O 1
ATOM 2623 N N . THR A 1 322 ? -7.671 -14.503 -7.318 1.00 98.12 322 THR A N 1
ATOM 2624 C CA . THR A 1 322 ? -7.225 -15.900 -7.381 1.00 98.12 322 THR A CA 1
ATOM 2625 C C . THR A 1 322 ? -7.974 -16.735 -6.343 1.00 98.12 322 THR A C 1
ATOM 2627 O O . THR A 1 322 ? -8.493 -16.203 -5.357 1.00 98.12 322 THR A O 1
ATOM 2630 N N . ASP A 1 323 ? -7.911 -18.060 -6.484 1.00 97.81 323 ASP A N 1
ATOM 2631 C CA . ASP A 1 323 ? -8.413 -19.018 -5.485 1.00 97.81 323 ASP A CA 1
ATOM 2632 C C . ASP A 1 323 ? -7.615 -19.016 -4.162 1.00 97.81 323 ASP A C 1
ATOM 2634 O O . ASP A 1 323 ? -7.920 -19.770 -3.234 1.00 97.81 323 ASP A O 1
ATOM 2638 N N . TYR A 1 324 ? -6.574 -18.184 -4.061 1.00 98.19 324 TYR A N 1
ATOM 2639 C CA . TYR A 1 324 ? -5.615 -18.161 -2.958 1.00 98.19 324 TYR A CA 1
ATOM 2640 C C . TYR A 1 324 ? -5.517 -16.797 -2.257 1.00 98.19 324 TYR A C 1
ATOM 2642 O O . TYR A 1 324 ? -4.844 -16.705 -1.229 1.00 98.19 324 TYR A O 1
ATOM 2650 N N . GLY A 1 325 ? -6.168 -15.756 -2.795 1.00 97.50 325 GLY A N 1
ATOM 2651 C CA . GLY A 1 325 ? -6.074 -14.358 -2.354 1.00 97.50 325 GLY A CA 1
ATOM 2652 C C . GLY A 1 325 ? -5.873 -13.370 -3.511 1.00 97.50 325 GLY A C 1
ATOM 2653 O O . GLY A 1 325 ? -5.820 -13.762 -4.675 1.00 97.50 325 GLY A O 1
ATOM 2654 N N . LEU A 1 326 ? -5.749 -12.079 -3.204 1.00 97.44 326 LEU A N 1
ATOM 2655 C CA . LEU A 1 326 ? -5.484 -11.039 -4.202 1.00 97.44 326 LEU A CA 1
ATOM 2656 C C . LEU A 1 326 ? -3.991 -10.919 -4.521 1.00 97.44 326 LEU A C 1
ATOM 2658 O O . LEU A 1 326 ? -3.155 -10.901 -3.610 1.00 97.44 326 LEU A O 1
ATOM 2662 N N . ARG A 1 327 ? -3.677 -10.782 -5.814 1.00 97.56 327 ARG A N 1
ATOM 2663 C CA . ARG A 1 327 ? -2.335 -10.454 -6.321 1.00 97.56 327 ARG A CA 1
ATOM 2664 C C . ARG A 1 327 ? -1.912 -9.052 -5.880 1.00 97.56 327 ARG A C 1
ATOM 2666 O O . ARG A 1 327 ? -2.728 -8.139 -5.831 1.00 97.56 327 ARG A O 1
ATOM 2673 N N . SER A 1 328 ? -0.617 -8.859 -5.638 1.00 95.62 328 SER A N 1
ATOM 2674 C CA . SER A 1 328 ? -0.029 -7.539 -5.341 1.00 95.62 328 SER A CA 1
ATOM 2675 C C . SER A 1 328 ? -0.053 -6.558 -6.518 1.00 95.62 328 SER A C 1
ATOM 2677 O O . SER A 1 328 ? -0.090 -5.351 -6.299 1.00 95.62 328 SER A O 1
ATOM 2679 N N . LEU A 1 329 ? -0.058 -7.063 -7.753 1.00 96.31 329 LEU A N 1
ATOM 2680 C CA . LEU A 1 329 ? -0.030 -6.265 -8.976 1.00 96.31 329 LEU A CA 1
ATOM 2681 C C . LEU A 1 329 ? -0.935 -6.904 -10.032 1.00 96.31 329 LEU A C 1
ATOM 2683 O O . LEU A 1 329 ? -0.928 -8.129 -10.187 1.00 96.31 329 LEU A O 1
ATOM 2687 N N . ALA A 1 330 ? -1.690 -6.082 -10.764 1.00 94.19 330 ALA A N 1
ATOM 2688 C CA . ALA A 1 330 ? -2.546 -6.566 -11.841 1.00 94.19 330 ALA A CA 1
ATOM 2689 C C . ALA A 1 330 ? -1.723 -7.269 -12.932 1.00 94.19 330 ALA A C 1
ATOM 2691 O O . ALA A 1 330 ? -0.669 -6.782 -13.346 1.00 94.19 330 ALA A O 1
ATOM 2692 N N . THR A 1 331 ? -2.245 -8.376 -13.454 1.00 95.69 331 THR A N 1
ATOM 2693 C CA . THR A 1 331 ? -1.667 -9.142 -14.582 1.00 95.69 331 THR A CA 1
ATOM 2694 C C . THR A 1 331 ? -1.466 -8.310 -15.855 1.00 95.69 331 THR A C 1
ATOM 2696 O O . THR A 1 331 ? -0.623 -8.645 -16.683 1.00 95.69 331 THR A O 1
ATOM 2699 N N . THR A 1 332 ? -2.239 -7.233 -16.022 1.00 93.25 332 THR A N 1
ATOM 2700 C CA . THR A 1 332 ? -2.163 -6.302 -17.155 1.00 93.25 332 THR A CA 1
ATOM 2701 C C . THR A 1 332 ? -0.994 -5.329 -17.051 1.00 93.25 332 THR A C 1
ATOM 2703 O O . THR A 1 332 ? -0.661 -4.679 -18.041 1.00 93.25 332 THR A O 1
ATOM 2706 N N . SER A 1 333 ? -0.353 -5.223 -15.882 1.00 95.31 333 SER A N 1
ATOM 2707 C CA . SER A 1 333 ? 0.833 -4.392 -15.713 1.00 95.31 333 SER A CA 1
ATOM 2708 C C . SER A 1 333 ? 1.972 -4.891 -16.597 1.00 95.31 333 SER A C 1
ATOM 2710 O O . SER A 1 333 ? 2.304 -6.078 -16.611 1.00 95.31 333 SER A O 1
ATOM 2712 N N . SER A 1 334 ? 2.658 -3.963 -17.266 1.00 95.94 334 SER A N 1
ATOM 2713 C CA . SER A 1 334 ? 3.865 -4.273 -18.034 1.00 95.94 334 SER A CA 1
ATOM 2714 C C . SER A 1 334 ? 5.007 -4.814 -17.167 1.00 95.94 334 SER A C 1
ATOM 2716 O O . SER A 1 334 ? 5.974 -5.342 -17.717 1.00 95.94 334 SER A O 1
ATOM 2718 N N . LEU A 1 335 ? 4.905 -4.715 -15.837 1.00 97.38 335 LEU A N 1
ATOM 2719 C CA . LEU A 1 335 ? 5.881 -5.200 -14.862 1.00 97.38 335 LEU A CA 1
ATOM 2720 C C . LEU A 1 335 ? 5.391 -6.415 -14.054 1.00 97.38 335 LEU A C 1
ATOM 2722 O O . LEU A 1 335 ? 6.118 -6.887 -13.181 1.00 97.38 335 LEU A O 1
ATOM 2726 N N . TYR A 1 336 ? 4.213 -6.970 -14.368 1.00 97.75 336 TYR A N 1
ATOM 2727 C CA . TYR A 1 336 ? 3.706 -8.187 -13.729 1.00 97.75 336 TYR A CA 1
ATOM 2728 C C . TYR A 1 336 ? 4.689 -9.356 -13.870 1.00 97.75 336 TYR A C 1
ATOM 2730 O O . TYR A 1 336 ? 5.109 -9.707 -14.975 1.00 97.75 336 TYR A O 1
ATOM 2738 N N . MET A 1 337 ? 5.072 -9.942 -12.732 1.00 97.31 337 MET A N 1
ATOM 2739 C CA . MET A 1 337 ? 6.023 -11.052 -12.597 1.00 97.31 337 MET A CA 1
ATOM 2740 C C . MET A 1 337 ? 7.377 -10.843 -13.303 1.00 97.31 337 MET A C 1
ATOM 2742 O O . MET A 1 337 ? 8.110 -11.806 -13.543 1.00 97.31 337 MET A O 1
ATOM 2746 N N . LYS A 1 338 ? 7.748 -9.595 -13.623 1.00 97.25 338 LYS A N 1
ATOM 2747 C CA . LYS A 1 338 ? 9.052 -9.287 -14.215 1.00 97.25 338 LYS A CA 1
ATOM 2748 C C . LYS A 1 338 ? 10.117 -9.147 -13.141 1.00 97.25 338 LYS A C 1
ATOM 2750 O O . LYS A 1 338 ? 9.940 -8.411 -12.171 1.00 97.25 338 LYS A O 1
ATOM 2755 N N . PHE A 1 339 ? 11.258 -9.778 -13.394 1.00 97.38 339 PHE A N 1
ATOM 2756 C CA . PHE A 1 339 ? 12.487 -9.534 -12.650 1.00 97.38 339 PHE A CA 1
ATOM 2757 C C . PHE A 1 339 ? 12.866 -8.052 -12.719 1.00 97.38 339 PHE A C 1
ATOM 2759 O O . PHE A 1 339 ? 12.694 -7.405 -13.760 1.00 97.38 339 PHE A O 1
ATOM 2766 N N . ASN A 1 340 ? 13.361 -7.508 -11.609 1.00 97.00 340 ASN A N 1
ATOM 2767 C CA . ASN A 1 340 ? 13.831 -6.130 -11.577 1.00 97.00 340 ASN A CA 1
ATOM 2768 C C . ASN A 1 340 ? 15.284 -5.994 -12.029 1.00 97.00 340 ASN A C 1
ATOM 2770 O O . ASN A 1 340 ? 15.640 -4.955 -12.563 1.00 97.00 340 ASN A O 1
ATOM 2774 N N . SER A 1 341 ? 16.093 -7.035 -11.873 1.00 94.50 341 SER A N 1
ATOM 2775 C CA . SER A 1 341 ? 17.479 -7.105 -12.340 1.00 94.50 341 SER A CA 1
ATOM 2776 C C . SER A 1 341 ? 17.803 -8.549 -12.738 1.00 94.50 341 SER A C 1
ATOM 2778 O O . SER A 1 341 ? 16.906 -9.385 -12.836 1.00 94.50 341 SER A O 1
ATOM 2780 N N . GLU A 1 342 ? 19.074 -8.873 -12.968 1.00 91.94 342 GLU A N 1
ATOM 2781 C CA . GLU A 1 342 ? 19.495 -10.258 -13.210 1.00 91.94 342 GLU A CA 1
ATOM 2782 C C . GLU A 1 342 ? 19.180 -11.192 -12.026 1.00 91.94 342 GLU A C 1
ATOM 2784 O O . GLU A 1 342 ? 18.902 -12.375 -12.225 1.00 91.94 342 GLU A O 1
ATOM 2789 N N . HIS A 1 343 ? 19.202 -10.661 -10.800 1.00 90.38 343 HIS A N 1
ATOM 2790 C CA . HIS A 1 343 ? 19.097 -11.451 -9.570 1.00 90.38 343 HIS A CA 1
ATOM 2791 C C . HIS A 1 343 ? 17.870 -11.097 -8.719 1.00 90.38 343 HIS A C 1
ATOM 2793 O O . HIS A 1 343 ? 17.487 -11.876 -7.849 1.00 90.38 343 HIS A O 1
ATOM 2799 N N . ASP A 1 344 ? 17.213 -9.967 -8.993 1.00 92.25 344 ASP A N 1
ATOM 2800 C CA . ASP A 1 344 ? 16.007 -9.546 -8.279 1.00 92.25 344 ASP A CA 1
ATOM 2801 C C . ASP A 1 344 ? 14.749 -10.150 -8.918 1.00 92.25 344 ASP A C 1
ATOM 2803 O O . ASP A 1 344 ? 14.190 -9.603 -9.876 1.00 92.25 344 ASP A O 1
ATOM 2807 N N . ALA A 1 345 ? 14.301 -11.284 -8.380 1.00 94.50 345 ALA A N 1
ATOM 2808 C CA . ALA A 1 345 ? 13.009 -11.883 -8.711 1.00 94.50 345 ALA A CA 1
ATOM 2809 C C . ALA A 1 345 ? 11.832 -10.964 -8.308 1.00 94.50 345 ALA A C 1
ATOM 2811 O O . ALA A 1 345 ? 11.980 -10.160 -7.389 1.00 94.50 345 ALA A O 1
ATOM 2812 N N . PRO A 1 346 ? 10.660 -11.078 -8.966 1.00 95.81 346 PRO A N 1
ATOM 2813 C CA . PRO A 1 346 ? 9.473 -10.301 -8.598 1.00 95.81 346 PRO A CA 1
ATOM 2814 C C . PRO A 1 346 ? 9.041 -10.564 -7.148 1.00 95.81 346 PRO A C 1
ATOM 2816 O O . PRO A 1 346 ? 8.954 -11.730 -6.748 1.00 95.81 346 PRO A O 1
ATOM 2819 N N . TYR A 1 347 ? 8.714 -9.498 -6.410 1.00 93.69 347 TYR A N 1
ATOM 2820 C CA . TYR A 1 347 ? 8.346 -9.567 -4.990 1.00 93.69 347 TYR A CA 1
ATOM 2821 C C . TYR A 1 347 ? 6.936 -9.017 -4.707 1.00 93.69 347 TYR A C 1
ATOM 2823 O O . TYR A 1 347 ? 6.024 -9.757 -4.345 1.00 93.69 347 TYR A O 1
ATOM 2831 N N . TRP A 1 348 ? 6.705 -7.740 -4.997 1.00 96.25 348 TRP A N 1
ATOM 2832 C CA . TRP A 1 348 ? 5.413 -7.045 -4.977 1.00 96.25 348 TRP A CA 1
ATOM 2833 C C . TRP A 1 348 ? 4.831 -6.896 -6.392 1.00 96.25 348 TRP A C 1
ATOM 2835 O O . TRP A 1 348 ? 4.155 -5.917 -6.715 1.00 96.25 348 TRP A O 1
ATOM 2845 N N . ARG A 1 349 ? 5.111 -7.873 -7.268 1.00 97.50 349 ARG A N 1
ATOM 2846 C CA . ARG A 1 349 ? 4.761 -7.852 -8.702 1.00 97.50 349 ARG A CA 1
ATOM 2847 C C . ARG A 1 349 ? 3.814 -8.971 -9.130 1.00 97.50 349 ARG A C 1
ATOM 2849 O O . ARG A 1 349 ? 3.745 -9.295 -10.314 1.00 97.50 349 ARG A O 1
ATOM 2856 N N . GLY A 1 350 ? 3.065 -9.545 -8.195 1.00 96.75 350 GLY A N 1
ATOM 2857 C CA . GLY A 1 350 ? 2.036 -10.542 -8.495 1.00 96.75 350 GLY A CA 1
ATOM 2858 C C . GLY A 1 350 ? 1.729 -11.494 -7.347 1.00 96.75 350 GLY A C 1
ATOM 2859 O O . GLY A 1 350 ? 0.608 -11.985 -7.256 1.00 96.75 350 GLY A O 1
ATOM 2860 N N . GLN A 1 351 ? 2.684 -11.706 -6.444 1.00 97.25 351 GLN A N 1
ATOM 2861 C CA . GLN A 1 351 ? 2.532 -12.569 -5.276 1.00 97.25 351 GLN A CA 1
ATOM 2862 C C . GLN A 1 351 ? 1.419 -12.077 -4.342 1.00 97.25 351 GLN A C 1
ATOM 2864 O O . GLN A 1 351 ? 1.037 -10.902 -4.370 1.00 97.25 351 GLN A O 1
ATOM 2869 N N . ILE A 1 352 ? 0.904 -12.984 -3.513 1.00 98.38 352 ILE A N 1
ATOM 2870 C CA . ILE A 1 352 ? -0.201 -12.741 -2.582 1.00 98.38 352 ILE A CA 1
ATOM 2871 C C . ILE A 1 352 ? 0.359 -12.476 -1.185 1.00 98.38 352 ILE A C 1
ATOM 2873 O O . ILE A 1 352 ? 1.047 -13.322 -0.610 1.00 98.38 352 ILE A O 1
ATOM 2877 N N . TRP A 1 353 ? -0.002 -11.322 -0.625 1.00 96.12 353 TRP A N 1
ATOM 2878 C CA . TRP A 1 353 ? 0.493 -10.830 0.660 1.00 96.12 353 TRP A CA 1
ATOM 2879 C C . TRP A 1 353 ? -0.652 -10.636 1.655 1.00 96.12 353 TRP A C 1
ATOM 2881 O O . TRP A 1 353 ? -1.671 -10.011 1.335 1.00 96.12 353 TRP A O 1
ATOM 2891 N N . ILE A 1 354 ? -0.505 -11.194 2.860 1.00 95.94 354 ILE A N 1
ATOM 2892 C CA . ILE A 1 354 ? -1.616 -11.302 3.819 1.00 95.94 354 ILE A CA 1
ATOM 2893 C C . ILE A 1 354 ? -1.939 -9.968 4.492 1.00 95.94 354 ILE A C 1
ATOM 2895 O O . ILE A 1 354 ? -3.113 -9.681 4.705 1.00 95.94 354 ILE A O 1
ATOM 2899 N N . ASN A 1 355 ? -0.943 -9.117 4.745 1.00 87.94 355 ASN A N 1
ATOM 2900 C CA . ASN A 1 355 ? -1.146 -7.753 5.245 1.00 87.94 355 ASN A CA 1
ATOM 2901 C C . ASN A 1 355 ? -2.112 -6.941 4.363 1.00 87.94 355 ASN A C 1
ATOM 2903 O O . ASN A 1 355 ? -3.102 -6.411 4.865 1.00 87.94 355 ASN A O 1
ATOM 2907 N N . MET A 1 356 ? -1.883 -6.887 3.049 1.00 89.81 356 MET A N 1
ATOM 2908 C CA . MET A 1 356 ? -2.735 -6.125 2.131 1.00 89.81 356 MET A CA 1
ATOM 2909 C C . MET A 1 356 ? -4.103 -6.781 1.947 1.00 89.81 356 MET A C 1
ATOM 2911 O O . MET A 1 356 ? -5.126 -6.099 1.987 1.00 89.81 356 MET A O 1
ATOM 2915 N N . ASN A 1 357 ? -4.146 -8.112 1.846 1.00 95.81 357 ASN A N 1
ATOM 2916 C CA . ASN A 1 357 ? -5.406 -8.853 1.790 1.00 95.81 357 ASN A CA 1
ATOM 2917 C C . ASN A 1 357 ? -6.261 -8.648 3.055 1.00 95.81 357 ASN A C 1
ATOM 2919 O O . ASN A 1 357 ? -7.474 -8.487 2.948 1.00 95.81 357 ASN A O 1
ATOM 2923 N N . TYR A 1 358 ? -5.651 -8.575 4.243 1.00 93.56 358 TYR A N 1
ATOM 2924 C CA . TYR A 1 358 ? -6.345 -8.239 5.490 1.00 93.56 358 TYR A CA 1
ATOM 2925 C C . TYR A 1 358 ? -6.967 -6.839 5.437 1.00 93.56 358 TYR A C 1
ATOM 2927 O O . TYR A 1 358 ? -8.117 -6.665 5.841 1.00 93.56 358 TYR A O 1
ATOM 2935 N N . ARG A 1 359 ? -6.253 -5.841 4.895 1.00 89.06 359 ARG A N 1
ATOM 2936 C CA . ARG A 1 359 ? -6.800 -4.483 4.722 1.00 89.06 359 ARG A CA 1
ATOM 2937 C C . ARG A 1 359 ? -7.986 -4.466 3.759 1.00 89.06 359 ARG A C 1
ATOM 2939 O O . ARG A 1 359 ? -8.987 -3.819 4.060 1.00 89.06 359 ARG A O 1
ATOM 2946 N N . VAL A 1 360 ? -7.911 -5.210 2.654 1.00 92.12 360 VAL A N 1
ATOM 2947 C CA . VAL A 1 360 ? -9.033 -5.339 1.711 1.00 92.12 360 VAL A CA 1
ATOM 2948 C C . VAL A 1 360 ? -10.225 -6.042 2.364 1.00 92.12 360 VAL A C 1
ATOM 2950 O O . VAL A 1 360 ? -11.345 -5.550 2.260 1.00 92.12 360 VAL A O 1
ATOM 2953 N N . LEU A 1 361 ? -10.003 -7.136 3.100 1.00 95.00 361 LEU A N 1
ATOM 2954 C CA . LEU A 1 361 ? -11.064 -7.812 3.853 1.00 95.00 361 LEU A CA 1
ATOM 2955 C C . LEU A 1 361 ? -11.711 -6.902 4.898 1.00 95.00 361 LEU A C 1
ATOM 2957 O O . LEU A 1 361 ? -12.932 -6.914 5.020 1.00 95.00 361 LEU A O 1
ATOM 2961 N N . SER A 1 362 ? -10.920 -6.099 5.615 1.00 90.62 362 SER A N 1
ATOM 2962 C CA . SER A 1 362 ? -11.433 -5.114 6.572 1.00 90.62 362 SER A CA 1
ATOM 2963 C C . SER A 1 362 ? -12.368 -4.107 5.891 1.00 90.62 362 SER A C 1
ATOM 2965 O O . SER A 1 362 ? -13.491 -3.889 6.351 1.00 90.62 362 SER A O 1
ATOM 2967 N N . ALA A 1 363 ? -11.957 -3.564 4.739 1.00 89.06 363 ALA A N 1
ATOM 2968 C CA . ALA A 1 363 ? -12.767 -2.634 3.952 1.00 89.06 363 ALA A CA 1
ATOM 2969 C C . ALA A 1 363 ? -14.052 -3.278 3.425 1.00 89.06 363 ALA A C 1
ATOM 2971 O O . ALA A 1 363 ? -15.138 -2.732 3.608 1.00 89.06 363 ALA A O 1
ATOM 2972 N N . LEU A 1 364 ? -13.955 -4.465 2.824 1.00 93.25 364 LEU A N 1
ATOM 2973 C CA . LEU A 1 364 ? -15.120 -5.192 2.326 1.00 93.25 364 LEU A CA 1
ATOM 2974 C C . LEU A 1 364 ? -16.101 -5.538 3.449 1.00 93.25 364 LEU A C 1
ATOM 2976 O O . LEU A 1 364 ? -17.306 -5.378 3.283 1.00 93.25 364 LEU A O 1
ATOM 2980 N N . HIS A 1 365 ? -15.592 -5.953 4.609 1.00 94.19 365 HIS A N 1
ATOM 2981 C CA . HIS A 1 365 ? -16.407 -6.227 5.785 1.00 94.19 365 HIS A CA 1
ATOM 2982 C C . HIS A 1 365 ? -17.130 -4.971 6.287 1.00 94.19 365 HIS A C 1
ATOM 2984 O O . HIS A 1 365 ? -18.315 -5.048 6.609 1.00 94.19 365 HIS A O 1
ATOM 2990 N N . HIS A 1 366 ? -16.463 -3.813 6.308 1.00 89.62 366 HIS A N 1
ATOM 2991 C CA . HIS A 1 366 ? -17.105 -2.535 6.618 1.00 89.62 366 HIS A CA 1
ATOM 2992 C C . HIS A 1 366 ? -18.238 -2.224 5.624 1.00 89.62 366 HIS A C 1
ATOM 2994 O O . HIS A 1 366 ? -19.395 -2.110 6.029 1.00 89.62 366 HIS A O 1
ATOM 3000 N N . TYR A 1 367 ? -17.949 -2.209 4.320 1.00 88.81 367 TYR A N 1
ATOM 3001 C CA . TYR A 1 367 ? -18.947 -1.894 3.289 1.00 88.81 367 TYR A CA 1
ATOM 3002 C C . TYR A 1 367 ? -20.057 -2.944 3.147 1.00 88.81 367 TYR A C 1
ATOM 3004 O O . TYR A 1 367 ? -21.138 -2.621 2.669 1.00 88.81 367 TYR A O 1
ATOM 3012 N N . SER A 1 368 ? -19.843 -4.180 3.608 1.00 93.31 368 SER A N 1
ATOM 3013 C CA . SER A 1 368 ? -20.899 -5.201 3.689 1.00 93.31 368 SER A CA 1
ATOM 3014 C C . SER A 1 368 ? -21.959 -4.902 4.760 1.00 93.31 368 SER A C 1
ATOM 3016 O O . SER A 1 368 ? -23.046 -5.487 4.749 1.00 93.31 368 SER A O 1
ATOM 3018 N N . LYS A 1 369 ? -21.651 -4.006 5.706 1.00 91.12 369 LYS A N 1
ATOM 3019 C CA . LYS A 1 369 ? -22.526 -3.623 6.825 1.00 91.12 369 LYS A CA 1
ATOM 3020 C C . LYS A 1 369 ? -23.109 -2.224 6.677 1.00 91.12 369 LYS A C 1
ATOM 3022 O O . LYS A 1 369 ? -24.159 -1.960 7.257 1.00 91.12 369 LYS A O 1
ATOM 3027 N N . GLU A 1 370 ? -22.442 -1.351 5.932 1.00 88.44 370 GLU A N 1
ATOM 3028 C CA . GLU A 1 370 ? -22.960 -0.024 5.616 1.00 88.44 370 GLU A CA 1
ATOM 3029 C C . GLU A 1 370 ? -24.135 -0.119 4.637 1.00 88.44 370 GLU A C 1
ATOM 3031 O O . GLU A 1 370 ? -24.095 -0.861 3.655 1.00 88.44 370 GLU A O 1
ATOM 3036 N N . ASN A 1 371 ? -25.190 0.653 4.898 1.00 88.88 371 ASN A N 1
ATOM 3037 C CA . ASN A 1 371 ? -26.330 0.724 3.990 1.00 88.88 371 ASN A CA 1
ATOM 3038 C C . ASN A 1 371 ? -25.903 1.441 2.705 1.00 88.88 371 ASN A C 1
ATOM 3040 O O . ASN A 1 371 ? -25.506 2.605 2.737 1.00 88.88 371 ASN A O 1
ATOM 3044 N N . GLY A 1 372 ? -26.031 0.775 1.561 1.00 88.12 372 GLY A N 1
ATOM 3045 C CA . GLY A 1 372 ? -25.690 1.374 0.277 1.00 88.12 372 GLY A CA 1
ATOM 3046 C C . GLY A 1 372 ? -25.892 0.423 -0.899 1.00 88.12 372 GLY A C 1
ATOM 3047 O O . GLY A 1 372 ? -26.084 -0.777 -0.705 1.00 88.12 372 GLY A O 1
ATOM 3048 N N . PRO A 1 373 ? -25.818 0.933 -2.139 1.00 90.25 373 PRO A N 1
ATOM 3049 C CA . PRO A 1 373 ? -26.081 0.142 -3.345 1.00 90.25 373 PRO A CA 1
ATOM 3050 C C . PRO A 1 373 ? -25.067 -0.990 -3.579 1.00 90.25 373 PRO A C 1
ATOM 3052 O O . PRO A 1 373 ? -25.341 -1.909 -4.344 1.00 90.25 373 PRO A O 1
ATOM 3055 N N . TYR A 1 374 ? -23.904 -0.942 -2.923 1.00 89.50 374 TYR A N 1
ATOM 3056 C CA . TYR A 1 374 ? -22.820 -1.914 -3.092 1.00 89.50 374 TYR A CA 1
ATOM 3057 C C . TYR A 1 374 ? -22.689 -2.902 -1.927 1.00 89.50 374 TYR A C 1
ATOM 3059 O O . TYR A 1 374 ? -21.764 -3.713 -1.929 1.00 89.50 374 TYR A O 1
ATOM 3067 N N . GLN A 1 375 ? -23.602 -2.856 -0.953 1.00 89.25 375 GLN A N 1
ATOM 3068 C CA . GLN A 1 375 ? -23.534 -3.652 0.273 1.00 89.25 375 GLN A CA 1
ATOM 3069 C C . GLN A 1 375 ? -23.465 -5.162 -0.006 1.00 89.25 375 GLN A C 1
ATOM 3071 O O . GLN A 1 375 ? -22.515 -5.833 0.402 1.00 89.25 375 GLN A O 1
ATOM 3076 N N . ASP A 1 376 ? -24.437 -5.692 -0.754 1.00 95.25 376 ASP A N 1
ATOM 3077 C CA . ASP A 1 376 ? -24.513 -7.124 -1.076 1.00 95.25 376 ASP A CA 1
ATOM 3078 C C . ASP A 1 376 ? -23.313 -7.586 -1.908 1.00 95.25 376 ASP A C 1
ATOM 3080 O O . ASP A 1 376 ? -22.779 -8.678 -1.707 1.00 95.25 376 ASP A O 1
ATOM 3084 N N . ARG A 1 377 ? -22.837 -6.723 -2.812 1.00 94.44 377 ARG A N 1
ATOM 3085 C CA . ARG A 1 377 ? -21.660 -6.998 -3.637 1.00 94.44 377 ARG A CA 1
ATOM 3086 C C . ARG A 1 377 ? -20.387 -7.068 -2.793 1.00 94.44 377 ARG A C 1
ATOM 3088 O O . ARG A 1 377 ? -19.613 -8.009 -2.945 1.00 94.44 377 ARG A O 1
ATOM 3095 N N . ALA A 1 378 ? -20.180 -6.106 -1.893 1.00 93.25 378 ALA A N 1
ATOM 3096 C CA . ALA A 1 378 ? -19.052 -6.110 -0.965 1.00 93.25 378 ALA A CA 1
ATOM 3097 C C . ALA A 1 378 ? -19.085 -7.350 -0.059 1.00 93.25 378 ALA A C 1
ATOM 3099 O O . ALA A 1 378 ? -18.048 -7.976 0.155 1.00 93.25 378 ALA A O 1
ATOM 3100 N N . LYS A 1 379 ? -20.279 -7.749 0.403 1.00 96.69 379 LYS A N 1
ATOM 3101 C CA . LYS A 1 379 ? -20.483 -8.963 1.199 1.00 96.69 379 LYS A CA 1
ATOM 3102 C C . LYS A 1 379 ? -20.096 -10.236 0.444 1.00 96.69 379 LYS A C 1
ATOM 3104 O O . LYS A 1 379 ? -19.358 -11.052 0.987 1.00 96.69 379 LYS A O 1
ATOM 3109 N N . ALA A 1 380 ? -20.547 -10.394 -0.799 1.00 98.06 380 ALA A N 1
ATOM 3110 C CA . ALA A 1 380 ? -20.222 -11.572 -1.603 1.00 98.06 380 ALA A CA 1
ATOM 3111 C C . ALA A 1 380 ? -18.705 -11.705 -1.830 1.00 98.06 380 ALA A C 1
ATOM 3113 O O . ALA A 1 380 ? -18.124 -12.760 -1.579 1.00 98.06 380 ALA A O 1
ATOM 3114 N N . ILE A 1 381 ? -18.046 -10.605 -2.218 1.00 97.25 381 ILE A N 1
ATOM 3115 C CA . ILE A 1 381 ? -16.591 -10.574 -2.438 1.00 97.25 381 ILE A CA 1
ATOM 3116 C C . ILE A 1 381 ? -15.841 -10.848 -1.125 1.00 97.25 381 ILE A C 1
ATOM 3118 O O . ILE A 1 381 ? -14.863 -11.595 -1.114 1.00 97.25 381 ILE A O 1
ATOM 3122 N N . TYR A 1 382 ? -16.303 -10.280 -0.006 1.00 97.81 382 TYR A N 1
ATOM 3123 C CA . TYR A 1 382 ?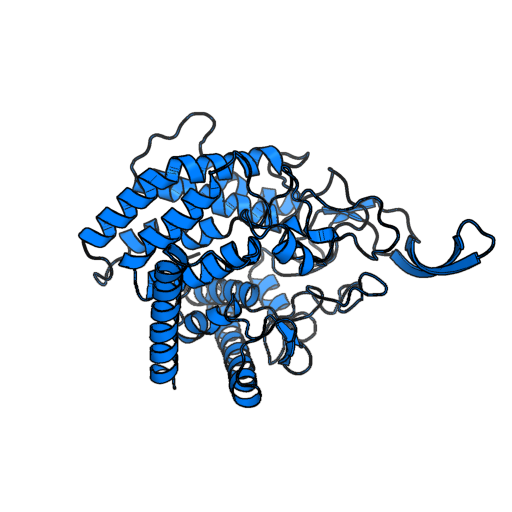 -15.744 -10.535 1.321 1.00 97.81 382 TYR A CA 1
ATOM 3124 C C . TYR A 1 382 ? -15.755 -12.025 1.682 1.00 97.81 382 TYR A C 1
ATOM 3126 O O . TYR A 1 382 ? -14.717 -12.578 2.054 1.00 97.81 382 TYR A O 1
ATOM 3134 N N . GLU A 1 383 ? -16.922 -12.668 1.583 1.00 98.38 383 GLU A N 1
ATOM 3135 C CA . GLU A 1 383 ? -17.117 -14.065 1.979 1.00 98.38 383 GLU A CA 1
ATOM 3136 C C . GLU A 1 383 ? -16.219 -15.004 1.163 1.00 98.38 383 GLU A C 1
ATOM 3138 O O . GLU A 1 383 ? -15.575 -15.901 1.722 1.00 98.38 383 GLU A O 1
ATOM 3143 N N . GLU A 1 384 ? -16.119 -14.759 -0.144 1.00 98.56 384 GLU A N 1
ATOM 3144 C CA . GLU A 1 384 ? -15.308 -15.570 -1.046 1.00 98.56 384 GLU A CA 1
ATOM 3145 C C . GLU A 1 384 ? -13.804 -15.358 -0.814 1.00 98.56 384 GLU A C 1
ATOM 3147 O O . GLU A 1 384 ? -13.075 -16.330 -0.589 1.00 98.56 384 GLU A O 1
ATOM 3152 N N . LEU A 1 385 ? -13.338 -14.102 -0.754 1.00 98.44 385 LEU A N 1
ATOM 3153 C CA . LEU A 1 385 ? -11.921 -13.787 -0.539 1.00 98.44 385 LEU A CA 1
ATOM 3154 C C . LEU A 1 385 ? -11.429 -14.354 0.795 1.00 98.44 385 LEU A C 1
ATOM 3156 O O . LEU A 1 385 ? -10.357 -14.962 0.876 1.00 98.44 385 LEU A O 1
ATOM 3160 N N . ARG A 1 386 ? -12.240 -14.197 1.846 1.00 98.62 386 ARG A N 1
ATOM 3161 C CA . ARG A 1 386 ? -11.950 -14.734 3.176 1.00 98.62 386 ARG A CA 1
ATOM 3162 C C . ARG A 1 386 ? -11.827 -16.255 3.142 1.00 98.62 386 ARG A C 1
ATOM 3164 O O . ARG A 1 386 ? -10.891 -16.801 3.730 1.00 98.62 386 ARG A O 1
ATOM 3171 N N . SER A 1 387 ? -12.741 -16.941 2.451 1.00 98.62 387 SER A N 1
ATOM 3172 C CA . SER A 1 387 ? -12.692 -18.399 2.295 1.00 98.62 387 SER A CA 1
ATOM 3173 C C . SER A 1 387 ? -11.424 -18.854 1.572 1.00 98.62 387 SER A C 1
ATOM 3175 O O . SER A 1 387 ? -10.760 -19.784 2.038 1.00 98.62 387 SER A O 1
ATOM 3177 N N . ASN A 1 388 ? -11.060 -18.180 0.478 1.00 98.69 388 ASN A N 1
ATOM 3178 C CA . ASN A 1 388 ? -9.882 -18.494 -0.333 1.00 98.69 388 ASN A CA 1
ATOM 3179 C C . ASN A 1 388 ? -8.587 -18.367 0.480 1.00 98.69 388 ASN A C 1
ATOM 3181 O O . ASN A 1 388 ? -7.796 -19.312 0.542 1.00 98.69 388 ASN A O 1
ATOM 3185 N N . LEU A 1 389 ? -8.420 -17.254 1.202 1.00 98.56 389 LEU A N 1
ATOM 3186 C CA . LEU A 1 389 ? -7.253 -17.013 2.057 1.00 98.56 389 LEU A CA 1
ATOM 3187 C C . LEU A 1 389 ? -7.137 -18.051 3.180 1.00 98.56 389 LEU A C 1
ATOM 3189 O O . LEU A 1 389 ? -6.088 -18.682 3.329 1.00 98.56 389 LEU A O 1
ATOM 3193 N N . ILE A 1 390 ? -8.214 -18.283 3.945 1.00 98.62 390 ILE A N 1
ATOM 3194 C CA . ILE A 1 390 ? -8.200 -19.257 5.049 1.00 98.62 390 ILE A CA 1
ATOM 3195 C C . ILE A 1 390 ? -7.866 -20.652 4.517 1.00 98.62 390 ILE A C 1
ATOM 3197 O O . ILE A 1 390 ? -7.002 -21.337 5.067 1.00 98.62 390 ILE A O 1
ATOM 3201 N N . ARG A 1 391 ? -8.529 -21.078 3.436 1.00 98.69 391 ARG A N 1
ATOM 3202 C CA . ARG A 1 391 ? -8.322 -22.400 2.836 1.00 98.69 391 ARG A CA 1
ATOM 3203 C C . ARG A 1 391 ? -6.880 -22.578 2.378 1.00 98.69 391 ARG A C 1
ATOM 3205 O O . ARG A 1 391 ? -6.281 -23.606 2.690 1.00 98.69 391 ARG A O 1
ATOM 3212 N N . ASN A 1 392 ? -6.323 -21.588 1.682 1.00 98.75 392 ASN A N 1
ATOM 3213 C CA . ASN A 1 392 ? -4.968 -21.664 1.157 1.00 98.75 392 ASN A CA 1
ATOM 3214 C C . ASN A 1 392 ? -3.909 -21.690 2.269 1.00 98.75 392 ASN A C 1
ATOM 3216 O O . ASN A 1 392 ? -3.031 -22.555 2.268 1.00 98.75 392 ASN A O 1
ATOM 3220 N N . ILE A 1 393 ? -4.004 -20.783 3.244 1.00 98.44 393 ILE A N 1
ATOM 3221 C CA . ILE A 1 393 ? -3.010 -20.687 4.321 1.00 98.44 393 ILE A CA 1
ATOM 3222 C C . ILE A 1 393 ? -3.069 -21.932 5.215 1.00 98.44 393 ILE A C 1
ATOM 3224 O O . ILE A 1 393 ? -2.034 -22.514 5.534 1.00 98.44 393 ILE A O 1
ATOM 3228 N N . VAL A 1 394 ? -4.272 -22.409 5.563 1.00 98.25 394 VAL A N 1
ATOM 3229 C CA . VAL A 1 394 ? -4.437 -23.637 6.359 1.00 98.25 394 VAL A CA 1
ATOM 3230 C C . VAL A 1 394 ? -3.943 -24.868 5.599 1.00 98.25 394 VAL A C 1
ATOM 3232 O O . VAL A 1 394 ? -3.350 -25.752 6.219 1.00 98.25 394 VAL A O 1
ATOM 3235 N N . ARG A 1 395 ? -4.156 -24.944 4.277 1.00 98.38 395 ARG A N 1
ATOM 3236 C CA . ARG A 1 395 ? -3.591 -26.012 3.437 1.00 98.38 395 ARG A CA 1
ATOM 3237 C C . ARG A 1 395 ? -2.065 -26.022 3.530 1.00 98.38 395 ARG A C 1
ATOM 3239 O O . ARG A 1 395 ? -1.512 -27.046 3.914 1.00 98.38 395 ARG A O 1
ATOM 3246 N N . ASN A 1 396 ? -1.413 -24.885 3.273 1.00 98.38 396 ASN A N 1
ATOM 3247 C CA . ASN A 1 396 ? 0.047 -24.768 3.368 1.00 98.38 396 ASN A CA 1
ATOM 3248 C C . ASN A 1 396 ? 0.553 -25.150 4.762 1.00 98.38 396 ASN A C 1
ATOM 3250 O O . ASN A 1 396 ? 1.464 -25.961 4.882 1.00 98.38 396 ASN A O 1
ATOM 3254 N N . TYR A 1 397 ? -0.090 -24.653 5.821 1.00 97.69 397 TYR A N 1
ATOM 3255 C CA . TYR A 1 397 ? 0.292 -24.996 7.188 1.00 97.69 397 TYR A CA 1
ATOM 3256 C C . TYR A 1 397 ? 0.185 -26.503 7.472 1.00 97.69 397 TYR A C 1
ATOM 3258 O O . TYR A 1 397 ? 1.057 -27.067 8.126 1.00 97.69 397 TYR A O 1
ATOM 3266 N N . ARG A 1 398 ? -0.851 -27.184 6.966 1.00 98.00 398 ARG A N 1
ATOM 3267 C CA . ARG A 1 398 ? -0.998 -28.643 7.128 1.00 98.00 398 ARG A CA 1
ATOM 3268 C C . ARG A 1 398 ? 0.034 -29.439 6.337 1.00 98.00 398 ARG A C 1
ATOM 3270 O O . ARG A 1 398 ? 0.472 -30.478 6.817 1.00 98.00 398 ARG A O 1
ATOM 3277 N N . GLU A 1 399 ? 0.371 -28.986 5.135 1.00 97.62 399 GLU A N 1
ATOM 3278 C CA . GLU A 1 399 ? 1.297 -29.681 4.237 1.00 97.62 399 GLU A CA 1
ATOM 3279 C C . GLU A 1 399 ? 2.759 -29.471 4.641 1.00 97.62 399 GLU A C 1
ATOM 3281 O O . GLU A 1 399 ? 3.553 -30.406 4.572 1.00 97.62 399 GLU A O 1
ATOM 3286 N N . THR A 1 400 ? 3.118 -28.262 5.084 1.00 96.94 400 THR A N 1
ATOM 3287 C CA . THR A 1 400 ? 4.517 -27.882 5.333 1.00 96.94 400 THR A CA 1
ATOM 3288 C C . THR A 1 400 ? 4.845 -27.652 6.805 1.00 96.94 400 THR A C 1
ATOM 3290 O O . THR A 1 400 ? 6.019 -27.565 7.148 1.00 96.94 400 THR A O 1
ATOM 3293 N N . GLY A 1 401 ? 3.845 -27.508 7.680 1.00 95.88 401 GLY A N 1
ATOM 3294 C CA . GLY A 1 401 ? 4.033 -27.160 9.093 1.00 95.88 401 GLY A CA 1
ATOM 3295 C C . GLY A 1 401 ? 4.371 -25.687 9.353 1.00 95.88 401 GLY A C 1
ATOM 3296 O O . GLY A 1 401 ? 4.705 -25.338 10.484 1.00 95.88 401 GLY A O 1
ATOM 3297 N N . PHE A 1 402 ? 4.299 -24.818 8.336 1.00 94.81 402 PHE A N 1
ATOM 3298 C CA . PHE A 1 402 ? 4.759 -23.429 8.427 1.00 94.81 402 PHE A CA 1
ATOM 3299 C C . PHE A 1 402 ? 3.753 -22.421 7.872 1.00 94.81 402 PHE A C 1
ATOM 3301 O O . PHE A 1 402 ? 2.993 -22.710 6.949 1.00 94.81 402 PHE A O 1
ATOM 3308 N N . LEU A 1 403 ? 3.802 -21.215 8.436 1.00 95.12 403 LEU A N 1
ATOM 3309 C CA . LEU A 1 403 ? 3.297 -19.999 7.806 1.00 95.12 403 LEU A CA 1
ATOM 3310 C C . LEU A 1 403 ? 4.424 -19.359 6.991 1.00 95.12 403 LEU A C 1
ATOM 3312 O O . LEU A 1 403 ? 5.592 -19.432 7.386 1.00 95.12 403 LEU A O 1
ATOM 3316 N N . TRP A 1 404 ? 4.058 -18.743 5.872 1.00 97.19 404 TRP A N 1
ATOM 3317 C CA . TRP A 1 404 ? 4.982 -18.181 4.889 1.00 97.19 404 TRP A CA 1
ATOM 3318 C C . TRP A 1 404 ? 4.763 -16.682 4.731 1.00 97.19 404 TRP A C 1
ATOM 3320 O O . TRP A 1 404 ? 3.666 -16.185 4.987 1.00 97.19 404 TRP A O 1
ATOM 3330 N N . GLU A 1 405 ? 5.810 -15.978 4.317 1.00 93.81 405 GLU A N 1
ATOM 3331 C CA . GLU A 1 405 ? 5.813 -14.530 4.094 1.00 93.81 405 GLU A CA 1
ATOM 3332 C C . GLU A 1 405 ? 4.793 -14.092 3.037 1.00 93.81 405 GLU A C 1
ATOM 3334 O O . GLU A 1 405 ? 4.024 -13.152 3.245 1.00 93.81 405 GLU A O 1
ATOM 3339 N N . GLN A 1 406 ? 4.738 -14.839 1.937 1.00 96.75 406 GLN A N 1
ATOM 3340 C CA . GLN A 1 406 ? 3.850 -14.605 0.804 1.00 96.75 406 GLN A CA 1
ATOM 3341 C C . GLN A 1 406 ? 3.444 -15.933 0.149 1.00 96.75 406 GLN A C 1
ATOM 3343 O O . GLN A 1 406 ? 4.011 -16.991 0.440 1.00 96.75 406 GLN A O 1
ATOM 3348 N N . TYR A 1 407 ? 2.461 -15.885 -0.751 1.00 98.31 407 TYR A N 1
ATOM 3349 C CA . TYR A 1 407 ? 1.944 -17.060 -1.458 1.00 98.31 407 TYR A CA 1
ATOM 3350 C C . TYR A 1 407 ? 1.968 -16.857 -2.974 1.00 98.31 407 TYR A C 1
ATOM 3352 O O . TYR A 1 407 ? 1.711 -15.764 -3.482 1.00 98.31 407 TYR A O 1
ATOM 3360 N N . ASP A 1 408 ? 2.279 -17.929 -3.699 1.00 98.00 408 ASP A N 1
ATOM 3361 C CA . ASP A 1 408 ? 2.280 -17.965 -5.159 1.00 98.00 408 ASP A CA 1
ATOM 3362 C C . ASP A 1 408 ? 0.859 -17.799 -5.714 1.00 98.00 408 ASP A C 1
ATOM 3364 O O . ASP A 1 408 ? -0.090 -18.453 -5.284 1.00 98.00 408 ASP A O 1
ATOM 3368 N N . GLN A 1 409 ? 0.712 -16.927 -6.701 1.00 96.12 409 GLN A N 1
ATOM 3369 C CA . GLN A 1 409 ? -0.568 -16.544 -7.283 1.00 96.12 409 GLN A CA 1
ATOM 3370 C C . GLN A 1 409 ? -1.182 -17.575 -8.239 1.00 96.12 409 GLN A C 1
ATOM 3372 O O . GLN A 1 409 ? -2.346 -17.432 -8.609 1.00 96.12 409 GLN A O 1
ATOM 3377 N N . ASN A 1 410 ? -0.421 -18.585 -8.672 1.00 96.19 410 ASN A N 1
ATOM 3378 C CA . ASN A 1 410 ? -0.885 -19.601 -9.618 1.00 96.19 410 ASN A CA 1
ATOM 3379 C C . ASN A 1 410 ? -1.287 -20.902 -8.926 1.00 96.19 410 ASN A C 1
ATOM 3381 O O . ASN A 1 410 ? -2.188 -21.587 -9.400 1.00 96.19 410 ASN A O 1
ATOM 3385 N N . ASN A 1 411 ? -0.605 -21.274 -7.840 1.00 97.31 411 ASN A N 1
ATOM 3386 C CA . ASN A 1 411 ? -0.864 -22.538 -7.143 1.00 97.31 411 ASN A CA 1
ATOM 3387 C C . ASN A 1 411 ? -1.087 -22.386 -5.629 1.00 97.31 411 ASN A C 1
ATOM 3389 O O . ASN A 1 411 ? -1.401 -23.372 -4.954 1.00 97.31 411 ASN A O 1
ATOM 3393 N N . GLY A 1 412 ? -0.933 -21.177 -5.084 1.00 97.81 412 GLY A N 1
ATOM 3394 C CA . GLY A 1 412 ? -1.128 -20.873 -3.670 1.00 97.81 412 GLY A CA 1
ATOM 3395 C C . GLY A 1 412 ? -0.030 -21.405 -2.753 1.00 97.81 412 GLY A C 1
ATOM 3396 O O . GLY A 1 412 ? -0.216 -21.373 -1.539 1.00 97.81 412 GLY A O 1
ATOM 3397 N N . THR A 1 413 ? 1.078 -21.932 -3.281 1.00 98.12 413 THR A N 1
ATOM 3398 C CA . THR A 1 413 ? 2.179 -22.458 -2.457 1.00 98.12 413 THR A CA 1
ATOM 3399 C C . THR A 1 413 ? 2.888 -21.334 -1.706 1.00 98.12 413 THR A C 1
ATOM 3401 O O . THR A 1 413 ? 3.085 -20.244 -2.241 1.00 98.12 413 THR A O 1
ATOM 3404 N N . GLY A 1 414 ? 3.261 -21.592 -0.455 1.00 97.62 414 GLY A N 1
ATOM 3405 C CA . GLY A 1 414 ? 4.036 -20.666 0.361 1.00 97.62 414 GLY A CA 1
ATOM 3406 C C . GLY A 1 414 ? 5.412 -20.374 -0.245 1.00 97.62 414 GLY A C 1
ATOM 3407 O O . GLY A 1 414 ? 6.080 -21.268 -0.773 1.00 97.62 414 GLY A O 1
ATOM 3408 N N . LYS A 1 415 ? 5.822 -19.105 -0.198 1.00 93.94 415 LYS A N 1
ATOM 3409 C CA . LYS A 1 415 ? 7.071 -18.580 -0.766 1.00 93.94 415 LYS A CA 1
ATOM 3410 C C . LYS A 1 415 ? 7.713 -17.572 0.191 1.00 93.94 415 LYS A C 1
ATOM 3412 O O . LYS A 1 415 ? 7.049 -17.008 1.057 1.00 93.94 415 LYS A O 1
ATOM 3417 N N . GLY A 1 416 ? 9.003 -17.316 -0.017 1.00 90.62 416 GLY A N 1
ATOM 3418 C CA . GLY A 1 416 ? 9.778 -16.383 0.801 1.00 90.62 416 GLY A CA 1
ATOM 3419 C C . GLY A 1 416 ? 10.185 -16.984 2.143 1.00 90.62 416 GLY A C 1
ATOM 3420 O O . GLY A 1 416 ? 10.389 -18.197 2.258 1.00 90.62 416 GLY A O 1
ATOM 3421 N N . SER A 1 417 ? 10.326 -16.122 3.143 1.00 89.25 417 SER A N 1
ATOM 3422 C CA . SER A 1 417 ? 10.787 -16.492 4.478 1.00 89.25 417 SER A CA 1
ATOM 3423 C C . SER A 1 417 ? 9.800 -17.426 5.191 1.00 89.25 417 SER A C 1
ATOM 3425 O O . SER A 1 417 ? 8.580 -17.283 5.073 1.00 89.25 417 SER A O 1
ATOM 3427 N N . HIS A 1 418 ? 10.328 -18.386 5.959 1.00 88.38 418 HIS A N 1
ATOM 3428 C CA . HIS A 1 418 ? 9.557 -19.261 6.846 1.00 88.38 418 HIS A CA 1
ATOM 3429 C C . HIS A 1 418 ? 10.429 -19.791 8.011 1.00 88.38 418 HIS A C 1
ATOM 3431 O O . HIS A 1 418 ? 11.633 -19.984 7.823 1.00 88.38 418 HIS A O 1
ATOM 3437 N N . PRO A 1 419 ? 9.860 -20.078 9.202 1.00 90.25 419 PRO A N 1
ATOM 3438 C CA . PRO A 1 419 ? 8.496 -19.748 9.621 1.00 90.25 419 PRO A CA 1
ATOM 3439 C C . PRO A 1 419 ? 8.277 -18.232 9.663 1.00 90.25 419 PRO A C 1
ATOM 3441 O O . PRO A 1 419 ? 9.086 -17.503 10.230 1.00 90.25 419 PRO A O 1
ATOM 3444 N N . PHE A 1 420 ? 7.175 -17.764 9.080 1.00 87.44 420 PHE A N 1
ATOM 3445 C CA . PHE A 1 420 ? 6.811 -16.350 9.057 1.00 87.44 420 PHE A CA 1
ATOM 3446 C C . PHE A 1 420 ? 5.513 -16.132 9.830 1.00 87.44 420 PHE A C 1
ATOM 3448 O O . PHE A 1 420 ? 4.421 -16.047 9.273 1.00 87.44 420 PHE A O 1
ATOM 3455 N N . THR A 1 421 ? 5.639 -16.045 11.151 1.00 84.69 421 THR A N 1
ATOM 3456 C CA . THR A 1 421 ? 4.563 -15.614 12.057 1.00 84.69 421 THR A CA 1
ATOM 3457 C C . THR A 1 421 ? 4.521 -14.085 12.188 1.00 84.69 421 THR A C 1
ATOM 3459 O O . THR A 1 421 ? 4.139 -13.572 13.238 1.00 84.69 421 THR A O 1
ATOM 3462 N N . GLY A 1 422 ? 4.939 -13.363 11.138 1.00 82.19 422 GLY A N 1
ATOM 3463 C CA . GLY A 1 422 ? 4.710 -11.926 10.990 1.00 82.19 422 GLY A CA 1
ATOM 3464 C C . GLY A 1 422 ? 3.276 -11.644 10.542 1.00 82.19 422 GLY A C 1
ATOM 3465 O O . GLY A 1 422 ? 2.356 -12.284 11.049 1.00 82.19 422 GLY A O 1
ATOM 3466 N N . TRP A 1 423 ? 3.079 -10.806 9.516 1.00 84.50 423 TRP A N 1
ATOM 3467 C CA . TRP A 1 423 ? 1.729 -10.438 9.036 1.00 84.50 423 TRP A CA 1
ATOM 3468 C C . TRP A 1 423 ? 0.850 -11.601 8.597 1.00 84.50 423 TRP A C 1
ATOM 3470 O O . TRP A 1 423 ? -0.369 -11.472 8.508 1.00 84.50 423 TRP A O 1
ATOM 3480 N N . THR A 1 424 ? 1.421 -12.772 8.332 1.00 92.56 424 THR A N 1
ATOM 3481 C CA . THR A 1 424 ? 0.628 -13.966 8.022 1.00 92.56 424 THR A CA 1
ATOM 3482 C C . THR A 1 424 ? -0.179 -14.440 9.238 1.00 92.56 424 THR A C 1
ATOM 3484 O O . THR A 1 424 ? -1.216 -15.086 9.078 1.00 92.56 424 THR A O 1
ATOM 3487 N N . SER A 1 425 ? 0.206 -14.031 10.451 1.00 88.69 425 SER A N 1
ATOM 3488 C CA . SER A 1 425 ? -0.556 -14.245 11.684 1.00 88.69 425 SER A CA 1
ATOM 3489 C C . SER A 1 425 ? -1.894 -13.490 11.715 1.00 88.69 425 SER A C 1
ATOM 3491 O O . SER A 1 425 ? -2.794 -13.896 12.456 1.00 88.69 425 SER A O 1
ATOM 3493 N N . LEU A 1 426 ? -2.104 -12.481 10.852 1.00 89.06 426 LEU A N 1
ATOM 3494 C CA . LEU A 1 426 ? -3.416 -11.836 10.652 1.00 89.06 426 LEU A CA 1
ATOM 3495 C C . LEU A 1 426 ? -4.509 -12.828 10.255 1.00 89.06 426 LEU A C 1
ATOM 3497 O O . LEU A 1 426 ? -5.688 -12.533 10.446 1.00 89.06 426 LEU A O 1
ATOM 3501 N N . LEU A 1 427 ? -4.150 -14.025 9.775 1.00 94.25 427 LEU A N 1
ATOM 3502 C CA . LEU A 1 427 ? -5.091 -15.128 9.583 1.00 94.25 427 LEU A CA 1
ATOM 3503 C C . LEU A 1 427 ? -5.993 -15.340 10.811 1.00 94.25 427 LEU A C 1
ATOM 3505 O O . LEU A 1 427 ? -7.177 -15.626 10.646 1.00 94.25 427 LEU A O 1
ATOM 3509 N N . VAL A 1 428 ? -5.466 -15.195 12.032 1.00 91.44 428 VAL A N 1
ATOM 3510 C CA . VAL A 1 428 ? -6.254 -15.361 13.265 1.00 91.44 428 VAL A CA 1
ATOM 3511 C C . VAL A 1 428 ? -7.378 -14.328 13.341 1.00 91.44 428 VAL A C 1
ATOM 3513 O O . VAL A 1 428 ? -8.521 -14.694 13.617 1.00 91.44 428 VAL A O 1
ATOM 3516 N N . LEU A 1 429 ? -7.081 -13.068 13.023 1.00 88.62 429 LEU A N 1
ATOM 3517 C CA . LEU A 1 429 ? -8.064 -11.984 12.992 1.00 88.62 429 LEU A CA 1
ATOM 3518 C C . LEU A 1 429 ? -9.064 -12.160 11.846 1.00 88.62 429 LEU A C 1
ATOM 3520 O O . LEU A 1 429 ? -10.265 -11.998 12.051 1.00 88.62 429 LEU A O 1
ATOM 3524 N N . ILE A 1 430 ? -8.595 -12.599 10.673 1.00 94.00 430 ILE A N 1
ATOM 3525 C CA . ILE A 1 430 ? -9.453 -12.949 9.532 1.00 94.00 430 ILE A CA 1
ATOM 3526 C C . ILE A 1 430 ? -10.448 -14.050 9.932 1.00 94.00 430 ILE A C 1
ATOM 3528 O O . ILE A 1 430 ? -11.650 -13.927 9.691 1.00 94.00 430 ILE A O 1
ATOM 3532 N N . MET A 1 431 ? -9.978 -15.121 10.581 1.00 93.75 431 MET A N 1
ATOM 3533 C CA . MET A 1 431 ? -10.832 -16.217 11.054 1.00 93.75 431 MET A CA 1
ATOM 3534 C C . MET A 1 431 ? -11.818 -15.761 12.134 1.00 93.75 431 MET A C 1
ATOM 3536 O O . MET A 1 431 ? -12.949 -16.240 12.141 1.00 93.75 431 MET A O 1
ATOM 3540 N N . ALA A 1 432 ? -11.415 -14.843 13.012 1.00 92.06 432 ALA A N 1
ATOM 3541 C CA . ALA A 1 432 ? -12.271 -14.281 14.055 1.00 92.06 432 ALA A CA 1
ATOM 3542 C C . ALA A 1 432 ? -13.223 -13.179 13.555 1.00 92.06 432 ALA A C 1
ATOM 3544 O O . ALA A 1 432 ? -14.090 -12.754 14.310 1.00 92.06 432 ALA A O 1
ATOM 3545 N N . GLU A 1 433 ? -13.046 -12.710 12.315 1.00 92.25 433 GLU A N 1
ATOM 3546 C CA . GLU A 1 433 ? -13.732 -11.534 11.758 1.00 92.25 433 GLU A CA 1
ATOM 3547 C C . GLU A 1 433 ? -13.522 -10.264 12.607 1.00 92.25 433 GLU A C 1
ATOM 3549 O O . GLU A 1 433 ? -14.358 -9.359 12.646 1.00 92.25 433 GLU A O 1
ATOM 3554 N N . ALA A 1 434 ? -12.370 -10.200 13.280 1.00 85.69 434 ALA A N 1
ATOM 3555 C CA . ALA A 1 434 ? -11.964 -9.111 14.154 1.00 85.69 434 ALA A CA 1
ATOM 3556 C C . ALA A 1 434 ? -11.126 -8.103 13.358 1.00 85.69 434 ALA A C 1
ATOM 3558 O O . ALA A 1 434 ? -9.901 -8.193 13.318 1.00 85.69 434 ALA A O 1
ATOM 3559 N N . TYR A 1 435 ? -11.806 -7.172 12.691 1.00 83.56 435 TYR A N 1
ATOM 3560 C CA . TYR A 1 435 ? -11.175 -6.113 11.903 1.00 83.56 435 TYR A CA 1
ATOM 3561 C C . TYR A 1 435 ? -11.201 -4.778 12.643 1.00 83.56 435 TYR A C 1
ATOM 3563 O O . TYR A 1 435 ? -12.131 -4.494 13.402 1.00 83.56 435 TYR A O 1
ATOM 3571 N N . ASP A 1 436 ? -10.213 -3.929 12.371 1.00 70.44 436 ASP A N 1
ATOM 3572 C CA . ASP A 1 436 ? -10.238 -2.551 12.852 1.00 70.44 436 ASP A CA 1
ATOM 3573 C C . ASP A 1 436 ? -11.367 -1.755 12.209 1.00 70.44 436 ASP A C 1
ATOM 3575 O O . ASP A 1 436 ? -11.715 -1.954 11.044 1.00 70.44 436 ASP A O 1
ATOM 3579 N N . THR A 1 437 ? -11.931 -0.829 12.982 1.00 63.59 437 THR A N 1
ATOM 3580 C CA . THR A 1 437 ? -12.956 0.083 12.472 1.00 63.59 437 THR A CA 1
ATOM 3581 C C . THR A 1 437 ? -12.287 1.082 11.537 1.00 63.59 437 THR A C 1
ATOM 3583 O O . THR A 1 437 ? -11.408 1.817 11.983 1.00 63.59 437 THR A O 1
ATOM 3586 N N . ILE A 1 438 ? -12.711 1.102 10.273 1.00 60.38 438 ILE A N 1
ATOM 3587 C CA . ILE A 1 438 ? -12.267 2.082 9.273 1.00 60.38 438 ILE A CA 1
ATOM 3588 C C . ILE A 1 438 ? -12.903 3.449 9.558 1.00 60.38 438 ILE A C 1
ATOM 3590 O O . ILE A 1 438 ? -13.981 3.520 10.212 1.00 60.38 438 ILE A O 1
#

Nearest PDB structures (foldseek):
  5mhf-assembly3_C  TM=8.867E-01  e=4.293E-33  Mus musculus
  5mhf-assembly4_D  TM=8.960E-01  e=1.420E-32  Mus musculus
  5mhf-assembly2_B  TM=8.878E-01  e=7.427E-33  Mus musculus
  5mhf-assembly1_A  TM=8.879E-01  e=8.205E-33  Mus musculus
  8egv-assembly1_A  TM=8.317E-01  e=7.421E-23  Thermochaetoides thermophila DSM 1495

Secondary structure (DSSP, 8-state):
-HHHHHHHHHHHHHHHHHHHHHTTTS----EEHHHHHHHHHHHHHHHHHH-GGGHHHHHHHHHHHTTSSSS--SEE--TT-HHHHGGGS-GGGS---TT-----THHHHHTTHHHHHHT-TT--S-HHHHHHHHHHHHHHHHHHHHHHHHHHHHTB-SSTT-B--S---TT-SS-SS---GGGT-TT----SS--TT-B-HHHHHHHHHHHHHHHHHHHHTTPPPPTT--HHHHHHHHH-HHHHHHHHEETTTTEE--EEEE-S-EEEEEEEEEETTTEEEEEEEEEE-S--EEEE-----S--S-HHHHHHHHT-TTTT--TT--BSS-TTSTTTT--SSSS---SSSS-B-HHHHHHHHHHHHHHTTS-STTHHHHHHHHHHHHHHHHHHHHHHHHHHS---SEE-TTT--EESSSS--SGGGGHHHHHHT-PPP-

Sequence (438 aa):
MIASLQVLAKSEARAISKSEEKKKDEGMKEAYLCDINIQGLDLANMLITYHPGLLSFTQLYQVDLAFQEDFYGMKLSYSHRFFCTCSRVPEEYVPQHPTDGNPPTLFLALSGSKKKLEKDKNNEFTPMDKTEITLFLERAFVRLEAWFQWFNTTQSGKQMISYYWHGRNNRTILELNPKTLSSGLDDYPRASHPSEDERHVDLRCWILLAADCLHSIEELLDKETKPGKNYGSTAKLLSDVELLNQMHFDDAYGAYFDFGNHTEKAQLKWKEVETGHNQTVRQLVRDVLERPVLRLVPHIGYGSWLLEKQLELISNDSLFWTDYGLRSLATTSSLYMKFNSEHDAPYWRGQIWINMNYRVLSALHHYSKENGPYQDRAKAIYEELRSNLIRNIVRNYRETGFLWEQYDQNNGTGKGSHPFTGWTSLLVLIMAEAYDTI

pLDDT: mean 78.62, std 22.48, range [26.28, 98.75]

Foldseek 3Di:
DLVVVVVVLVVVLVVVVVVVVVCVVPPDDWDFQLLCLLLLVLNLLSCVVPPLPCNLVSLVVVLVVCVPDLADFRIDDDPPCLVVRVVVPPPLRNDTDRLFAAQNSNLVSLPCPLVCVVVVPVPPDDPVSLVSVLVSLVVSLVSLLSVLVSQCPRQDAPDPLFGDGPDWDQPAFFFLATFRVSYVLGVQHAARHDDSNKGDLSSSVSSLSSLNSSQSSCVSNVHDQDVVRNSVVSNVVSPDVVVQCVQFADPVLQWGFMWDFHDLQKDWDWDWDDDPPRDTDTFTTIDHPDGTDTDGDPWDFPGHDPVVSVLVQQPDPQFFDALQAGFLTGPPDSCAQNAGGPPRGDDSRGWAALSSRLVLLLVLLQLCPDDDPCNVSSVVCNVSRLNSNLVLQVVQCVVPVAGARTADRPPRHHDDDPNDCGSSVCNSCSVVVSHRDD

InterPro domains:
  IPR004888 Glycoside hydrolase family 63 [PTHR10412] (87-435)
  IPR008928 Six-hairpin glycosidase superfamily [SSF48208] (88-435)
  IPR012341 Six-hairpin glycosidase-like superfamily [G3DSA:1.50.10.10] (79-437)
  IPR031335 Glycosyl hydrolase family 63, C-terminal [PF03200] (87-433)